Protein AF-A0A9P6K3X7-F1 (afdb_monomer_lite)

Foldseek 3Di:
DDDDDDDDDDDDDDDDDPPPDPPPPPPPPDDPVNDLVSLVVVVVPPDLCCLVPPQCPPDPVSVLSSLLVNLAVDEAEAELPDDVVSLVVSLVSVLSHQEYEYEYADLDPPRVVSLVSVLVSLQVLLVVVVVVVVVVVVVVVVVVVVVVDPDDDDDDDDDDCDPPPVVVVSVVVSSVNSSDHHAYYAYEHADDCVVRVLVSLLSQQNYAYYHYHYADEDEEAVVSNCVSHLNHAEYHYEYPAEYEYEHPPPPPPVPDDPPPAASARHAYDEYARYEYQPVSVLVVVLSDQAHAYDYAHAHEQDDPPPDPDDGRDDDLVVVLVSCVVSLHNYQYDYHDHHPDDDPPVSVVSSCVSHDPQEDEEELVRLDLVVLVVCLVVVLSHQYYAYDDADDDDSQLSVLVSQQRRLNHAAYHDQHDEHELLLLPQPQPDPVSVPPVPDDPPDPCPSRHHHQGNNQNHQYDRDEYEYPDPPDKCLNDLLSLLSVLLRCLLRHLNYAHDHYEIPVQADPDPPQRQLALSSPNLSNLSNQNHAEAEYYDDQHHYPDPPPPDDDDPPDPPPDPPCPPSLLRLCLQDPNCLDVVNLVVVVVVLVVCVVVLVVVVVVVVVVVVVVVVVVVVVVVVVVVDDDPDDDDPDPPPPDDPVVVVSVVSCPQRSHVVSSSVSSCVSNVDDPSDRRPNYQFYHHNDSPPGTDGSVVNSVVVSVVD

Organism: NCBI:txid979708

Structure (mmCIF, N/CA/C/O backbone):
data_AF-A0A9P6K3X7-F1
#
_entry.id   AF-A0A9P6K3X7-F1
#
loop_
_atom_site.group_PDB
_atom_site.id
_atom_site.type_symbol
_atom_site.label_atom_id
_atom_site.label_alt_id
_atom_site.label_comp_id
_atom_site.label_asym_id
_atom_site.label_entity_id
_atom_site.label_seq_id
_atom_site.pdbx_PDB_ins_code
_atom_site.Cartn_x
_atom_site.Cartn_y
_atom_site.Cartn_z
_atom_site.occupancy
_atom_site.B_iso_or_equiv
_atom_site.auth_seq_id
_atom_site.auth_comp_id
_atom_site.auth_asym_id
_atom_site.auth_atom_id
_atom_site.pdbx_PDB_model_num
ATOM 1 N N . MET A 1 1 ? -52.650 -30.133 -62.468 1.00 38.47 1 MET A N 1
ATOM 2 C CA . MET A 1 1 ? -52.456 -31.586 -62.276 1.00 38.47 1 MET A CA 1
ATOM 3 C C . MET A 1 1 ? -52.340 -31.816 -60.776 1.00 38.47 1 MET A C 1
ATOM 5 O O . MET A 1 1 ? -51.359 -31.366 -60.218 1.00 38.47 1 MET A O 1
ATOM 9 N N . SER A 1 2 ? -53.288 -32.345 -60.014 1.00 33.88 2 SER A N 1
ATOM 10 C CA . SER A 1 2 ? -54.608 -32.908 -60.275 1.00 33.88 2 SER A CA 1
ATOM 11 C C . SER A 1 2 ? -55.436 -32.696 -59.002 1.00 33.88 2 SER A C 1
ATOM 13 O O . SER A 1 2 ? -54.917 -32.785 -57.894 1.00 33.88 2 SER A O 1
ATOM 15 N N . SER A 1 3 ? -56.703 -32.366 -59.205 1.00 39.72 3 SER A N 1
ATOM 16 C CA . SER A 1 3 ? -57.793 -32.318 -58.234 1.00 39.72 3 SER A CA 1
ATOM 17 C C . SER A 1 3 ? -58.109 -33.699 -57.656 1.00 39.72 3 SER A C 1
ATOM 19 O O . SER A 1 3 ? -57.893 -34.678 -58.362 1.00 39.72 3 SER A O 1
ATOM 21 N N . ILE A 1 4 ? -58.737 -33.764 -56.475 1.00 45.72 4 ILE A N 1
ATOM 22 C CA . ILE A 1 4 ? -59.955 -34.560 -56.220 1.00 45.72 4 ILE A CA 1
ATOM 23 C C . ILE A 1 4 ? -60.642 -34.026 -54.949 1.00 45.72 4 ILE A C 1
ATOM 25 O O . ILE A 1 4 ? -60.006 -33.778 -53.928 1.00 45.72 4 ILE A O 1
ATOM 29 N N . LEU A 1 5 ? -61.947 -33.809 -55.109 1.00 50.16 5 LEU A N 1
ATOM 30 C CA . LEU A 1 5 ? -62.975 -33.422 -54.143 1.00 50.16 5 LEU A CA 1
ATOM 31 C C . LEU A 1 5 ? -63.379 -34.589 -53.229 1.00 50.16 5 LEU A C 1
ATOM 33 O O . LEU A 1 5 ? -63.227 -35.749 -53.606 1.00 50.16 5 LEU A O 1
ATOM 37 N N . GLY A 1 6 ? -64.034 -34.274 -52.109 1.00 35.03 6 GLY A N 1
ATOM 38 C CA . GLY A 1 6 ? -64.854 -35.239 -51.378 1.00 35.03 6 GLY A CA 1
ATOM 39 C C . GLY A 1 6 ? -65.449 -34.672 -50.093 1.00 35.03 6 GLY A C 1
ATOM 40 O O . GLY A 1 6 ? -64.851 -34.809 -49.033 1.00 35.03 6 GLY A O 1
ATOM 41 N N . ASP A 1 7 ? -66.627 -34.055 -50.207 1.00 48.69 7 ASP A N 1
ATOM 42 C CA . ASP A 1 7 ? -67.532 -33.761 -49.092 1.00 48.69 7 ASP A CA 1
ATOM 43 C C . ASP A 1 7 ? -68.015 -35.046 -48.401 1.00 48.69 7 ASP A C 1
ATOM 45 O O . ASP A 1 7 ? -68.217 -36.074 -49.049 1.00 48.69 7 ASP A O 1
ATOM 49 N N . THR A 1 8 ? -68.320 -34.962 -47.104 1.00 40.38 8 THR A N 1
ATOM 50 C CA . THR A 1 8 ? -69.530 -35.574 -46.522 1.00 40.38 8 THR A CA 1
ATOM 51 C C . THR A 1 8 ? -69.813 -34.996 -45.134 1.00 40.38 8 THR A C 1
ATOM 53 O O . THR A 1 8 ? -68.990 -35.023 -44.223 1.00 40.38 8 THR A O 1
ATOM 56 N N . THR A 1 9 ? -71.021 -34.460 -45.000 1.00 47.53 9 THR A N 1
ATOM 57 C CA . THR A 1 9 ? -71.754 -34.182 -43.761 1.00 47.53 9 THR A CA 1
ATOM 58 C C . THR A 1 9 ? -71.914 -35.451 -42.911 1.00 47.53 9 THR A C 1
ATOM 60 O O . THR A 1 9 ? -71.964 -36.534 -43.484 1.00 47.53 9 THR A O 1
ATOM 63 N N . THR A 1 10 ? -72.056 -35.341 -41.577 1.00 39.19 10 THR A N 1
ATOM 64 C CA . THR A 1 10 ? -73.118 -35.997 -40.764 1.00 39.19 10 THR A CA 1
ATOM 65 C C . THR A 1 10 ? -73.004 -35.633 -39.267 1.00 39.19 10 THR A C 1
ATOM 67 O O . THR A 1 10 ? -71.935 -35.563 -38.673 1.00 39.19 10 THR A O 1
ATOM 70 N N . THR A 1 11 ? -74.188 -35.376 -38.725 1.00 35.56 11 THR A N 1
ATOM 71 C CA . THR A 1 11 ? -74.711 -35.025 -37.397 1.00 35.56 11 THR A CA 1
ATOM 72 C C . THR A 1 11 ? -74.153 -35.665 -36.111 1.00 35.56 11 THR A C 1
ATOM 74 O O . THR A 1 11 ? -73.969 -36.872 -36.037 1.00 35.56 11 THR A O 1
ATOM 77 N N . ALA A 1 12 ? -74.133 -34.813 -35.074 1.00 39.03 12 ALA A N 1
ATOM 78 C CA . ALA A 1 12 ? -74.736 -34.945 -33.733 1.00 39.03 12 ALA A CA 1
ATOM 79 C C . ALA A 1 12 ? -74.269 -36.010 -32.717 1.00 39.03 12 ALA A C 1
ATOM 81 O O . ALA A 1 12 ? -74.323 -37.206 -32.963 1.00 39.03 12 ALA A O 1
ATOM 82 N N . ASN A 1 13 ? -74.014 -35.473 -31.511 1.00 43.06 13 ASN A N 1
ATOM 83 C CA . ASN A 1 13 ? -74.193 -36.015 -30.158 1.00 43.06 13 ASN A CA 1
ATOM 84 C C . ASN A 1 13 ? -73.630 -37.400 -29.830 1.00 43.06 13 ASN A C 1
ATOM 86 O O . ASN A 1 13 ? -74.097 -38.402 -30.346 1.00 43.06 13 ASN A O 1
ATOM 90 N N . ILE A 1 14 ? -72.773 -37.438 -28.804 1.00 42.66 14 ILE A N 1
ATOM 91 C CA . ILE A 1 14 ? -72.970 -38.249 -27.591 1.00 42.66 14 ILE A CA 1
ATOM 92 C C . ILE A 1 14 ? -72.039 -37.703 -26.502 1.00 42.66 14 ILE A C 1
ATOM 94 O O . ILE A 1 14 ? -70.827 -37.579 -26.694 1.00 42.66 14 ILE A O 1
ATOM 98 N N . ASP A 1 15 ? -72.642 -37.374 -25.361 1.00 42.59 15 ASP A N 1
ATOM 99 C CA . ASP A 1 15 ? -71.984 -37.044 -24.104 1.00 42.59 15 ASP A CA 1
ATOM 100 C C . ASP A 1 15 ? -70.898 -38.073 -23.780 1.00 42.59 15 ASP A C 1
ATOM 102 O O . ASP A 1 15 ? -71.174 -39.244 -23.515 1.00 42.59 15 ASP A O 1
ATOM 106 N N . THR A 1 16 ? -69.641 -37.635 -23.787 1.00 40.62 16 THR A N 1
ATOM 107 C CA . THR A 1 16 ? -68.535 -38.412 -23.234 1.00 40.62 16 THR A CA 1
ATOM 108 C C . THR A 1 16 ? -67.997 -37.641 -22.048 1.00 40.62 16 THR A C 1
ATOM 110 O O . THR A 1 16 ? -67.319 -36.628 -22.184 1.00 40.62 16 THR A O 1
ATOM 113 N N . VAL A 1 17 ? -68.364 -38.130 -20.866 1.00 47.16 17 VAL A N 1
ATOM 114 C CA . VAL A 1 17 ? -67.806 -37.744 -19.574 1.00 47.16 17 VAL A CA 1
ATOM 115 C C . VAL A 1 17 ? -66.287 -37.870 -19.663 1.00 47.16 17 VAL A C 1
ATOM 117 O O . VAL A 1 17 ? -65.727 -38.969 -19.596 1.00 47.16 17 VAL A O 1
ATOM 120 N N . THR A 1 18 ? -65.616 -36.733 -19.855 1.00 40.19 18 THR A N 1
ATOM 121 C CA . THR A 1 18 ? -64.161 -36.631 -19.815 1.00 40.19 18 THR A CA 1
ATOM 122 C C . THR A 1 18 ? -63.737 -36.895 -18.383 1.00 40.19 18 THR A C 1
ATOM 124 O O . THR A 1 18 ? -63.712 -36.013 -17.528 1.00 40.19 18 THR A O 1
ATOM 127 N N . THR A 1 19 ? -63.454 -38.164 -18.118 1.00 40.25 19 THR A N 1
ATOM 128 C CA . THR A 1 19 ? -62.789 -38.618 -16.906 1.00 40.25 19 THR A CA 1
ATOM 129 C C . THR A 1 19 ? -61.485 -37.830 -16.831 1.00 40.25 19 THR A C 1
ATOM 131 O O . THR A 1 19 ? -60.603 -38.011 -17.674 1.00 40.25 19 THR A O 1
ATOM 134 N N . ILE A 1 20 ? -61.406 -36.881 -15.894 1.00 46.34 20 ILE A N 1
ATOM 135 C CA . ILE A 1 20 ? -60.222 -36.058 -15.647 1.00 46.34 20 ILE A CA 1
ATOM 136 C C . ILE A 1 20 ? -59.137 -37.024 -15.181 1.00 46.34 20 ILE A C 1
ATOM 138 O O . ILE A 1 20 ? -59.030 -37.347 -14.000 1.00 46.34 20 ILE A O 1
ATOM 142 N N . ASN A 1 21 ? -58.366 -37.545 -16.134 1.00 41.91 21 ASN A N 1
ATOM 143 C CA . ASN A 1 21 ? -57.122 -38.225 -15.840 1.00 41.91 21 ASN A CA 1
ATOM 144 C C . ASN A 1 21 ? -56.287 -37.224 -15.039 1.00 41.91 21 ASN A C 1
ATOM 146 O O . ASN A 1 21 ? -56.021 -36.140 -15.565 1.00 41.91 21 ASN A O 1
ATOM 150 N N . PRO A 1 22 ? -55.880 -37.539 -13.797 1.00 51.84 22 PRO A N 1
ATOM 151 C CA . PRO A 1 22 ? -54.910 -36.730 -13.089 1.00 51.84 22 PRO A CA 1
ATOM 152 C C . PRO A 1 22 ? -53.631 -36.815 -13.912 1.00 51.84 22 PRO A C 1
ATOM 154 O O . PRO A 1 22 ? -52.873 -37.784 -13.827 1.00 51.84 22 PRO A O 1
ATOM 157 N N . THR A 1 23 ? -53.435 -35.834 -14.791 1.00 47.88 23 THR A N 1
ATOM 158 C CA . THR A 1 23 ? -52.199 -35.609 -15.515 1.00 47.88 23 THR A CA 1
ATOM 159 C C . THR A 1 23 ? -51.138 -35.543 -14.441 1.00 47.88 23 THR A C 1
ATOM 161 O O . THR A 1 23 ? -51.046 -34.570 -13.695 1.00 47.88 23 THR A O 1
ATOM 164 N N . ARG A 1 24 ? -50.391 -36.647 -14.303 1.00 50.00 24 ARG A N 1
ATOM 165 C CA . ARG A 1 24 ? -49.185 -36.730 -13.491 1.00 50.00 24 ARG A CA 1
ATOM 166 C C . ARG A 1 24 ? -48.398 -35.472 -13.817 1.00 50.00 24 ARG A C 1
ATOM 168 O O . ARG A 1 24 ? -47.845 -35.376 -14.911 1.00 50.00 24 ARG A O 1
ATOM 175 N N . LEU A 1 25 ? -48.392 -34.517 -12.887 1.00 56.31 25 LEU A N 1
ATOM 176 C CA . LEU A 1 25 ? -47.464 -33.399 -12.866 1.00 56.31 25 LEU A CA 1
ATOM 177 C C . LEU A 1 25 ? -46.085 -34.046 -12.843 1.00 56.31 25 LEU A C 1
ATOM 179 O O . LEU A 1 25 ? -45.567 -34.415 -11.789 1.00 56.31 25 LEU A O 1
ATOM 183 N N . ALA A 1 26 ? -45.544 -34.305 -14.033 1.00 61.19 26 ALA A N 1
ATOM 184 C CA . ALA A 1 26 ? -44.193 -34.776 -14.200 1.00 61.19 26 ALA A CA 1
ATOM 185 C C . ALA A 1 26 ? -43.350 -33.728 -13.491 1.00 61.19 26 ALA A C 1
ATOM 187 O O . ALA A 1 26 ? -43.329 -32.577 -13.925 1.00 61.19 26 ALA A O 1
ATOM 188 N N . LYS A 1 27 ? -42.763 -34.097 -12.342 1.00 69.19 27 LYS A N 1
ATOM 189 C CA . LYS A 1 27 ? -41.879 -33.220 -11.576 1.00 69.19 27 LYS A CA 1
ATOM 190 C C . LYS A 1 27 ? -40.860 -32.686 -12.568 1.00 69.19 27 LYS A C 1
ATOM 192 O O . LYS A 1 27 ? -39.968 -33.427 -12.986 1.00 69.19 27 LYS A O 1
ATOM 197 N N . LYS A 1 28 ? -41.046 -31.434 -12.992 1.00 76.00 28 LYS A N 1
ATOM 198 C CA . LYS A 1 28 ? -40.119 -30.744 -13.874 1.00 76.00 28 LYS A CA 1
ATOM 199 C C . LYS A 1 28 ? -38.797 -30.790 -13.128 1.00 76.00 28 LYS A C 1
ATOM 201 O O . LYS A 1 28 ? -38.693 -30.253 -12.027 1.00 76.00 28 LYS A O 1
ATOM 206 N N . ARG A 1 29 ? -37.843 -31.563 -13.648 1.00 78.56 29 ARG A N 1
ATOM 207 C CA . ARG A 1 29 ? -36.521 -31.661 -13.035 1.00 78.56 29 ARG A CA 1
ATOM 208 C C . ARG A 1 29 ? -35.955 -30.248 -13.054 1.00 78.56 29 ARG A C 1
ATOM 210 O O . ARG A 1 29 ? -35.811 -29.690 -14.140 1.00 78.56 29 ARG A O 1
ATOM 217 N N . MET A 1 30 ? -35.722 -29.677 -11.872 1.00 77.12 30 MET A N 1
ATOM 218 C CA . MET A 1 30 ? -35.070 -28.376 -11.758 1.00 77.12 30 MET A CA 1
ATOM 219 C C . MET A 1 30 ? -33.761 -28.439 -12.530 1.00 77.12 30 MET A C 1
ATOM 221 O O . MET A 1 30 ? -32.971 -29.375 -12.356 1.00 77.12 30 MET A O 1
ATOM 225 N N . SER A 1 31 ? -33.559 -27.469 -13.413 1.00 81.69 31 SER A N 1
ATOM 226 C CA . SER A 1 31 ? -32.285 -27.344 -14.101 1.00 81.69 31 SER A CA 1
ATOM 227 C C . SER A 1 31 ? -31.210 -27.045 -13.054 1.00 81.69 31 SER A C 1
ATOM 229 O O . SER A 1 31 ? -31.449 -26.232 -12.163 1.00 81.69 31 SER A O 1
ATOM 231 N N . PRO A 1 32 ? -30.001 -27.621 -13.145 1.00 77.25 32 PRO A N 1
ATOM 232 C CA . PRO A 1 32 ? -28.884 -27.209 -12.294 1.00 77.25 32 PRO A CA 1
ATOM 233 C C . PRO A 1 32 ? -28.621 -25.692 -12.348 1.00 77.25 32 PRO A C 1
ATOM 235 O O . PRO A 1 32 ? -28.153 -25.110 -11.376 1.00 77.25 32 PRO A O 1
ATOM 238 N N . MET A 1 33 ? -28.989 -25.038 -13.457 1.00 76.06 33 MET A N 1
ATOM 239 C CA . MET A 1 33 ? -28.896 -23.585 -13.648 1.00 76.06 33 MET A CA 1
ATOM 240 C C . MET A 1 33 ? -29.980 -22.788 -12.903 1.00 76.06 33 MET A C 1
ATOM 242 O O . MET A 1 33 ? -29.930 -21.564 -12.904 1.00 76.06 33 MET A O 1
ATOM 246 N N . GLU A 1 34 ? -30.964 -23.451 -12.298 1.00 76.19 34 GLU A N 1
ATOM 247 C CA . GLU A 1 34 ? -31.974 -22.841 -11.420 1.00 76.19 34 GLU A CA 1
ATOM 248 C C . GLU A 1 34 ? -31.548 -22.907 -9.938 1.00 76.19 34 GLU A C 1
ATOM 250 O O . GLU A 1 34 ? -32.202 -22.314 -9.083 1.00 76.19 34 GLU A O 1
ATOM 255 N N . ILE A 1 35 ? -30.439 -23.594 -9.618 1.00 81.00 35 ILE A N 1
ATOM 256 C CA . ILE A 1 35 ? -29.883 -23.682 -8.261 1.00 81.00 35 ILE A CA 1
ATOM 257 C C . ILE A 1 35 ? -28.924 -22.505 -8.037 1.00 81.00 35 ILE A C 1
ATOM 259 O O . ILE A 1 35 ? -27.793 -22.488 -8.535 1.00 81.00 35 ILE A O 1
ATOM 263 N N . LEU A 1 36 ? -29.375 -21.514 -7.266 1.00 72.62 36 LEU A N 1
ATOM 264 C CA . LEU A 1 36 ? -28.645 -20.273 -6.983 1.00 72.62 36 LEU A CA 1
ATOM 265 C C . LEU A 1 36 ? -27.260 -20.520 -6.376 1.00 72.62 36 LEU A C 1
ATOM 267 O O . LEU A 1 36 ? -26.289 -19.865 -6.746 1.00 72.62 36 LEU A O 1
ATOM 271 N N . GLU A 1 37 ? -27.140 -21.476 -5.463 1.00 79.12 37 GLU A N 1
ATOM 272 C CA . GLU A 1 37 ? -25.893 -21.816 -4.782 1.00 79.12 37 GLU A CA 1
ATOM 273 C C . GLU A 1 37 ? -24.849 -22.344 -5.771 1.00 79.12 37 GLU A C 1
ATOM 275 O O . GLU A 1 37 ? -23.667 -21.998 -5.680 1.00 79.12 37 GLU A O 1
ATOM 280 N N . LEU A 1 38 ? -25.289 -23.135 -6.757 1.00 82.75 38 LEU A N 1
ATOM 281 C CA . LEU A 1 38 ? -24.417 -23.668 -7.797 1.00 82.75 38 LEU A CA 1
ATOM 282 C C . LEU A 1 38 ? -23.942 -22.551 -8.729 1.00 82.75 38 LEU A C 1
ATOM 284 O O . LEU A 1 38 ? -22.751 -22.469 -9.019 1.00 82.75 38 LEU A O 1
ATOM 288 N N . LEU A 1 39 ? -24.839 -21.649 -9.134 1.00 82.00 39 LEU A N 1
ATOM 289 C CA . LEU A 1 39 ? -24.480 -20.473 -9.928 1.00 82.00 39 LEU A CA 1
ATOM 290 C C . LEU A 1 39 ? -23.518 -19.540 -9.182 1.00 82.00 39 LEU A C 1
ATOM 292 O O . LEU A 1 39 ? -22.521 -19.119 -9.762 1.00 82.00 39 LEU A O 1
ATOM 296 N N . PHE A 1 40 ? -23.743 -19.271 -7.891 1.00 77.44 40 PHE A N 1
ATOM 297 C CA . PHE A 1 40 ? -22.801 -18.502 -7.069 1.00 77.44 40 PHE A CA 1
ATOM 298 C C . PHE A 1 40 ? -21.429 -19.173 -7.012 1.00 77.44 40 PHE A C 1
ATOM 300 O O . PHE A 1 40 ? -20.405 -18.496 -7.134 1.00 77.44 40 PHE A O 1
ATOM 307 N N . LYS A 1 41 ? -21.392 -20.503 -6.875 1.00 81.19 41 LYS A N 1
ATOM 308 C CA . LYS A 1 41 ? -20.141 -21.260 -6.880 1.00 81.19 41 LYS A CA 1
ATOM 309 C C . LYS A 1 41 ? -19.444 -21.183 -8.241 1.00 81.19 41 LYS A C 1
ATOM 311 O O . LYS A 1 41 ? -18.249 -20.903 -8.269 1.00 81.19 41 LYS A O 1
ATOM 316 N N . ILE A 1 42 ? -20.165 -21.332 -9.353 1.00 85.62 42 ILE A N 1
ATOM 317 C CA . ILE A 1 42 ? -19.624 -21.175 -10.716 1.00 85.62 42 ILE A CA 1
ATOM 318 C C . ILE A 1 42 ? -19.067 -19.759 -10.915 1.00 85.62 42 ILE A C 1
ATOM 320 O O . ILE A 1 42 ? -17.925 -19.592 -11.349 1.00 85.62 42 ILE A O 1
ATOM 324 N N . PHE A 1 43 ? -19.829 -18.732 -10.537 1.00 85.44 43 PHE A N 1
ATOM 325 C CA . PHE A 1 43 ? -19.397 -17.341 -10.662 1.00 85.44 43 PHE A CA 1
ATOM 326 C C . PHE A 1 43 ? -18.180 -17.034 -9.790 1.00 85.44 43 PHE A C 1
ATOM 328 O O . PHE A 1 43 ? -17.335 -16.255 -10.211 1.00 85.44 43 PHE A O 1
ATOM 335 N N . SER A 1 44 ? -18.021 -17.688 -8.633 1.00 76.69 44 SER A N 1
ATOM 336 C CA . SER A 1 44 ? -16.825 -17.531 -7.791 1.00 76.69 44 SER A CA 1
ATOM 337 C C . SER A 1 44 ? -15.527 -18.023 -8.449 1.00 76.69 44 SER A C 1
ATOM 339 O O . SER A 1 44 ? -14.452 -17.548 -8.090 1.00 76.69 44 SER A O 1
ATOM 341 N N . PHE A 1 45 ? -15.621 -18.929 -9.430 1.00 83.56 45 PHE A N 1
ATOM 342 C CA . PHE A 1 45 ? -14.488 -19.386 -10.246 1.00 83.56 45 PHE A CA 1
ATOM 343 C C . PHE A 1 45 ? -14.311 -18.587 -11.540 1.00 83.56 45 PHE A C 1
ATOM 345 O O . PHE A 1 45 ? -13.347 -18.802 -12.270 1.00 83.56 45 PHE A O 1
ATOM 352 N N . THR A 1 46 ? -15.238 -17.680 -11.841 1.00 83.81 46 THR A N 1
ATOM 353 C CA . THR A 1 46 ? -15.209 -16.869 -13.055 1.00 83.81 46 THR A CA 1
ATOM 354 C C . THR A 1 46 ? -14.578 -15.516 -12.740 1.00 83.81 46 THR A C 1
ATOM 356 O O . THR A 1 46 ? -14.918 -14.874 -11.747 1.00 83.81 46 THR A O 1
ATOM 359 N N . ASP A 1 47 ? -13.651 -15.052 -13.575 1.00 78.38 47 ASP A N 1
ATOM 360 C CA . ASP A 1 47 ? -13.002 -13.766 -13.344 1.00 78.38 47 ASP A CA 1
ATOM 361 C C . ASP A 1 47 ? -13.984 -12.589 -13.515 1.00 78.38 47 ASP A C 1
ATOM 363 O O . ASP A 1 47 ? -14.983 -12.659 -14.240 1.00 78.38 47 ASP A O 1
ATOM 367 N N . SER A 1 48 ? -13.689 -11.463 -12.860 1.00 71.00 48 SER A N 1
ATOM 368 C CA . SER A 1 48 ? -14.559 -10.282 -12.872 1.00 71.00 48 SER A CA 1
ATOM 369 C C . SER A 1 48 ? -14.840 -9.743 -14.278 1.00 71.00 48 SER A C 1
ATOM 371 O O . SER A 1 48 ? -15.904 -9.157 -14.495 1.00 71.00 48 SER A O 1
ATOM 373 N N . ARG A 1 49 ? -13.916 -9.903 -15.237 1.00 76.69 49 ARG A N 1
ATOM 374 C CA . ARG A 1 49 ? -14.109 -9.440 -16.617 1.00 76.69 49 ARG A CA 1
ATOM 375 C C . ARG A 1 49 ? -15.120 -10.338 -17.318 1.00 76.69 49 ARG A C 1
ATOM 377 O O . ARG A 1 49 ? -16.096 -9.817 -17.848 1.00 76.69 49 ARG A O 1
ATOM 384 N N . THR A 1 50 ? -14.957 -11.655 -17.247 1.00 83.38 50 THR A N 1
ATOM 385 C CA . THR A 1 50 ? -15.922 -12.608 -17.814 1.00 83.38 50 THR A CA 1
ATOM 386 C C . THR A 1 50 ? -17.301 -12.437 -17.179 1.00 83.38 50 THR A C 1
ATOM 388 O O . THR A 1 50 ? -18.299 -12.342 -17.897 1.00 83.38 50 THR A O 1
ATOM 391 N N . LEU A 1 51 ? -17.369 -12.272 -15.853 1.00 82.50 51 LEU A N 1
ATOM 392 C CA . LEU A 1 51 ? -18.622 -11.978 -15.155 1.00 82.50 51 LEU A CA 1
ATOM 393 C C . LEU A 1 51 ? -19.295 -10.707 -15.684 1.00 82.50 51 LEU A C 1
ATOM 395 O O . LEU A 1 51 ? -20.484 -10.720 -15.990 1.00 82.50 51 LEU A O 1
ATOM 399 N N . SER A 1 52 ? -18.538 -9.616 -15.809 1.00 77.50 52 SER A N 1
ATOM 400 C CA . SER A 1 52 ? -19.079 -8.298 -16.163 1.00 77.50 52 SER A CA 1
ATOM 401 C C . SER A 1 52 ? -19.331 -8.071 -17.652 1.00 77.50 52 SER A C 1
ATOM 403 O O . SER A 1 52 ? -20.055 -7.131 -17.971 1.00 77.50 52 SER A O 1
ATOM 405 N N . HIS A 1 53 ? -18.765 -8.887 -18.545 1.00 79.62 53 HIS A N 1
ATOM 406 C CA . HIS A 1 53 ? -18.912 -8.727 -19.996 1.00 79.62 53 HIS A CA 1
ATOM 407 C C . HIS A 1 53 ? -19.674 -9.865 -20.672 1.00 79.62 53 HIS A C 1
ATOM 409 O O . HIS A 1 53 ? -20.404 -9.608 -21.622 1.00 79.62 53 HIS A O 1
ATOM 415 N N . THR A 1 54 ? -19.530 -11.097 -20.191 1.00 89.88 54 THR A N 1
ATOM 416 C CA . THR A 1 54 ? -20.112 -12.276 -20.845 1.00 89.88 54 THR A CA 1
ATOM 417 C C . THR A 1 54 ? -21.297 -12.790 -20.050 1.00 89.88 54 THR A C 1
ATOM 419 O O . THR A 1 54 ? -22.414 -12.876 -20.551 1.00 89.88 54 THR A O 1
ATOM 422 N N . VAL A 1 55 ? -21.071 -13.093 -18.773 1.00 88.31 55 VAL A N 1
ATOM 423 C CA . VAL A 1 55 ? -22.067 -13.780 -17.945 1.00 88.31 55 VAL A CA 1
ATOM 424 C C . VAL A 1 55 ? -23.251 -12.856 -17.622 1.00 88.31 55 VAL A C 1
ATOM 426 O O . VAL A 1 55 ? -24.399 -13.298 -17.590 1.00 88.31 55 VAL A O 1
ATOM 429 N N . VAL A 1 56 ? -22.988 -11.549 -17.508 1.00 85.19 56 VAL A N 1
ATOM 430 C CA . VAL A 1 56 ? -23.992 -10.479 -17.377 1.00 85.19 56 VAL A CA 1
ATOM 431 C C . VAL A 1 56 ? -25.045 -10.488 -18.500 1.00 85.19 56 VAL A C 1
ATOM 433 O O . VAL A 1 56 ? -26.151 -9.996 -18.292 1.00 85.19 56 VAL A O 1
ATOM 436 N N . LEU A 1 57 ? -24.709 -11.026 -19.682 1.00 86.94 57 LEU A N 1
ATOM 437 C CA . LEU A 1 57 ? -25.554 -11.007 -20.881 1.00 86.94 57 LEU A CA 1
ATOM 438 C C . LEU A 1 57 ? -26.375 -12.292 -21.073 1.00 86.94 57 LEU A C 1
ATOM 440 O O . LEU A 1 57 ? -27.223 -12.326 -21.958 1.00 86.94 57 LEU A O 1
ATOM 444 N N . VAL A 1 58 ? -26.138 -13.345 -20.279 1.00 90.62 58 VAL A N 1
ATOM 445 C CA . VAL A 1 58 ? -26.727 -14.678 -20.515 1.00 90.62 58 VAL A CA 1
ATOM 446 C C . VAL A 1 58 ? -28.241 -14.674 -20.323 1.00 90.62 58 VAL A C 1
ATOM 448 O O . VAL A 1 58 ? -28.991 -15.063 -21.213 1.00 90.62 58 VAL A O 1
ATOM 451 N N . CYS A 1 59 ? -28.710 -14.245 -19.154 1.00 86.94 59 CYS A N 1
ATOM 452 C CA . CYS A 1 59 ? -30.131 -14.076 -18.884 1.00 86.94 59 CYS A CA 1
ATOM 453 C C . CYS A 1 59 ? -30.340 -13.079 -17.744 1.00 86.94 59 CYS A C 1
ATOM 455 O O . CYS A 1 59 ? -29.413 -12.747 -16.999 1.00 86.94 59 CYS A O 1
ATOM 457 N N . ARG A 1 60 ? -31.588 -12.632 -17.567 1.00 78.31 60 ARG A N 1
ATOM 458 C CA . ARG A 1 60 ? -31.949 -11.690 -16.503 1.00 78.31 60 ARG A CA 1
ATOM 459 C C . ARG A 1 60 ? -31.536 -12.203 -15.128 1.00 78.31 60 ARG A C 1
ATOM 461 O O . ARG A 1 60 ? -30.954 -11.442 -14.377 1.00 78.31 60 ARG A O 1
ATOM 468 N N . HIS A 1 61 ? -31.788 -13.471 -14.809 1.00 78.62 61 HIS A N 1
ATOM 469 C CA . HIS A 1 61 ? -31.480 -14.043 -13.496 1.00 78.62 61 HIS A CA 1
ATOM 470 C C . HIS A 1 61 ? -29.978 -13.991 -13.168 1.00 78.62 61 HIS A C 1
ATOM 472 O O . HIS A 1 61 ? -29.587 -13.532 -12.096 1.00 78.62 61 HIS A O 1
ATOM 478 N N . TRP A 1 62 ? -29.136 -14.371 -14.132 1.00 86.69 62 TRP A N 1
ATOM 479 C CA . TRP A 1 62 ? -27.678 -14.315 -14.014 1.00 86.69 62 TRP A CA 1
ATOM 480 C C . TRP A 1 62 ? -27.188 -12.882 -13.884 1.00 86.69 62 TRP A C 1
ATOM 482 O O . TRP A 1 62 ? -26.373 -12.595 -13.007 1.00 86.69 62 TRP A O 1
ATOM 492 N N . PHE A 1 63 ? -27.756 -11.971 -14.683 1.00 82.75 63 PHE A N 1
ATOM 493 C CA . PHE A 1 63 ? -27.530 -10.544 -14.520 1.00 82.75 63 PHE A CA 1
ATOM 494 C C . PHE A 1 63 ? -27.768 -10.124 -13.070 1.00 82.75 63 PHE A C 1
ATOM 496 O O . PHE A 1 63 ? -26.899 -9.477 -12.511 1.00 82.75 63 PHE A O 1
ATOM 503 N N . LEU A 1 64 ? -28.861 -10.541 -12.418 1.00 75.81 64 LEU A N 1
ATOM 504 C CA . LEU A 1 64 ? -29.190 -10.090 -11.055 1.00 75.81 64 LEU A CA 1
ATOM 505 C C . LEU A 1 64 ? -28.179 -10.599 -10.027 1.00 75.81 64 LEU A C 1
ATOM 507 O O . LEU A 1 64 ? -27.710 -9.839 -9.177 1.00 75.81 64 LEU A O 1
ATOM 511 N N . MET A 1 65 ? -27.832 -11.882 -10.123 1.00 76.00 65 MET A N 1
ATOM 512 C CA . MET A 1 65 ? -26.870 -12.514 -9.225 1.00 76.00 65 MET A CA 1
ATOM 513 C C . MET A 1 65 ? -25.502 -11.844 -9.330 1.00 76.00 65 MET A C 1
ATOM 515 O O . MET A 1 65 ? -24.921 -11.422 -8.328 1.00 76.00 65 MET A O 1
ATOM 519 N N . ILE A 1 66 ? -25.025 -11.678 -10.561 1.00 80.12 66 ILE A N 1
ATOM 520 C CA . ILE A 1 66 ? -23.718 -11.095 -10.859 1.00 80.12 66 ILE A CA 1
ATOM 521 C C . ILE A 1 66 ? -23.723 -9.621 -10.554 1.00 80.12 66 ILE A C 1
ATOM 523 O O . ILE A 1 66 ? -22.725 -9.112 -10.066 1.00 80.12 66 ILE A O 1
ATOM 527 N N . TYR A 1 67 ? -24.832 -8.934 -10.813 1.00 74.94 67 TYR A N 1
ATOM 528 C CA . TYR A 1 67 ? -24.971 -7.528 -10.504 1.00 74.94 67 TYR A CA 1
ATOM 529 C C . TYR A 1 67 ? -24.692 -7.312 -9.026 1.00 74.94 67 TYR A C 1
ATOM 531 O O . TYR A 1 67 ? -23.843 -6.488 -8.738 1.00 74.94 67 TYR A O 1
ATOM 539 N N . SER A 1 68 ? -25.255 -8.119 -8.117 1.00 68.50 68 SER A N 1
ATOM 540 C CA . SER A 1 68 ? -24.957 -8.008 -6.682 1.00 68.50 68 SER A CA 1
ATOM 541 C C . SER A 1 68 ? -23.475 -8.252 -6.343 1.00 68.50 68 SER A C 1
ATOM 543 O O . SER A 1 68 ? -22.885 -7.500 -5.570 1.00 68.50 68 SER A O 1
ATOM 545 N N . SER A 1 69 ? -22.824 -9.251 -6.949 1.00 69.38 69 SER A N 1
ATOM 546 C CA . SER A 1 69 ? -21.405 -9.559 -6.703 1.00 69.38 69 SER A CA 1
ATOM 547 C C . SER A 1 69 ? -20.452 -8.524 -7.313 1.00 69.38 69 SER A C 1
ATOM 549 O O . SER A 1 69 ? -19.463 -8.130 -6.696 1.00 69.38 69 SER A O 1
ATOM 551 N N . VAL A 1 70 ? -20.758 -8.047 -8.517 1.00 70.31 70 VAL A N 1
ATOM 552 C CA . VAL A 1 70 ? -19.983 -7.042 -9.248 1.00 70.31 70 VAL A CA 1
ATOM 553 C C . VAL A 1 70 ? -20.194 -5.665 -8.632 1.00 70.31 70 VAL A C 1
ATOM 555 O O . VAL A 1 70 ? -19.222 -4.929 -8.506 1.00 70.31 70 VAL A O 1
ATOM 558 N N . THR A 1 71 ? -21.407 -5.303 -8.205 1.00 66.81 71 THR A N 1
ATOM 559 C CA . THR A 1 71 ? -21.677 -4.010 -7.553 1.00 66.81 71 THR A CA 1
ATOM 560 C C . THR A 1 71 ? -21.119 -3.948 -6.144 1.00 66.81 71 THR A C 1
ATOM 562 O O . THR A 1 71 ? -20.550 -2.922 -5.785 1.00 66.81 71 THR A O 1
ATOM 565 N N . ASN A 1 72 ? -21.144 -5.055 -5.394 1.00 66.12 72 ASN A N 1
ATOM 566 C CA . ASN A 1 72 ? -20.440 -5.145 -4.113 1.00 66.12 72 ASN A CA 1
ATOM 567 C C . ASN A 1 72 ? -18.938 -4.840 -4.257 1.00 66.12 72 ASN A C 1
ATOM 569 O O . ASN A 1 72 ? -18.345 -4.259 -3.350 1.00 66.12 72 ASN A O 1
ATOM 573 N N . ASN A 1 73 ? -18.348 -5.148 -5.418 1.00 66.12 73 ASN A N 1
ATOM 574 C CA . ASN A 1 73 ? -16.958 -4.825 -5.742 1.00 66.12 73 ASN A CA 1
ATOM 575 C C . ASN A 1 73 ? -16.772 -3.493 -6.498 1.00 66.12 73 ASN A C 1
ATOM 577 O O . ASN A 1 73 ? -15.644 -3.001 -6.585 1.00 66.12 73 ASN A O 1
ATOM 581 N N . ARG A 1 74 ? -17.837 -2.878 -7.032 1.00 71.81 74 ARG A N 1
ATOM 582 C CA . ARG A 1 74 ? -17.777 -1.563 -7.690 1.00 71.81 74 ARG A CA 1
ATOM 583 C C . ARG A 1 74 ? -17.821 -0.474 -6.638 1.00 71.81 74 ARG A C 1
ATOM 585 O O . ARG A 1 74 ? -18.869 0.083 -6.330 1.00 71.81 74 ARG A O 1
ATOM 592 N N . GLY A 1 75 ? -16.651 -0.133 -6.136 1.00 77.94 75 GLY A N 1
ATOM 593 C CA . GLY A 1 75 ? -16.521 1.110 -5.412 1.00 77.94 75 GLY A CA 1
ATOM 594 C C . GLY A 1 75 ? -16.675 2.313 -6.286 1.00 77.94 75 GLY A C 1
ATOM 595 O O . GLY A 1 75 ? -16.425 2.287 -7.495 1.00 77.94 75 GLY A O 1
ATOM 596 N N . ILE A 1 76 ? -17.009 3.397 -5.615 1.00 86.81 76 ILE A N 1
ATOM 597 C CA . ILE A 1 76 ? -17.002 4.706 -6.225 1.00 86.81 76 ILE A CA 1
ATOM 598 C C . ILE A 1 76 ? -15.791 5.426 -5.723 1.00 86.81 76 ILE A C 1
ATOM 600 O O . ILE A 1 76 ? -15.559 5.530 -4.518 1.00 86.81 76 ILE A O 1
ATOM 604 N N . TYR A 1 77 ? -15.049 5.932 -6.687 1.00 83.12 77 TYR A N 1
ATOM 605 C CA . TYR A 1 77 ? -14.056 6.929 -6.426 1.00 83.12 77 TYR A CA 1
ATOM 606 C C . TYR A 1 77 ? -14.642 8.293 -6.739 1.00 83.12 77 TYR A C 1
ATOM 608 O O . TYR A 1 77 ? -15.247 8.503 -7.791 1.00 83.12 77 TYR A O 1
ATOM 616 N N . PHE A 1 78 ? -14.476 9.190 -5.786 1.00 84.81 78 PHE A N 1
ATOM 617 C CA . PHE A 1 78 ? -14.826 10.578 -5.900 1.00 84.81 78 PHE A CA 1
ATOM 618 C C . PHE A 1 78 ? -13.578 11.404 -5.598 1.00 84.81 78 PHE A C 1
ATOM 620 O O . PHE A 1 78 ? -13.123 11.459 -4.455 1.00 84.81 78 PHE A O 1
ATOM 627 N N . ASN A 1 79 ? -13.028 12.028 -6.633 1.00 83.81 79 ASN A N 1
ATOM 628 C CA . ASN A 1 79 ? -12.001 13.044 -6.500 1.00 83.81 79 ASN A CA 1
ATOM 629 C C . ASN A 1 79 ? -12.641 14.412 -6.706 1.00 83.81 79 ASN A C 1
ATOM 631 O O . ASN A 1 79 ? -13.184 14.702 -7.769 1.00 83.81 79 ASN A O 1
ATOM 635 N N . GLU A 1 80 ? -12.585 15.246 -5.684 1.00 80.94 80 GLU A N 1
ATOM 636 C CA . GLU A 1 80 ? -13.217 16.560 -5.687 1.00 80.94 80 GLU A CA 1
ATOM 637 C C . GLU A 1 80 ? -12.519 17.552 -6.642 1.00 80.94 80 GLU A C 1
ATOM 639 O O . GLU A 1 80 ? -13.113 18.542 -7.069 1.00 80.94 80 GLU A O 1
ATOM 644 N N . ASP A 1 81 ? -11.273 17.267 -7.032 1.00 79.00 81 ASP A N 1
ATOM 645 C CA . ASP A 1 81 ? -10.529 18.074 -8.006 1.00 79.00 81 ASP A CA 1
ATOM 646 C C . ASP A 1 81 ? -10.775 17.650 -9.467 1.00 79.00 81 ASP A C 1
ATOM 648 O O . ASP A 1 81 ? -10.248 18.270 -10.390 1.00 79.00 81 ASP A O 1
ATOM 652 N N . GLU A 1 82 ? -11.541 16.580 -9.701 1.00 79.31 82 GLU A N 1
ATOM 653 C CA . GLU A 1 82 ? -11.896 16.135 -11.050 1.00 79.31 82 GLU A CA 1
ATOM 654 C C . GLU A 1 82 ? -13.077 16.921 -11.638 1.00 79.31 82 GLU A C 1
ATOM 656 O O . GLU A 1 82 ? -13.818 17.626 -10.953 1.00 79.31 82 GLU A O 1
ATOM 661 N N . THR A 1 83 ? -13.263 16.806 -12.956 1.00 77.56 83 THR A N 1
ATOM 662 C CA . THR A 1 83 ? -14.344 17.503 -13.667 1.00 77.56 83 THR A CA 1
ATOM 663 C C . THR A 1 83 ? -15.729 17.117 -13.130 1.00 77.56 83 THR A C 1
ATOM 665 O O . THR A 1 83 ? -15.979 15.966 -12.760 1.00 77.56 83 THR A O 1
ATOM 668 N N . ASN A 1 84 ? -16.683 18.056 -13.183 1.00 77.00 84 ASN A N 1
ATOM 669 C CA . ASN A 1 84 ? -18.077 17.824 -12.772 1.00 77.00 84 ASN A CA 1
ATOM 670 C C . ASN A 1 84 ? -18.715 16.591 -13.448 1.00 77.00 84 ASN A C 1
ATOM 672 O O . ASN A 1 84 ? -19.615 15.973 -12.884 1.00 77.00 84 ASN A O 1
ATOM 676 N N . LEU A 1 85 ? -18.251 16.208 -14.644 1.00 77.31 85 LEU A N 1
ATOM 677 C CA . LEU A 1 85 ? -18.717 15.014 -15.351 1.00 77.31 85 LEU A CA 1
ATOM 678 C C . LEU A 1 85 ? -18.368 13.718 -14.598 1.00 77.31 85 LEU A C 1
ATOM 680 O O . LEU A 1 85 ? -19.221 12.838 -14.459 1.00 77.31 85 LEU A O 1
ATOM 684 N N . LEU A 1 86 ? -17.134 13.600 -14.098 1.00 76.25 86 LEU A N 1
ATOM 685 C CA . LEU A 1 86 ? -16.686 12.437 -13.324 1.00 76.25 86 LEU A CA 1
ATOM 686 C C . LEU A 1 86 ? -17.379 12.383 -11.963 1.00 76.25 86 LEU A C 1
ATOM 688 O O . LEU A 1 86 ? -17.817 11.308 -11.552 1.00 76.25 86 LEU A O 1
ATOM 692 N N . LEU A 1 87 ? -17.598 13.541 -11.336 1.00 75.94 87 LEU A N 1
ATOM 693 C CA . LEU A 1 87 ? -18.435 13.647 -10.144 1.00 75.94 87 LEU A CA 1
ATOM 694 C C . LEU A 1 87 ? -19.860 13.153 -10.414 1.00 75.94 87 LEU A C 1
ATOM 696 O O . LEU A 1 87 ? -20.346 12.291 -9.692 1.00 75.94 87 LEU A O 1
ATOM 700 N N . ASN A 1 88 ? -20.535 13.648 -11.454 1.00 77.94 88 ASN A N 1
ATOM 701 C CA . ASN A 1 88 ? -21.899 13.217 -11.772 1.00 77.94 88 ASN A CA 1
ATOM 702 C C . ASN A 1 88 ? -21.964 11.704 -11.998 1.00 77.94 88 ASN A C 1
ATOM 704 O O . ASN A 1 88 ? -22.889 11.043 -11.532 1.00 77.94 88 ASN A O 1
ATOM 708 N N . LYS A 1 89 ? -20.947 11.128 -12.642 1.00 81.06 89 LYS A N 1
ATOM 709 C CA . LYS A 1 89 ? -20.827 9.679 -12.816 1.00 81.06 89 LYS A CA 1
ATOM 710 C C . LYS A 1 89 ? -20.636 8.937 -11.488 1.00 81.06 89 LYS A C 1
ATOM 712 O O . LYS A 1 89 ? -21.274 7.906 -11.279 1.00 81.06 89 LYS A O 1
ATOM 717 N N . ALA A 1 90 ? -19.788 9.452 -10.599 1.00 80.62 90 ALA A N 1
ATOM 718 C CA . ALA A 1 90 ? -19.584 8.908 -9.258 1.00 80.62 90 ALA A CA 1
ATOM 719 C C . ALA A 1 90 ? -20.883 8.954 -8.440 1.00 80.62 90 ALA A C 1
ATOM 721 O O . ALA A 1 90 ? -21.286 7.955 -7.847 1.00 80.62 90 ALA A O 1
ATOM 722 N N . LEU A 1 91 ? -21.589 10.083 -8.484 1.00 80.19 91 LEU A N 1
ATOM 723 C CA . LEU A 1 91 ? -22.872 10.279 -7.821 1.00 80.19 91 LEU A CA 1
ATOM 724 C C . LEU A 1 91 ? -23.939 9.324 -8.363 1.00 80.19 91 LEU A C 1
ATOM 726 O O . LEU A 1 91 ? -24.592 8.646 -7.577 1.00 80.19 91 LEU A O 1
ATOM 730 N N . LEU A 1 92 ? -24.067 9.179 -9.685 1.00 79.12 92 LEU A N 1
ATOM 731 C CA . LEU A 1 92 ? -24.997 8.220 -10.294 1.00 79.12 92 LEU A CA 1
ATOM 732 C C . LEU A 1 92 ? -24.717 6.777 -9.861 1.00 79.12 92 LEU A C 1
ATOM 734 O O . LEU A 1 92 ? -25.651 5.993 -9.742 1.00 79.12 92 LEU A O 1
ATOM 738 N N . GLY A 1 93 ? -23.457 6.430 -9.591 1.00 81.12 93 GLY A N 1
ATOM 739 C CA . GLY A 1 93 ? -23.088 5.114 -9.077 1.00 81.12 93 GLY A CA 1
ATOM 740 C C . GLY A 1 93 ? -23.453 4.889 -7.608 1.00 81.12 93 GLY A C 1
ATOM 741 O O . GLY A 1 93 ? -23.620 3.739 -7.199 1.00 81.12 93 GLY A O 1
ATOM 742 N N . LEU A 1 94 ? -23.547 5.956 -6.798 1.00 82.06 94 LEU A N 1
ATOM 743 C CA . LEU A 1 94 ? -23.604 5.870 -5.331 1.00 82.06 94 LEU A CA 1
ATOM 744 C C . LEU A 1 94 ? -24.740 5.017 -4.802 1.00 82.06 94 LEU A C 1
ATOM 746 O O . LEU A 1 94 ? -24.434 4.217 -3.917 1.00 82.06 94 LEU A O 1
ATOM 750 N N . PRO A 1 95 ? -25.982 5.100 -5.325 1.00 78.44 95 PRO A N 1
ATOM 751 C CA . PRO A 1 95 ? -27.073 4.210 -4.936 1.00 78.44 95 PRO A CA 1
ATOM 752 C C . PRO A 1 95 ? -26.645 2.739 -4.877 1.00 78.44 95 PRO A C 1
ATOM 754 O O . PRO A 1 95 ? -26.927 2.062 -3.895 1.00 78.44 95 PRO A O 1
ATOM 757 N N . TRP A 1 96 ? -25.814 2.298 -5.819 1.00 77.31 96 TRP A N 1
ATOM 758 C CA . TRP A 1 96 ? -25.443 0.893 -5.983 1.00 77.31 96 TRP A CA 1
ATOM 759 C C . TRP A 1 96 ? -24.116 0.494 -5.339 1.00 77.31 96 TRP A C 1
ATOM 761 O O . TRP A 1 96 ? -23.766 -0.683 -5.373 1.00 77.31 96 TRP A O 1
ATOM 771 N N . SER A 1 97 ? -23.362 1.439 -4.772 1.00 84.81 97 SER A N 1
ATOM 772 C CA . SER A 1 97 ? -22.061 1.126 -4.178 1.00 84.81 97 SER A CA 1
ATOM 773 C C . SER A 1 97 ? -22.143 0.834 -2.684 1.00 84.81 97 SER A C 1
ATOM 775 O O . SER A 1 97 ? -22.817 1.539 -1.922 1.00 84.81 97 SER A O 1
ATOM 777 N N . ARG A 1 98 ? -21.369 -0.176 -2.276 1.00 87.88 98 ARG A N 1
ATOM 778 C CA . ARG A 1 98 ? -21.103 -0.548 -0.884 1.00 87.88 98 ARG A CA 1
ATOM 779 C C . ARG A 1 98 ? -19.923 0.218 -0.281 1.00 87.88 98 ARG A C 1
ATOM 781 O O . ARG A 1 98 ? -19.863 0.347 0.942 1.00 87.88 98 ARG A O 1
ATOM 788 N N . TRP A 1 99 ? -19.022 0.749 -1.107 1.00 90.25 99 TRP A N 1
ATOM 789 C CA . TRP A 1 99 ? -17.875 1.521 -0.639 1.00 90.25 99 TRP A CA 1
ATOM 790 C C . TRP A 1 99 ? -17.642 2.812 -1.428 1.00 90.25 99 TRP A C 1
ATOM 792 O O . TRP A 1 99 ? -17.744 2.862 -2.657 1.00 90.25 99 TRP A O 1
ATOM 802 N N . LEU A 1 100 ? -17.323 3.881 -0.708 1.00 91.88 100 LEU A N 1
ATOM 803 C CA . LEU A 1 100 ? -17.046 5.201 -1.263 1.00 91.88 100 LEU A CA 1
ATOM 804 C C . LEU A 1 100 ? -15.640 5.607 -0.854 1.00 91.88 100 LEU A C 1
ATOM 806 O O . LEU A 1 100 ? -15.294 5.561 0.324 1.00 91.88 100 LEU A O 1
ATOM 810 N N . LYS A 1 101 ? -14.845 6.040 -1.826 1.00 90.38 101 LYS A N 1
ATOM 811 C CA . LYS A 1 101 ? -13.569 6.691 -1.563 1.00 90.38 101 LYS A CA 1
ATOM 812 C C . LYS A 1 101 ? -13.645 8.124 -2.019 1.00 90.38 101 LYS A C 1
ATOM 814 O O . LYS A 1 101 ? -13.870 8.379 -3.197 1.00 90.38 101 LYS A O 1
ATOM 819 N N . TRP A 1 102 ? -13.468 9.034 -1.083 1.00 90.75 102 TRP A N 1
ATOM 820 C CA . TRP A 1 102 ? -13.515 10.461 -1.300 1.00 90.75 102 TRP A CA 1
ATOM 821 C C . TRP A 1 102 ? -12.131 11.049 -1.070 1.00 90.75 102 TRP A C 1
ATOM 823 O O . TRP A 1 102 ? -11.567 10.956 0.015 1.00 90.75 102 TRP A O 1
ATOM 833 N N . HIS A 1 103 ? -11.589 11.675 -2.102 1.00 87.56 103 HIS A N 1
ATOM 834 C CA . HIS A 1 103 ? -10.355 12.425 -2.031 1.00 87.56 103 HIS A CA 1
ATOM 835 C C . HIS A 1 103 ? -10.571 13.886 -2.425 1.00 87.56 103 HIS A C 1
ATOM 837 O O . HIS A 1 103 ? -11.354 14.176 -3.325 1.00 87.56 103 HIS A O 1
ATOM 843 N N . SER A 1 104 ? -9.850 14.793 -1.770 1.00 87.12 104 SER A N 1
ATOM 844 C CA . SER A 1 104 ? -9.787 16.206 -2.141 1.00 87.12 104 SER A CA 1
ATOM 845 C C . SER A 1 104 ? -8.381 16.756 -1.910 1.00 87.12 104 SER A C 1
ATOM 847 O O . SER A 1 104 ? -7.844 16.635 -0.809 1.00 87.12 104 SER A O 1
ATOM 849 N N . LEU A 1 105 ? -7.747 17.362 -2.911 1.00 81.69 105 LEU A N 1
ATOM 850 C CA . LEU A 1 105 ? -6.462 18.060 -2.774 1.00 81.69 105 LEU A CA 1
ATOM 851 C C . LEU A 1 105 ? -6.647 19.545 -2.475 1.00 81.69 105 LEU A C 1
ATOM 853 O O . LEU A 1 105 ? -5.720 20.160 -1.935 1.00 81.69 105 LEU A O 1
ATOM 857 N N . SER A 1 106 ? -7.800 20.117 -2.823 1.00 80.44 106 SER A N 1
ATOM 858 C CA . SER A 1 106 ? -8.085 21.533 -2.633 1.00 80.44 106 SER A CA 1
ATOM 859 C C . SER A 1 106 ? -8.679 21.823 -1.248 1.00 80.44 106 SER A C 1
ATOM 861 O O . SER A 1 106 ? -9.752 21.323 -0.919 1.00 80.44 106 SER A O 1
ATOM 863 N N . PRO A 1 107 ? -8.038 22.685 -0.437 1.00 70.25 107 PRO A N 1
ATOM 864 C CA . PRO A 1 107 ? -8.616 23.142 0.824 1.00 70.25 107 PRO A CA 1
ATOM 865 C C . PRO A 1 107 ? -9.723 24.198 0.627 1.00 70.25 107 PRO A C 1
ATOM 867 O O . PRO A 1 107 ? -10.327 24.624 1.607 1.00 70.25 107 PRO A O 1
ATOM 870 N N . LEU A 1 108 ? -9.959 24.683 -0.602 1.00 69.94 108 LEU A N 1
ATOM 871 C CA . LEU A 1 108 ? -10.820 25.844 -0.854 1.00 69.94 108 LEU A CA 1
ATOM 872 C C . LEU A 1 108 ? -12.320 25.504 -0.772 1.00 69.94 108 LEU A C 1
ATOM 874 O O . LEU A 1 108 ? -12.787 24.476 -1.265 1.00 69.94 108 LEU A O 1
ATOM 878 N N . ASP A 1 109 ? -13.090 26.435 -0.204 1.00 63.19 109 ASP A N 1
ATOM 879 C CA . ASP A 1 109 ? -14.542 26.348 0.028 1.00 63.19 109 ASP A CA 1
ATOM 880 C C . ASP A 1 109 ? -15.410 26.501 -1.241 1.00 63.19 109 ASP A C 1
ATOM 882 O O . ASP A 1 109 ? -16.637 26.402 -1.166 1.00 63.19 109 ASP A O 1
ATOM 886 N N . ASN A 1 110 ? -14.809 26.655 -2.429 1.00 57.38 110 ASN A N 1
ATOM 887 C CA . ASN A 1 110 ? -15.522 26.873 -3.704 1.00 57.38 110 ASN A CA 1
ATOM 888 C C . ASN A 1 110 ? -16.380 25.674 -4.174 1.00 57.38 110 ASN A C 1
ATOM 890 O O . ASN A 1 110 ? -16.936 25.680 -5.267 1.00 57.38 110 ASN A O 1
ATOM 894 N N . GLN A 1 111 ? -16.519 24.646 -3.341 1.00 65.00 111 GLN A N 1
ATOM 895 C CA . GLN A 1 111 ? -17.091 23.340 -3.655 1.00 65.00 111 GLN A CA 1
ATOM 896 C C . GLN A 1 111 ? -18.422 23.070 -2.922 1.00 65.00 111 GLN A C 1
ATOM 898 O O . GLN A 1 111 ? -18.920 21.942 -2.881 1.00 65.00 111 GLN A O 1
ATOM 903 N N . GLY A 1 112 ? -19.047 24.102 -2.338 1.00 73.88 112 GLY A N 1
ATOM 904 C CA . GLY A 1 112 ? -20.286 23.969 -1.558 1.00 73.88 112 GLY A CA 1
ATOM 905 C C . GLY A 1 112 ? -21.432 23.240 -2.282 1.00 73.88 112 GLY A C 1
ATOM 906 O O . GLY A 1 112 ? -22.240 22.573 -1.632 1.00 73.88 112 GLY A O 1
ATOM 907 N N . ILE A 1 113 ? -21.485 23.307 -3.618 1.00 74.88 113 ILE A N 1
ATOM 908 C CA . ILE A 1 113 ? -22.470 22.583 -4.439 1.00 74.88 113 ILE A CA 1
ATOM 909 C C . ILE A 1 113 ? -22.246 21.070 -4.350 1.00 74.88 113 ILE A C 1
ATOM 911 O O . ILE A 1 113 ? -23.178 20.338 -4.023 1.00 74.88 113 ILE A O 1
ATOM 915 N N . GLN A 1 114 ? -21.016 20.599 -4.566 1.00 73.12 114 GLN A N 1
ATOM 916 C CA . GLN A 1 114 ? -20.702 19.168 -4.554 1.00 73.12 114 GLN A CA 1
ATOM 917 C C . GLN A 1 114 ? -20.988 18.553 -3.180 1.00 73.12 114 GLN A C 1
ATOM 919 O O . GLN A 1 114 ? -21.614 17.497 -3.077 1.00 73.12 114 GLN A O 1
ATOM 924 N N . ARG A 1 115 ? -20.655 19.284 -2.107 1.00 74.31 115 ARG A N 1
ATOM 925 C CA . ARG A 1 115 ? -20.998 18.910 -0.728 1.00 74.31 115 ARG A CA 1
ATOM 926 C C . ARG A 1 115 ? -22.505 18.766 -0.519 1.00 74.31 115 ARG A C 1
ATOM 928 O O . ARG A 1 115 ? -22.947 17.797 0.102 1.00 74.31 115 ARG A O 1
ATOM 935 N N . LYS A 1 116 ? -23.305 19.728 -0.993 1.00 82.31 116 LYS A N 1
ATOM 936 C CA . LYS A 1 116 ? -24.772 19.673 -0.865 1.00 82.31 116 LYS A CA 1
ATOM 937 C C . LYS A 1 116 ? -25.339 18.453 -1.586 1.00 82.31 116 LYS A C 1
ATOM 939 O O . LYS A 1 116 ? -26.211 17.790 -1.024 1.00 82.31 116 LYS A O 1
ATOM 944 N N . VAL A 1 117 ? -24.818 18.138 -2.772 1.00 79.75 117 VAL A N 1
ATOM 945 C CA . VAL A 1 117 ? -25.248 16.977 -3.559 1.00 79.75 117 VAL A CA 1
ATOM 946 C C . VAL A 1 117 ? -24.858 15.670 -2.867 1.00 79.75 117 VAL A C 1
ATOM 948 O O . VAL A 1 117 ? -25.739 14.857 -2.590 1.00 79.75 117 VAL A O 1
ATOM 951 N N . LEU A 1 118 ? -23.588 15.498 -2.481 1.00 82.38 118 LEU A N 1
ATOM 952 C CA . LEU A 1 118 ? -23.126 14.293 -1.783 1.00 82.38 118 LEU A CA 1
ATOM 953 C C . LEU A 1 118 ? -23.886 14.079 -0.467 1.00 82.38 118 LEU A C 1
ATOM 955 O O . LEU A 1 118 ? -24.408 12.993 -0.216 1.00 82.38 118 LEU A O 1
ATOM 959 N N . GLY A 1 119 ? -24.030 15.130 0.345 1.00 84.75 119 GLY A N 1
ATOM 960 C CA . GLY A 1 119 ? -24.805 15.072 1.583 1.00 84.75 119 GLY A CA 1
ATOM 961 C C . GLY A 1 119 ? -26.287 14.766 1.345 1.00 84.75 119 GLY A C 1
ATOM 962 O O . GLY A 1 119 ? -26.891 14.028 2.119 1.00 84.75 119 GLY A O 1
ATOM 963 N N . GLY A 1 120 ? -26.883 15.289 0.269 1.00 84.69 120 GLY A N 1
ATOM 964 C CA . GLY A 1 120 ? -28.252 14.962 -0.138 1.00 84.69 120 GLY A CA 1
ATOM 965 C C . GLY A 1 120 ? -28.426 13.483 -0.484 1.00 84.69 120 GLY A C 1
ATOM 966 O O . GLY A 1 120 ? -29.393 12.859 -0.052 1.00 84.69 120 GLY A O 1
ATOM 967 N N . MET A 1 121 ? -27.459 12.900 -1.189 1.00 81.25 121 MET A N 1
ATOM 968 C CA . MET A 1 121 ? -27.494 11.493 -1.585 1.00 81.25 121 MET A CA 1
ATOM 969 C C . MET A 1 121 ? -27.234 10.540 -0.421 1.00 81.25 121 MET A C 1
ATOM 971 O O . MET A 1 121 ? -27.958 9.558 -0.271 1.00 81.25 121 MET A O 1
ATOM 975 N N . LEU A 1 122 ? -26.264 10.853 0.444 1.00 85.69 122 LEU A N 1
ATOM 976 C CA . LEU A 1 122 ? -26.035 10.095 1.675 1.00 85.69 122 LEU A CA 1
ATOM 977 C C . LEU A 1 122 ? -27.262 10.151 2.594 1.00 85.69 122 LEU A C 1
ATOM 979 O O . LEU A 1 122 ? -27.658 9.123 3.136 1.00 85.69 122 LEU A O 1
ATOM 983 N N . ARG A 1 123 ? -27.941 11.307 2.691 1.00 87.50 123 ARG A N 1
ATOM 984 C CA . ARG A 1 123 ? -29.243 11.413 3.375 1.00 87.50 123 ARG A CA 1
ATOM 985 C C . ARG A 1 123 ? -30.293 10.504 2.747 1.00 87.50 123 ARG A C 1
ATOM 987 O O . ARG A 1 123 ? -30.997 9.816 3.478 1.00 87.50 123 ARG A O 1
ATOM 994 N N . GLY A 1 124 ? -30.404 10.500 1.419 1.00 83.44 124 GLY A N 1
ATOM 995 C CA . GLY A 1 124 ? -31.329 9.627 0.692 1.00 83.44 124 GLY A CA 1
ATOM 996 C C . GLY A 1 124 ? -31.089 8.148 1.000 1.00 83.44 124 GLY A C 1
ATOM 997 O O . GLY A 1 124 ? -32.023 7.449 1.385 1.00 83.44 124 GLY A O 1
ATOM 998 N N . LYS A 1 125 ? -29.828 7.702 0.929 1.00 80.88 125 LYS A N 1
ATOM 999 C CA . LYS A 1 125 ? -29.423 6.334 1.283 1.00 80.88 125 LYS A CA 1
ATOM 1000 C C . LYS A 1 125 ? -29.706 5.985 2.738 1.00 80.88 125 LYS A C 1
ATOM 1002 O O . LYS A 1 125 ? -30.248 4.921 3.015 1.00 80.88 125 LYS A O 1
ATOM 1007 N N . SER A 1 126 ? -29.344 6.873 3.659 1.00 84.31 126 SER A N 1
ATOM 1008 C CA . SER A 1 126 ? -29.559 6.667 5.091 1.00 84.31 126 SER A CA 1
ATOM 1009 C C . SER A 1 126 ? -31.049 6.502 5.404 1.00 84.31 126 SER A C 1
ATOM 1011 O O . SER A 1 126 ? -31.436 5.523 6.037 1.00 84.31 126 SER A O 1
ATOM 1013 N N . LYS A 1 127 ? -31.905 7.378 4.855 1.00 85.12 127 LYS A N 1
ATOM 1014 C CA . LYS A 1 127 ? -33.366 7.265 4.984 1.00 85.12 127 LYS A CA 1
ATOM 1015 C C . LYS A 1 127 ? -33.899 5.955 4.409 1.00 85.12 127 LYS A C 1
ATOM 1017 O O . LYS A 1 127 ? -34.713 5.300 5.045 1.00 85.12 127 LYS A O 1
ATOM 1022 N N . GLN A 1 128 ? -33.433 5.553 3.226 1.00 79.88 128 GLN A N 1
ATOM 1023 C CA . GLN A 1 128 ? -33.841 4.283 2.618 1.00 79.88 128 GLN A CA 1
ATOM 1024 C C . GLN A 1 128 ? -33.456 3.084 3.487 1.00 79.88 128 GLN A C 1
ATOM 1026 O O . GLN A 1 128 ? -34.281 2.200 3.697 1.00 79.88 128 GLN A O 1
ATOM 1031 N N . TYR A 1 129 ? -32.238 3.074 4.027 1.00 79.75 129 TYR A N 1
ATOM 1032 C CA . TYR A 1 129 ? -31.786 2.023 4.933 1.00 79.75 129 TYR A CA 1
ATOM 1033 C C . TYR A 1 129 ? -32.620 1.972 6.218 1.00 79.75 129 TYR A C 1
ATOM 1035 O O . TYR A 1 129 ? -33.037 0.895 6.633 1.00 79.75 129 TYR A O 1
ATOM 1043 N N . GLN A 1 130 ? -32.938 3.127 6.808 1.00 81.38 130 GLN A N 1
ATOM 1044 C CA . GLN A 1 130 ? -33.836 3.199 7.963 1.00 81.38 130 GLN A CA 1
ATOM 1045 C C . GLN A 1 130 ? -35.227 2.629 7.641 1.00 81.38 130 GLN A C 1
ATOM 1047 O O . GLN A 1 130 ? -35.760 1.857 8.430 1.00 81.38 130 GLN A O 1
ATOM 1052 N N . CYS A 1 131 ? -35.792 2.931 6.466 1.00 84.75 131 CYS A N 1
ATOM 1053 C CA . CYS A 1 131 ? -37.067 2.347 6.040 1.00 84.75 131 CYS A CA 1
ATOM 1054 C C . CYS A 1 131 ? -37.001 0.822 5.860 1.00 84.75 131 CYS A C 1
ATOM 1056 O O . CYS A 1 131 ? -37.988 0.145 6.140 1.00 84.75 131 CYS A O 1
ATOM 1058 N N . LEU A 1 132 ? -35.872 0.279 5.390 1.00 78.75 132 LEU A N 1
ATOM 1059 C CA . LEU A 1 132 ? -35.681 -1.171 5.274 1.00 78.75 132 LEU A CA 1
ATOM 1060 C C . LEU A 1 132 ? -35.651 -1.841 6.652 1.00 78.75 132 LEU A C 1
ATOM 1062 O O . LEU A 1 132 ? -36.323 -2.847 6.840 1.00 78.75 132 LEU A O 1
ATOM 1066 N N . LEU A 1 133 ? -34.962 -1.244 7.630 1.00 79.69 133 LEU A N 1
ATOM 1067 C CA . LEU A 1 133 ? -34.917 -1.774 8.998 1.00 79.69 133 LEU A CA 1
ATOM 1068 C C . LEU A 1 133 ? -36.301 -1.830 9.658 1.00 79.69 133 LEU A C 1
ATOM 1070 O O . LEU A 1 133 ? -36.624 -2.828 10.294 1.00 79.69 133 LEU A O 1
ATOM 1074 N N . VAL A 1 134 ? -37.119 -0.787 9.482 1.00 87.06 134 VAL A N 1
ATOM 1075 C CA . VAL A 1 134 ? -38.493 -0.761 10.017 1.00 87.06 134 VAL A CA 1
ATOM 1076 C C . VAL A 1 134 ? -39.347 -1.853 9.368 1.00 87.06 134 VAL A C 1
ATOM 1078 O O . VAL A 1 134 ? -40.049 -2.575 10.063 1.00 87.06 134 VAL A O 1
ATOM 1081 N N . ARG A 1 135 ? -39.232 -2.047 8.047 1.00 83.19 135 ARG A N 1
ATOM 1082 C CA . ARG A 1 135 ? -39.962 -3.114 7.341 1.00 83.19 135 ARG A CA 1
ATOM 1083 C C . ARG A 1 135 ? -39.554 -4.513 7.782 1.00 83.19 135 ARG A C 1
ATOM 1085 O O . ARG A 1 135 ? -40.415 -5.378 7.882 1.00 83.19 135 ARG A O 1
ATOM 1092 N N . ASP A 1 136 ? -38.267 -4.750 8.019 1.00 76.62 136 ASP A N 1
ATOM 1093 C CA . ASP A 1 136 ? -37.794 -6.053 8.493 1.00 76.62 136 ASP A CA 1
ATOM 1094 C C . ASP A 1 136 ? -38.319 -6.356 9.903 1.00 76.62 136 ASP A C 1
ATOM 1096 O O . ASP A 1 136 ? -38.687 -7.497 10.186 1.00 76.62 136 ASP A O 1
ATOM 1100 N N . GLN A 1 137 ? -38.424 -5.339 10.766 1.00 82.81 137 GLN A N 1
ATOM 1101 C CA . GLN A 1 137 ? -39.067 -5.464 12.077 1.00 82.81 137 GLN A CA 1
ATOM 1102 C C . GLN A 1 137 ? -40.565 -5.768 11.940 1.00 82.81 137 GLN A C 1
ATOM 1104 O O . GLN A 1 137 ? -41.019 -6.777 12.474 1.00 82.81 137 GLN A O 1
ATOM 1109 N N . ASP A 1 138 ? -41.299 -4.988 11.141 1.00 87.81 138 ASP A N 1
ATOM 1110 C CA . ASP A 1 138 ? -42.736 -5.193 10.913 1.00 87.81 138 ASP A CA 1
ATOM 1111 C C . ASP A 1 138 ? -43.037 -6.579 10.319 1.00 87.81 138 ASP A C 1
ATOM 1113 O O . ASP A 1 138 ? -43.976 -7.257 10.737 1.00 87.81 138 ASP A O 1
ATOM 1117 N N . ASN A 1 139 ? -42.223 -7.037 9.362 1.00 78.38 139 ASN A N 1
ATOM 1118 C CA . ASN A 1 139 ? -42.357 -8.365 8.766 1.00 78.38 139 ASN A CA 1
ATOM 1119 C C . ASN A 1 139 ? -42.084 -9.475 9.789 1.00 78.38 139 ASN A C 1
ATOM 1121 O O . ASN A 1 139 ? -42.773 -10.496 9.782 1.00 78.38 139 ASN A O 1
ATOM 1125 N N . THR A 1 140 ? -41.098 -9.288 10.671 1.00 79.19 140 THR A N 1
ATOM 1126 C CA . THR A 1 140 ? -40.791 -10.252 11.738 1.00 79.19 140 THR A CA 1
ATOM 1127 C C . THR A 1 140 ? -41.965 -10.362 12.711 1.00 79.19 140 THR A C 1
ATOM 1129 O O . THR A 1 140 ? -42.401 -11.472 13.024 1.00 79.19 140 THR A O 1
ATOM 1132 N N . ASP A 1 141 ? -42.548 -9.229 13.100 1.00 83.19 141 ASP A N 1
ATOM 1133 C CA . ASP A 1 141 ? -43.719 -9.182 13.977 1.00 83.19 141 ASP A CA 1
ATOM 1134 C C . ASP A 1 141 ? -44.966 -9.772 13.299 1.00 83.19 141 ASP A C 1
ATOM 1136 O O . ASP A 1 141 ? -45.765 -10.469 13.930 1.00 83.19 141 ASP A O 1
ATOM 1140 N N . GLN A 1 142 ? -45.139 -9.547 11.993 1.00 80.88 142 GLN A N 1
ATOM 1141 C CA . GLN A 1 142 ? -46.277 -10.074 11.246 1.00 80.88 142 GLN A CA 1
ATOM 1142 C C . GLN A 1 142 ? -46.198 -11.595 11.066 1.00 80.88 142 GLN A C 1
ATOM 1144 O O . GLN A 1 142 ? -47.218 -12.264 11.222 1.00 80.88 142 GLN A O 1
ATOM 1149 N N . VAL A 1 143 ? -45.011 -12.154 10.800 1.00 77.25 143 VAL A N 1
ATOM 1150 C CA . VAL A 1 143 ? -44.791 -13.613 10.729 1.00 77.25 143 VAL A CA 1
ATOM 1151 C C . VAL A 1 143 ? -45.043 -14.279 12.087 1.00 77.25 143 VAL A C 1
ATOM 1153 O O . VAL A 1 143 ? -45.619 -15.369 12.149 1.00 77.25 143 VAL A O 1
ATOM 1156 N N . GLN A 1 144 ? -44.688 -13.615 13.189 1.00 75.12 144 GLN A N 1
ATOM 1157 C CA . GLN A 1 144 ? -45.020 -14.103 14.531 1.00 75.12 144 GLN A CA 1
ATOM 1158 C C . GLN A 1 144 ? -46.531 -14.069 14.818 1.00 75.12 144 GLN A C 1
ATOM 1160 O O . GLN A 1 144 ? -47.030 -14.919 15.549 1.00 75.12 144 GLN A O 1
ATOM 1165 N N . ARG A 1 145 ? -47.291 -13.141 14.218 1.00 77.94 145 ARG A N 1
ATOM 1166 C CA . ARG A 1 145 ? -48.756 -13.071 14.387 1.00 77.94 145 ARG A CA 1
ATOM 1167 C C . ARG A 1 145 ? -49.528 -14.056 13.505 1.00 77.94 145 ARG A C 1
ATOM 1169 O O . ARG A 1 145 ? -50.515 -14.625 13.963 1.00 77.94 145 ARG A O 1
ATOM 1176 N N . THR A 1 146 ? -49.110 -14.288 12.260 1.00 68.25 146 THR A N 1
ATOM 1177 C CA . THR A 1 146 ? -49.812 -15.215 11.346 1.00 68.25 146 THR A CA 1
ATOM 1178 C C . THR A 1 146 ? -49.566 -16.686 11.663 1.00 68.25 146 THR A C 1
ATOM 1180 O O . THR A 1 146 ? -50.419 -17.517 11.372 1.00 68.25 146 THR A O 1
ATOM 1183 N N . THR A 1 147 ? -48.469 -17.027 12.339 1.00 63.97 147 THR A N 1
ATOM 1184 C CA . THR A 1 147 ? -48.251 -18.394 12.848 1.00 63.97 147 THR A CA 1
ATOM 1185 C C . THR A 1 147 ? -49.166 -18.765 14.023 1.00 63.97 147 THR A C 1
ATOM 1187 O O . THR A 1 147 ? -49.250 -19.938 14.373 1.00 63.97 147 THR A O 1
ATOM 1190 N N . ALA A 1 148 ? -49.910 -17.806 14.588 1.00 61.31 148 ALA A N 1
ATOM 1191 C CA . ALA A 1 148 ? -50.855 -18.042 15.681 1.00 61.31 148 ALA A CA 1
ATOM 1192 C C . ALA A 1 148 ? -52.319 -18.237 15.231 1.00 61.31 148 ALA A C 1
ATOM 1194 O O . ALA A 1 148 ? -53.177 -18.509 16.065 1.00 61.31 148 ALA A O 1
ATOM 1195 N N . THR A 1 149 ? -52.634 -18.104 13.938 1.00 59.53 149 THR A N 1
ATOM 1196 C CA . THR A 1 149 ? -54.013 -18.210 13.420 1.00 59.53 149 THR A CA 1
ATOM 1197 C C . THR A 1 149 ? -54.075 -19.203 12.263 1.00 59.53 149 THR A C 1
ATOM 1199 O O . THR A 1 149 ? -54.112 -18.835 11.095 1.00 59.53 149 THR A O 1
ATOM 1202 N N . THR A 1 150 ? -54.048 -20.498 12.593 1.00 50.00 150 THR A N 1
ATOM 1203 C CA . THR A 1 150 ? -54.348 -21.579 11.640 1.00 50.00 150 THR A CA 1
ATOM 1204 C C . THR A 1 150 ? -55.648 -22.256 12.058 1.00 50.00 150 THR A C 1
ATOM 1206 O O . THR A 1 150 ? -55.625 -23.213 12.816 1.00 50.00 150 THR A O 1
ATOM 1209 N N . ASP A 1 151 ? -56.767 -21.691 11.619 1.00 54.34 151 ASP A N 1
ATOM 1210 C CA . ASP A 1 151 ? -58.035 -22.390 11.374 1.00 54.34 151 ASP A CA 1
ATOM 1211 C C . ASP A 1 151 ? -58.982 -21.367 10.735 1.00 54.34 151 ASP A C 1
ATOM 1213 O O . ASP A 1 151 ? -59.535 -20.516 11.421 1.00 54.34 151 ASP A O 1
ATOM 1217 N N . ASP A 1 152 ? -59.030 -21.317 9.402 1.00 51.12 152 ASP A N 1
ATOM 1218 C CA . ASP A 1 152 ? -60.256 -21.663 8.678 1.00 51.12 152 ASP A CA 1
ATOM 1219 C C . ASP A 1 152 ? -60.064 -21.551 7.158 1.00 51.12 152 ASP A C 1
ATOM 1221 O O . ASP A 1 152 ? -59.460 -20.616 6.626 1.00 51.12 152 ASP A O 1
ATOM 1225 N N . SER A 1 153 ? -60.587 -22.550 6.456 1.00 54.22 153 SER A N 1
ATOM 1226 C CA . SER A 1 153 ? -60.577 -22.667 4.999 1.00 54.22 153 SER A CA 1
ATOM 1227 C C . SER A 1 153 ? -61.725 -21.879 4.374 1.00 54.22 153 SER A C 1
ATOM 1229 O O . SER A 1 153 ? -62.867 -22.095 4.755 1.00 54.22 153 SER A O 1
ATOM 1231 N N . ALA A 1 154 ? -61.474 -21.112 3.307 1.00 47.50 154 ALA A N 1
ATOM 1232 C CA . ALA A 1 154 ? -62.470 -20.916 2.245 1.00 47.50 154 ALA A CA 1
ATOM 1233 C C . ALA A 1 154 ? -61.859 -20.353 0.946 1.00 47.50 154 ALA A C 1
ATOM 1235 O O . ALA A 1 154 ? -61.472 -19.191 0.859 1.00 47.50 154 ALA A O 1
ATOM 1236 N N . LEU A 1 155 ? -61.795 -21.233 -0.058 1.00 54.22 155 LEU A N 1
ATOM 1237 C CA . LEU A 1 155 ? -62.145 -21.030 -1.474 1.00 54.22 155 LEU A CA 1
ATOM 1238 C C . LEU A 1 155 ? -62.081 -19.592 -2.034 1.00 54.22 155 LEU A C 1
ATOM 1240 O O . LEU A 1 155 ? -63.040 -18.834 -1.908 1.00 54.22 155 LEU A O 1
ATOM 1244 N N . TYR A 1 156 ? -61.031 -19.286 -2.807 1.00 43.16 156 TYR A N 1
ATOM 1245 C CA . TYR A 1 156 ? -61.084 -18.239 -3.838 1.00 43.16 156 TYR A CA 1
ATOM 1246 C C . TYR A 1 156 ? -60.558 -18.744 -5.192 1.00 43.16 156 TYR A C 1
ATOM 1248 O O . TYR A 1 156 ? -59.648 -19.579 -5.211 1.00 43.16 156 TYR A O 1
ATOM 1256 N N . PRO A 1 157 ? -61.114 -18.261 -6.323 1.00 50.84 157 PRO A N 1
ATOM 1257 C CA . PRO A 1 157 ? -60.874 -18.834 -7.643 1.00 50.84 157 PRO A CA 1
ATOM 1258 C C . PRO A 1 157 ? -59.537 -18.371 -8.229 1.00 50.84 157 PRO A C 1
ATOM 1260 O O . PRO A 1 157 ? -59.247 -17.176 -8.310 1.00 50.84 157 PRO A O 1
ATOM 1263 N N . GLN A 1 158 ? -58.741 -19.345 -8.668 1.00 52.78 158 GLN A N 1
ATOM 1264 C CA . GLN A 1 158 ? -57.621 -19.173 -9.587 1.00 52.78 158 GLN A CA 1
ATOM 1265 C C . GLN A 1 158 ? -58.179 -18.863 -10.971 1.00 52.78 158 GLN A C 1
ATOM 1267 O O . GLN A 1 158 ? -58.822 -19.740 -11.519 1.00 52.78 158 GLN A O 1
ATOM 1272 N N . ASP A 1 159 ? -57.943 -17.668 -11.515 1.00 45.66 159 ASP A N 1
ATOM 1273 C CA . ASP A 1 159 ? -57.781 -17.459 -12.965 1.00 45.66 159 ASP A CA 1
ATOM 1274 C C . ASP A 1 159 ? -57.468 -15.992 -13.268 1.00 45.66 159 ASP A C 1
ATOM 1276 O O . ASP A 1 159 ? -58.324 -15.186 -13.610 1.00 45.66 159 ASP A O 1
ATOM 1280 N N . CYS A 1 160 ? -56.199 -15.642 -13.098 1.00 42.56 160 CYS A N 1
ATOM 1281 C CA . CYS A 1 160 ? -55.501 -14.5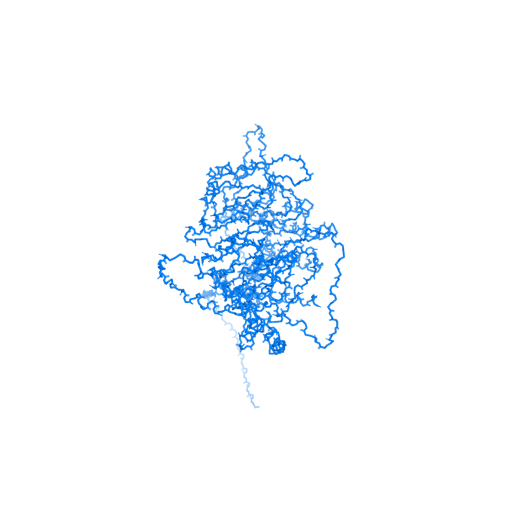47 -13.766 1.00 42.56 160 CYS A CA 1
ATOM 1282 C C . CYS A 1 160 ? -54.039 -14.759 -13.394 1.00 42.56 160 CYS A C 1
ATOM 1284 O O . CYS A 1 160 ? -53.673 -14.486 -12.256 1.00 42.56 160 CYS A O 1
ATOM 1286 N N . GLN A 1 161 ? -53.216 -15.309 -14.292 1.00 51.59 161 GLN A N 1
ATOM 1287 C CA . GLN A 1 161 ? -51.770 -15.344 -14.072 1.00 51.59 161 GLN A CA 1
ATOM 1288 C C . GLN A 1 161 ? -51.219 -13.944 -14.355 1.00 51.59 161 GLN A C 1
ATOM 1290 O O . GLN A 1 161 ? -51.126 -13.560 -15.523 1.00 51.59 161 GLN A O 1
ATOM 1295 N N . PRO A 1 162 ? -50.861 -13.151 -13.327 1.00 43.56 162 PRO A N 1
ATOM 1296 C CA . PRO A 1 162 ? -50.053 -11.966 -13.553 1.00 43.56 162 PRO A CA 1
ATOM 1297 C C . PRO A 1 162 ? -48.659 -12.457 -13.974 1.00 43.56 162 PRO A C 1
ATOM 1299 O O . PRO A 1 162 ? -48.346 -13.643 -13.816 1.00 43.56 162 PRO A O 1
ATOM 1302 N N . ALA A 1 163 ? -47.793 -11.561 -14.460 1.00 49.34 163 ALA A N 1
ATOM 1303 C CA . ALA A 1 163 ? -46.350 -11.828 -14.485 1.00 49.34 163 ALA A CA 1
ATOM 1304 C C . ALA A 1 163 ? -45.974 -12.589 -13.206 1.00 49.34 163 ALA A C 1
ATOM 1306 O O . ALA A 1 163 ? -46.430 -12.181 -12.130 1.00 49.34 163 ALA A O 1
ATOM 1307 N N . SER A 1 164 ? -45.292 -13.735 -13.347 1.00 63.50 164 SER A N 1
ATOM 1308 C CA . SER A 1 164 ? -45.193 -14.725 -12.273 1.00 63.50 164 SER A CA 1
ATOM 1309 C C . SER A 1 164 ? -44.852 -13.997 -10.973 1.00 63.50 164 SER A C 1
ATOM 1311 O O . SER A 1 164 ? -44.029 -13.080 -10.953 1.00 63.50 164 SER A O 1
ATOM 1313 N N . ARG A 1 165 ? -45.529 -14.327 -9.872 1.00 63.41 165 ARG A N 1
ATOM 1314 C CA . ARG A 1 165 ? -45.258 -13.716 -8.559 1.00 63.41 165 ARG A CA 1
ATOM 1315 C C . ARG A 1 165 ? -43.748 -13.689 -8.251 1.00 63.41 165 ARG A C 1
ATOM 1317 O O . ARG A 1 165 ? -43.273 -12.779 -7.577 1.00 63.41 165 ARG A O 1
ATOM 1324 N N . GLU A 1 166 ? -42.999 -14.640 -8.805 1.00 61.91 166 GLU A N 1
ATOM 1325 C CA . GLU A 1 166 ? -41.538 -14.707 -8.795 1.00 61.91 166 GLU A CA 1
ATOM 1326 C C . GLU A 1 166 ? -40.840 -13.550 -9.526 1.00 61.91 166 GLU A C 1
ATOM 1328 O O . GLU A 1 166 ? -39.878 -13.020 -8.982 1.00 61.91 166 GLU A O 1
ATOM 1333 N N . ASP A 1 167 ? -41.314 -13.090 -10.685 1.00 54.34 167 ASP A N 1
ATOM 1334 C CA . ASP A 1 167 ? -40.735 -11.953 -11.417 1.00 54.34 167 ASP A CA 1
ATOM 1335 C C . ASP A 1 167 ? -40.906 -10.625 -10.663 1.00 54.34 167 ASP A C 1
ATOM 1337 O O . ASP A 1 167 ? -39.979 -9.809 -10.598 1.00 54.34 167 ASP A O 1
ATOM 1341 N N . ILE A 1 168 ? -42.071 -10.413 -10.039 1.00 63.25 168 ILE A N 1
ATOM 1342 C CA . ILE A 1 168 ? -42.333 -9.233 -9.196 1.00 63.25 168 ILE A CA 1
ATOM 1343 C C . ILE A 1 168 ? -41.485 -9.287 -7.918 1.00 63.25 168 ILE A C 1
ATOM 1345 O O . ILE A 1 168 ? -40.914 -8.272 -7.503 1.00 63.25 168 ILE A O 1
ATOM 1349 N N . LEU A 1 169 ? -41.341 -10.469 -7.311 1.00 69.81 169 LEU A N 1
ATOM 1350 C CA . LEU A 1 169 ? -40.456 -10.668 -6.163 1.00 69.81 169 LEU A CA 1
ATOM 1351 C C . LEU A 1 169 ? -38.982 -10.491 -6.548 1.00 69.81 169 LEU A C 1
ATOM 1353 O O . LEU A 1 169 ? -38.237 -9.872 -5.796 1.00 69.81 169 LEU A O 1
ATOM 1357 N N . ALA A 1 170 ? -38.556 -10.949 -7.725 1.00 59.75 170 ALA A N 1
ATOM 1358 C CA . ALA A 1 170 ? -37.195 -10.770 -8.225 1.00 59.75 170 ALA A CA 1
ATOM 1359 C C . ALA A 1 170 ? -36.876 -9.292 -8.503 1.00 59.75 170 ALA A C 1
ATOM 1361 O O . ALA A 1 170 ? -35.785 -8.824 -8.180 1.00 59.75 170 ALA A O 1
ATOM 1362 N N . LEU A 1 171 ? -37.833 -8.531 -9.044 1.00 56.25 171 LEU A N 1
ATOM 1363 C CA . LEU A 1 171 ? -37.733 -7.078 -9.222 1.00 56.25 171 LEU A CA 1
ATOM 1364 C C . LEU A 1 171 ? -37.706 -6.305 -7.904 1.00 56.25 171 LEU A C 1
ATOM 1366 O O . LEU A 1 171 ? -36.937 -5.353 -7.761 1.00 56.25 171 LEU A O 1
ATOM 1370 N N . THR A 1 172 ? -38.519 -6.719 -6.937 1.00 68.62 172 THR A N 1
ATOM 1371 C CA . THR A 1 172 ? -38.515 -6.131 -5.594 1.00 68.62 172 THR A CA 1
ATOM 1372 C C . THR A 1 172 ? -37.180 -6.405 -4.902 1.00 68.62 172 THR A C 1
ATOM 1374 O O . THR A 1 172 ? -36.523 -5.459 -4.467 1.00 68.62 172 THR A O 1
ATOM 1377 N N . ARG A 1 173 ? -36.690 -7.651 -4.960 1.00 66.44 173 ARG A N 1
ATOM 1378 C CA . ARG A 1 173 ? -35.354 -8.029 -4.478 1.00 66.44 173 ARG A CA 1
ATOM 1379 C C . ARG A 1 173 ? -34.265 -7.217 -5.169 1.00 66.44 173 ARG A C 1
ATOM 1381 O O . ARG A 1 173 ? -33.382 -6.704 -4.498 1.00 66.44 173 ARG A O 1
ATOM 1388 N N . LEU A 1 174 ? -34.332 -7.010 -6.483 1.00 60.84 174 LEU A N 1
ATOM 1389 C CA . LEU A 1 174 ? -33.377 -6.149 -7.192 1.00 60.84 174 LEU A CA 1
ATOM 1390 C C . LEU A 1 174 ? -33.348 -4.726 -6.667 1.00 60.84 174 LEU A C 1
ATOM 1392 O O . LEU A 1 174 ? -32.276 -4.143 -6.534 1.00 60.84 174 LEU A O 1
ATOM 1396 N N . ARG A 1 175 ? -34.520 -4.156 -6.397 1.00 64.62 175 ARG A N 1
ATOM 1397 C CA . ARG A 1 175 ? -34.634 -2.794 -5.883 1.00 64.62 175 ARG A CA 1
ATOM 1398 C C . ARG A 1 175 ? -34.109 -2.695 -4.453 1.00 64.62 175 ARG A C 1
ATOM 1400 O O . ARG A 1 175 ? -33.510 -1.684 -4.104 1.00 64.62 175 ARG A O 1
ATOM 1407 N N . GLU A 1 176 ? -34.272 -3.744 -3.657 1.00 68.25 176 GLU A N 1
ATOM 1408 C CA . GLU A 1 176 ? -33.667 -3.867 -2.327 1.00 68.25 176 GLU A CA 1
ATOM 1409 C C . GLU A 1 176 ? -32.137 -3.992 -2.420 1.00 68.25 176 GLU A C 1
ATOM 1411 O O . GLU A 1 176 ? -31.416 -3.278 -1.726 1.00 68.25 176 GLU A O 1
ATOM 1416 N N . HIS A 1 177 ? -31.621 -4.795 -3.356 1.00 64.31 177 HIS A N 1
ATOM 1417 C CA . HIS A 1 177 ? -30.179 -4.966 -3.589 1.00 64.31 177 HIS A CA 1
ATOM 1418 C C . HIS A 1 177 ? -29.528 -3.728 -4.229 1.00 64.31 177 HIS A C 1
ATOM 1420 O O . HIS A 1 177 ? -28.346 -3.462 -4.028 1.00 64.31 177 HIS A O 1
ATOM 1426 N N . ALA A 1 178 ? -30.286 -2.936 -4.987 1.00 63.53 178 ALA A N 1
ATOM 1427 C CA . ALA A 1 178 ? -29.827 -1.670 -5.547 1.00 63.53 178 ALA A CA 1
ATOM 1428 C C . ALA A 1 178 ? -29.675 -0.569 -4.486 1.00 63.53 178 ALA A C 1
ATOM 1430 O O . ALA A 1 178 ? -29.047 0.443 -4.773 1.00 63.53 178 ALA A O 1
ATOM 1431 N N . ASN A 1 179 ? -30.218 -0.762 -3.281 1.00 69.19 179 ASN A N 1
ATOM 1432 C CA . ASN A 1 179 ? -30.169 0.203 -2.184 1.00 69.19 179 ASN A CA 1
ATOM 1433 C C . ASN A 1 179 ? -29.338 -0.317 -1.010 1.00 69.19 179 ASN A C 1
ATOM 1435 O O . ASN A 1 179 ? -29.614 0.004 0.148 1.00 69.19 179 ASN A O 1
ATOM 1439 N N . LEU A 1 180 ? -28.309 -1.121 -1.296 1.00 75.81 180 LEU A N 1
ATOM 1440 C CA . LEU A 1 180 ? -27.403 -1.561 -0.249 1.00 75.81 180 LEU A CA 1
ATOM 1441 C C . LEU A 1 180 ? -26.791 -0.337 0.448 1.00 75.81 180 LEU A C 1
ATOM 1443 O O . LEU A 1 180 ? -26.330 0.613 -0.209 1.00 75.81 180 LEU A O 1
ATOM 1447 N N . PRO A 1 181 ? -26.797 -0.331 1.787 1.00 86.75 181 PRO A N 1
ATOM 1448 C CA . PRO A 1 181 ? -26.263 0.784 2.531 1.00 86.75 181 PRO A CA 1
ATOM 1449 C C . PRO A 1 181 ? -24.750 0.880 2.328 1.00 86.75 181 PRO A C 1
ATOM 1451 O O . PRO A 1 181 ? -24.067 -0.116 2.073 1.00 86.75 181 PRO A O 1
ATOM 1454 N N . LEU A 1 182 ? -24.215 2.091 2.468 1.00 90.81 182 LEU A N 1
ATOM 1455 C CA . LEU A 1 182 ? -22.774 2.294 2.431 1.00 90.81 182 LEU A CA 1
ATOM 1456 C C . LEU A 1 182 ? -22.141 1.584 3.639 1.00 90.81 182 LEU A C 1
ATOM 1458 O O . LEU A 1 182 ? -22.524 1.839 4.782 1.00 90.81 182 LEU A O 1
ATOM 1462 N N . ARG A 1 183 ? -21.202 0.670 3.388 1.00 92.69 183 ARG A N 1
ATOM 1463 C CA . ARG A 1 183 ? -20.499 -0.105 4.422 1.00 92.69 183 ARG A CA 1
ATOM 1464 C C . ARG A 1 183 ? -19.065 0.351 4.620 1.00 92.69 183 ARG A C 1
ATOM 1466 O O . ARG A 1 183 ? -18.565 0.212 5.729 1.00 92.69 183 ARG A O 1
ATOM 1473 N N . GLU A 1 184 ? -18.419 0.896 3.595 1.00 94.81 184 GLU A N 1
ATOM 1474 C CA . GLU A 1 184 ? -17.043 1.377 3.718 1.00 94.81 184 GLU A CA 1
ATOM 1475 C C . GLU A 1 184 ? -16.898 2.797 3.179 1.00 94.81 184 GLU A C 1
ATOM 1477 O O . GLU A 1 184 ? -17.433 3.143 2.123 1.00 94.81 184 GLU A O 1
ATOM 1482 N N . LEU A 1 185 ? -16.170 3.623 3.918 1.00 94.62 185 LEU A N 1
ATOM 1483 C CA . LEU A 1 185 ? -15.906 5.004 3.563 1.00 94.62 185 LEU A CA 1
ATOM 1484 C C . LEU A 1 185 ? -14.431 5.287 3.813 1.00 94.62 185 LEU A C 1
ATOM 1486 O O . LEU A 1 185 ? -13.955 5.189 4.941 1.00 94.62 185 LEU A O 1
ATOM 1490 N N . GLU A 1 186 ? -13.712 5.627 2.752 1.00 94.19 186 GLU A N 1
ATOM 1491 C CA . GLU A 1 186 ? -12.327 6.082 2.820 1.00 94.19 186 GLU A CA 1
ATOM 1492 C C . GLU A 1 186 ? -12.292 7.547 2.412 1.00 94.19 186 GLU A C 1
ATOM 1494 O O . GLU A 1 186 ? -12.678 7.896 1.302 1.00 94.19 186 GLU A O 1
ATOM 1499 N N . ILE A 1 187 ? -11.861 8.412 3.312 1.00 93.00 187 ILE A N 1
ATOM 1500 C CA . ILE A 1 187 ? -11.766 9.846 3.087 1.00 93.00 187 ILE A CA 1
ATOM 1501 C C . ILE A 1 187 ? -10.299 10.219 3.169 1.00 93.00 187 ILE A C 1
ATOM 1503 O O . ILE A 1 187 ? -9.626 9.829 4.117 1.00 93.00 187 ILE A O 1
ATOM 1507 N N . GLY A 1 188 ? -9.792 10.993 2.219 1.00 91.12 188 GLY A N 1
ATOM 1508 C CA . GLY A 1 188 ? -8.422 11.467 2.296 1.00 91.12 188 GLY A CA 1
ATOM 1509 C C . GLY A 1 188 ? -8.197 12.842 1.692 1.00 91.12 188 GLY A C 1
ATOM 1510 O O . GLY A 1 188 ? -9.021 13.368 0.945 1.00 91.12 188 GLY A O 1
ATOM 1511 N N . GLY A 1 189 ? -7.036 13.413 2.001 1.00 87.94 189 GLY A N 1
ATOM 1512 C CA . GLY A 1 189 ? -6.561 14.669 1.424 1.00 87.94 189 GLY A CA 1
ATOM 1513 C C . GLY A 1 189 ? -6.767 15.886 2.332 1.00 87.94 189 GLY A C 1
ATOM 1514 O O . GLY A 1 189 ? -6.683 15.789 3.555 1.00 87.94 189 GLY A O 1
ATOM 1515 N N . LYS A 1 190 ? -6.958 17.070 1.746 1.00 88.31 190 LYS A N 1
ATOM 1516 C CA . LYS A 1 190 ? -7.096 18.362 2.441 1.00 88.31 190 LYS A CA 1
ATOM 1517 C C . LYS A 1 190 ? -8.560 18.703 2.738 1.00 88.31 190 LYS A C 1
ATOM 1519 O O . LYS A 1 190 ? -9.033 19.784 2.404 1.00 88.31 190 LYS A O 1
ATOM 1524 N N . ILE A 1 191 ? -9.279 17.776 3.365 1.00 88.19 191 ILE A N 1
ATOM 1525 C CA . ILE A 1 191 ? -10.694 17.953 3.715 1.00 88.19 191 ILE A CA 1
ATOM 1526 C C . ILE A 1 191 ? -10.792 18.541 5.126 1.00 88.19 191 ILE A C 1
ATOM 1528 O O . ILE A 1 191 ? -10.182 18.028 6.061 1.00 88.19 191 ILE A O 1
ATOM 1532 N N . ASP A 1 192 ? -11.569 19.614 5.289 1.00 89.44 192 ASP A N 1
ATOM 1533 C CA . ASP A 1 192 ? -11.951 20.123 6.611 1.00 89.44 192 ASP A CA 1
ATOM 1534 C C . ASP A 1 192 ? -12.951 19.156 7.255 1.00 89.44 192 ASP A C 1
ATOM 1536 O O . ASP A 1 192 ? -14.118 19.083 6.859 1.00 89.44 192 ASP A O 1
ATOM 1540 N N . TYR A 1 193 ? -12.477 18.394 8.238 1.00 91.06 193 TYR A N 1
ATOM 1541 C CA . TYR A 1 193 ? -13.266 17.393 8.942 1.00 91.06 193 TYR A CA 1
ATOM 1542 C C . TYR A 1 193 ? -14.527 17.986 9.590 1.00 91.06 193 TYR A C 1
ATOM 1544 O O . TYR A 1 193 ? -15.633 17.508 9.329 1.00 91.06 193 TYR A O 1
ATOM 1552 N N . ASN A 1 194 ? -14.379 19.056 10.374 1.00 89.19 194 ASN A N 1
ATOM 1553 C CA . ASN A 1 194 ? -15.468 19.648 11.152 1.00 89.19 194 ASN A CA 1
ATOM 1554 C C . ASN A 1 194 ? -16.551 20.215 10.241 1.00 89.19 194 ASN A C 1
ATOM 1556 O O . ASN A 1 194 ? -17.745 20.028 10.476 1.00 89.19 194 ASN A O 1
ATOM 1560 N N . ARG A 1 195 ? -16.144 20.885 9.160 1.00 88.31 195 ARG A N 1
ATOM 1561 C CA . ARG A 1 195 ? -17.103 21.455 8.217 1.00 88.31 195 ARG A CA 1
ATOM 1562 C C . ARG A 1 195 ? -17.712 20.400 7.313 1.00 88.31 195 ARG A C 1
ATOM 1564 O O . ARG A 1 195 ? -18.876 20.548 6.960 1.00 88.31 195 ARG A O 1
ATOM 1571 N N . ARG A 1 196 ? -16.969 19.378 6.879 1.00 86.12 196 ARG A N 1
ATOM 1572 C CA . ARG A 1 196 ? -17.406 18.504 5.775 1.00 86.12 196 ARG A CA 1
ATOM 1573 C C . ARG A 1 196 ? -17.828 17.112 6.216 1.00 86.12 196 ARG A C 1
ATOM 1575 O O . ARG A 1 196 ? -18.847 16.638 5.727 1.00 86.12 196 ARG A O 1
ATOM 1582 N N . ILE A 1 197 ? -17.084 16.482 7.117 1.00 89.75 197 ILE A N 1
ATOM 1583 C CA . ILE A 1 197 ? -17.281 15.081 7.509 1.00 89.75 197 ILE A CA 1
ATOM 1584 C C . ILE A 1 197 ? -18.186 14.986 8.736 1.00 89.75 197 ILE A C 1
ATOM 1586 O O . ILE A 1 197 ? -19.137 14.210 8.714 1.00 89.75 197 ILE A O 1
ATOM 1590 N N . GLY A 1 198 ? -17.966 15.826 9.752 1.00 90.88 198 GLY A N 1
ATOM 1591 C CA . GLY A 1 198 ? -18.770 15.851 10.981 1.00 90.88 198 GLY A CA 1
ATOM 1592 C C . GLY A 1 198 ? -20.288 15.860 10.723 1.00 90.88 198 GLY A C 1
ATOM 1593 O O . GLY A 1 198 ? -20.988 14.973 11.209 1.00 90.88 198 GLY A O 1
ATOM 1594 N N . PRO A 1 199 ? -20.817 16.758 9.866 1.00 90.94 199 PRO A N 1
ATOM 1595 C CA . PRO A 1 199 ? -22.248 16.805 9.550 1.00 90.94 199 PRO A CA 1
ATOM 1596 C C . PRO A 1 199 ? -22.791 15.581 8.797 1.00 90.94 199 PRO A C 1
ATOM 1598 O O . PRO A 1 199 ? -24.006 15.448 8.649 1.00 90.94 199 PRO A O 1
ATOM 1601 N N . LEU A 1 200 ? -21.918 14.726 8.255 1.00 90.81 200 LEU A N 1
ATOM 1602 C CA . LEU A 1 200 ? -22.307 13.503 7.558 1.00 90.81 200 LEU A CA 1
ATOM 1603 C C . LEU A 1 200 ? -22.376 12.298 8.495 1.00 90.81 200 LEU A C 1
ATOM 1605 O O . LEU A 1 200 ? -23.063 11.346 8.138 1.00 90.81 200 LEU A O 1
ATOM 1609 N N . LEU A 1 201 ? -21.733 12.332 9.671 1.00 91.69 201 LEU A N 1
ATOM 1610 C CA . LEU A 1 201 ? -21.673 11.185 10.586 1.00 91.69 201 LEU A CA 1
ATOM 1611 C C . LEU A 1 201 ? -23.044 10.558 10.884 1.00 91.69 201 LEU A C 1
ATOM 1613 O O . LEU A 1 201 ? -23.156 9.343 10.727 1.00 91.69 201 LEU A O 1
ATOM 1617 N N . PRO A 1 202 ? -24.117 11.321 11.194 1.00 92.44 202 PRO A N 1
ATOM 1618 C CA . PRO A 1 202 ? -25.424 10.723 11.494 1.00 92.44 202 PRO A CA 1
ATOM 1619 C C . PRO A 1 202 ? -26.037 9.938 10.322 1.00 92.44 202 PRO A C 1
ATOM 1621 O O . PRO A 1 202 ? -26.977 9.169 10.497 1.00 92.44 202 PRO A O 1
ATOM 1624 N N . LEU A 1 203 ? -25.527 10.142 9.104 1.00 90.75 203 LEU A N 1
ATOM 1625 C CA . LEU A 1 203 ? -25.990 9.479 7.885 1.00 90.75 203 LEU A CA 1
ATOM 1626 C C . LEU A 1 203 ? -25.254 8.161 7.620 1.00 90.75 203 LEU A C 1
ATOM 1628 O O . LEU A 1 203 ? -25.620 7.440 6.692 1.00 90.75 203 LEU A O 1
ATOM 1632 N N . LEU A 1 204 ? -24.218 7.855 8.405 1.00 92.81 204 LEU A N 1
ATOM 1633 C CA . LEU A 1 204 ? -23.302 6.734 8.204 1.00 92.81 204 LEU A CA 1
ATOM 1634 C C . LEU A 1 204 ? -23.582 5.562 9.157 1.00 92.81 204 LEU A C 1
ATOM 1636 O O . LEU A 1 204 ? -22.722 4.713 9.354 1.00 92.81 204 LEU A O 1
ATOM 1640 N N . SER A 1 205 ? -24.791 5.451 9.709 1.00 92.56 205 SER A N 1
ATOM 1641 C CA . SER A 1 205 ? -25.149 4.418 10.699 1.00 92.56 205 SER A CA 1
ATOM 1642 C C . SER A 1 205 ? -24.953 2.969 10.243 1.00 92.56 205 SER A C 1
ATOM 1644 O O . SER A 1 205 ? -24.827 2.061 11.063 1.00 92.56 205 SER A O 1
ATOM 1646 N N . SER A 1 206 ? -24.900 2.734 8.934 1.00 92.62 206 SER A N 1
ATOM 1647 C CA . SER A 1 206 ? -24.649 1.423 8.344 1.00 92.62 206 SER A CA 1
ATOM 1648 C C . SER A 1 206 ? -23.172 1.061 8.177 1.00 92.62 206 SER A C 1
ATOM 1650 O O . SER A 1 206 ? -22.866 -0.074 7.788 1.00 92.62 206 SER A O 1
ATOM 1652 N N . LEU A 1 207 ? -22.275 2.024 8.389 1.00 95.25 207 LEU A N 1
ATOM 1653 C CA . LEU A 1 207 ? -20.864 1.915 8.065 1.00 95.25 207 LEU A CA 1
ATOM 1654 C C . LEU A 1 207 ? -20.169 0.895 8.975 1.00 95.25 207 LEU A C 1
ATOM 1656 O O . LEU A 1 207 ? -20.334 0.917 10.189 1.00 95.25 207 LEU A O 1
ATOM 1660 N N . ALA A 1 208 ? -19.395 0.004 8.361 1.00 95.94 208 ALA A N 1
ATOM 1661 C CA . ALA A 1 208 ? -18.589 -1.018 9.020 1.00 95.94 208 ALA A CA 1
ATOM 1662 C C . ALA A 1 208 ? -17.089 -0.688 8.973 1.00 95.94 208 ALA A C 1
ATOM 1664 O O . ALA A 1 208 ? -16.349 -1.066 9.876 1.00 95.94 208 ALA A O 1
ATOM 1665 N N . VAL A 1 209 ? -16.631 0.040 7.951 1.00 96.62 209 VAL A N 1
ATOM 1666 C CA . VAL A 1 209 ? -15.227 0.441 7.802 1.00 96.62 209 VAL A CA 1
ATOM 1667 C C . VAL A 1 209 ? -15.145 1.936 7.542 1.00 96.62 209 VAL A C 1
ATOM 1669 O O . VAL A 1 209 ? -15.668 2.427 6.540 1.00 96.62 209 VAL A O 1
ATOM 1672 N N . LEU A 1 210 ? -14.436 2.649 8.409 1.00 96.12 210 LEU A N 1
ATOM 1673 C CA . LEU A 1 210 ? -14.122 4.058 8.234 1.00 96.12 210 LEU A CA 1
ATOM 1674 C C . LEU A 1 210 ? -12.611 4.247 8.177 1.00 96.12 210 LEU A C 1
ATOM 1676 O O . LEU A 1 210 ? -11.895 3.850 9.095 1.00 96.12 210 LEU A O 1
ATOM 1680 N N . LYS A 1 211 ? -12.137 4.879 7.107 1.00 95.94 211 LYS A N 1
ATOM 1681 C CA . LYS A 1 211 ? -10.743 5.291 6.955 1.00 95.94 211 LYS A CA 1
ATOM 1682 C C . LYS A 1 211 ? -10.696 6.788 6.694 1.00 95.94 211 LYS A C 1
ATOM 1684 O O . LYS A 1 211 ? -11.356 7.260 5.775 1.00 95.94 211 LYS A O 1
ATOM 1689 N N . ILE A 1 212 ? -9.949 7.537 7.490 1.00 94.75 212 ILE A N 1
ATOM 1690 C CA . ILE A 1 212 ? -9.827 8.993 7.380 1.00 94.75 212 ILE A CA 1
ATOM 1691 C C . ILE A 1 212 ? -8.341 9.335 7.360 1.00 94.75 212 ILE A C 1
ATOM 1693 O O . ILE A 1 212 ? -7.671 9.233 8.378 1.00 94.75 212 ILE A O 1
ATOM 1697 N N . HIS A 1 213 ? -7.825 9.728 6.199 1.00 93.06 213 HIS A N 1
ATOM 1698 C CA . HIS A 1 213 ? -6.421 10.053 5.950 1.00 93.06 213 HIS A CA 1
ATOM 1699 C C . HIS A 1 213 ? -6.292 11.537 5.579 1.00 93.06 213 HIS A C 1
ATOM 1701 O O . HIS A 1 213 ? -6.144 11.903 4.405 1.00 93.06 213 HIS A O 1
ATOM 1707 N N . LEU A 1 214 ? -6.420 12.414 6.572 1.00 91.19 214 LEU A N 1
ATOM 1708 C CA . LEU A 1 214 ? -6.449 13.858 6.343 1.00 91.19 214 LEU A CA 1
ATOM 1709 C C . LEU A 1 214 ? -5.071 14.487 6.490 1.00 91.19 214 LEU A C 1
ATOM 1711 O O . LEU A 1 214 ? -4.142 13.918 7.053 1.00 91.19 214 LEU A O 1
ATOM 1715 N N . ARG A 1 215 ? -4.941 15.685 5.928 1.00 85.50 215 ARG A N 1
ATOM 1716 C CA . ARG A 1 215 ? -3.718 16.486 6.028 1.00 85.50 215 ARG A CA 1
ATOM 1717 C C . ARG A 1 215 ? -3.848 17.644 6.992 1.00 85.50 215 ARG A C 1
ATOM 1719 O O . ARG A 1 215 ? -2.848 18.058 7.546 1.00 85.50 215 ARG A O 1
ATOM 1726 N N . ASN A 1 216 ? -5.055 18.169 7.145 1.00 87.44 216 ASN A N 1
ATOM 1727 C CA . ASN A 1 216 ? -5.306 19.294 8.028 1.00 87.44 216 ASN A CA 1
ATOM 1728 C C . ASN A 1 216 ? -5.452 18.779 9.458 1.00 87.44 216 ASN A C 1
ATOM 1730 O O . ASN A 1 216 ? -5.889 17.645 9.676 1.00 87.44 216 ASN A O 1
ATOM 1734 N N . ARG A 1 217 ? -5.161 19.629 10.438 1.00 89.69 217 ARG A N 1
ATOM 1735 C CA . ARG A 1 217 ? -5.523 19.350 11.831 1.00 89.69 217 ARG A CA 1
ATOM 1736 C C . ARG A 1 217 ? -7.026 19.125 11.968 1.00 89.69 217 ARG A C 1
ATOM 1738 O O . ARG A 1 217 ? -7.821 19.892 11.424 1.00 89.69 217 ARG A O 1
ATOM 1745 N N . PHE A 1 218 ? -7.407 18.091 12.707 1.00 91.69 218 PHE A N 1
ATOM 1746 C CA . PHE A 1 218 ? -8.800 17.862 13.067 1.00 91.69 218 PHE A CA 1
ATOM 1747 C C . PHE A 1 218 ? -8.923 17.168 14.415 1.00 91.69 218 PHE A C 1
ATOM 1749 O O . PHE A 1 218 ? -7.980 16.531 14.888 1.00 91.69 218 PHE A O 1
ATOM 1756 N N . GLU A 1 219 ? -10.097 17.329 15.016 1.00 93.31 219 GLU A N 1
ATOM 1757 C CA . GLU A 1 219 ? -10.457 16.719 16.285 1.00 93.31 219 GLU A CA 1
ATOM 1758 C C . GLU A 1 219 ? -11.593 15.720 16.077 1.00 93.31 219 GLU A C 1
ATOM 1760 O O . GLU A 1 219 ? -12.536 15.979 15.325 1.00 93.31 219 GLU A O 1
ATOM 1765 N N . VAL A 1 220 ? -11.484 14.569 16.733 1.00 94.12 220 VAL A N 1
ATOM 1766 C CA . VAL A 1 220 ? -12.472 13.496 16.699 1.00 94.12 220 VAL A CA 1
ATOM 1767 C C . VAL A 1 220 ? -12.880 13.142 18.117 1.00 94.12 220 VAL A C 1
ATOM 1769 O O . VAL A 1 220 ? -12.046 12.710 18.903 1.00 94.12 220 VAL A O 1
ATOM 1772 N N . GLN A 1 221 ? -14.177 13.255 18.396 1.00 93.50 221 GLN A N 1
ATOM 1773 C CA . GLN A 1 221 ? -14.798 12.683 19.587 1.00 93.50 221 GLN A CA 1
ATOM 1774 C C . GLN A 1 221 ? -15.237 11.249 19.281 1.00 93.50 221 GLN A C 1
ATOM 1776 O O . GLN A 1 221 ? -16.165 11.043 18.493 1.00 93.50 221 GLN A O 1
ATOM 1781 N N . LEU A 1 222 ? -14.571 10.253 19.866 1.00 91.94 222 LEU A N 1
ATOM 1782 C CA . LEU A 1 222 ? -14.817 8.844 19.545 1.00 91.94 222 LEU A CA 1
ATOM 1783 C C . LEU A 1 222 ? -16.222 8.376 19.908 1.00 91.94 222 LEU A C 1
ATOM 1785 O O . LEU A 1 222 ? -16.812 7.608 19.149 1.00 91.94 222 LEU A O 1
ATOM 1789 N N . ASP A 1 223 ? -16.780 8.856 21.016 1.00 89.81 223 ASP A N 1
ATOM 1790 C CA . ASP A 1 223 ? -18.129 8.463 21.431 1.00 89.81 223 ASP A CA 1
ATOM 1791 C C . ASP A 1 223 ? -19.168 8.929 20.412 1.00 89.81 223 ASP A C 1
ATOM 1793 O O . ASP A 1 223 ? -19.936 8.117 19.902 1.00 89.81 223 ASP A O 1
ATOM 1797 N N . SER A 1 224 ? -19.082 10.191 19.983 1.00 89.94 224 SER A N 1
ATOM 1798 C CA . SER A 1 224 ? -19.927 10.753 18.924 1.00 89.94 224 SER A CA 1
ATOM 1799 C C . SER A 1 224 ? -19.817 9.967 17.606 1.00 89.94 224 SER A C 1
ATOM 1801 O O . SER A 1 224 ? -20.804 9.809 16.885 1.00 89.94 224 SER A O 1
ATOM 1803 N N . PHE A 1 225 ? -18.630 9.443 17.272 1.00 89.62 225 PHE A N 1
ATOM 1804 C CA . PHE A 1 225 ? -18.437 8.595 16.088 1.00 89.62 225 PHE A CA 1
ATOM 1805 C C . PHE A 1 225 ? -19.162 7.263 16.212 1.00 89.62 225 PHE A C 1
ATOM 1807 O O . PHE A 1 225 ? -19.833 6.829 15.275 1.00 89.62 225 PHE A O 1
ATOM 1814 N N . LEU A 1 226 ? -18.992 6.598 17.346 1.00 91.62 226 LEU A N 1
ATOM 1815 C CA . LEU A 1 226 ? -19.512 5.257 17.569 1.00 91.62 226 LEU A CA 1
ATOM 1816 C C . LEU A 1 226 ? -21.023 5.256 17.778 1.00 91.62 226 LEU A C 1
ATOM 1818 O O . LEU A 1 226 ? -21.701 4.346 17.305 1.00 91.62 226 LEU A O 1
ATOM 1822 N N . GLU A 1 227 ? -21.562 6.303 18.400 1.00 91.44 227 GLU A N 1
ATOM 1823 C CA . GLU A 1 227 ? -23.003 6.536 18.474 1.00 91.44 227 GLU A CA 1
ATOM 1824 C C . GLU A 1 227 ? -23.611 6.729 17.083 1.00 91.44 227 GLU A C 1
ATOM 1826 O O . GLU A 1 227 ? -24.655 6.153 16.770 1.00 91.44 227 GLU A O 1
ATOM 1831 N N . ALA A 1 228 ? -22.938 7.493 16.217 1.00 92.50 228 ALA A N 1
ATOM 1832 C CA . ALA A 1 228 ? -23.390 7.708 14.849 1.00 92.50 228 ALA A CA 1
ATOM 1833 C C . ALA A 1 228 ? -23.247 6.456 13.964 1.00 92.50 228 ALA A C 1
ATOM 1835 O O . ALA A 1 228 ? -23.994 6.308 12.996 1.00 92.50 228 ALA A O 1
ATOM 1836 N N . MET A 1 229 ? -22.304 5.561 14.280 1.00 94.94 229 MET A N 1
ATOM 1837 C CA . MET A 1 229 ? -21.935 4.390 13.476 1.00 94.94 229 MET A CA 1
ATOM 1838 C C . MET A 1 229 ? -21.899 3.109 14.333 1.00 94.94 229 MET A C 1
ATOM 1840 O O . MET A 1 229 ? -20.835 2.528 14.551 1.00 94.94 229 MET A O 1
ATOM 1844 N N . PRO A 1 230 ? -23.057 2.597 14.784 1.00 93.94 230 PRO A N 1
ATOM 1845 C CA . PRO A 1 230 ? -23.118 1.455 15.702 1.00 93.94 230 PRO A CA 1
ATOM 1846 C C . PRO A 1 230 ? -22.656 0.123 15.084 1.00 93.94 230 PRO A C 1
ATOM 1848 O O . PRO A 1 230 ? -22.443 -0.859 15.796 1.00 93.94 230 PRO A O 1
ATOM 1851 N N . LEU A 1 231 ? -22.534 0.050 13.753 1.00 94.69 231 LEU A N 1
ATOM 1852 C CA . LEU A 1 231 ? -22.085 -1.148 13.034 1.00 94.69 231 LEU A CA 1
ATOM 1853 C C . LEU A 1 231 ? -20.586 -1.138 12.714 1.00 94.69 231 LEU A C 1
ATOM 1855 O O . LEU A 1 231 ? -20.133 -2.009 11.974 1.00 94.69 231 LEU A O 1
ATOM 1859 N N . LEU A 1 232 ? -19.839 -0.170 13.244 1.00 96.25 232 LEU A N 1
ATOM 1860 C CA . LEU A 1 232 ? -18.443 0.050 12.903 1.00 96.25 232 LEU A CA 1
ATOM 1861 C C . LEU A 1 232 ? -17.555 -1.079 13.443 1.00 96.25 232 LEU A C 1
ATOM 1863 O O . LEU A 1 232 ? -17.517 -1.360 14.640 1.00 96.25 232 LEU A O 1
ATOM 1867 N N . GLU A 1 233 ? -16.840 -1.734 12.533 1.00 97.25 233 GLU A N 1
ATOM 1868 C CA . GLU A 1 233 ? -15.923 -2.841 12.813 1.00 97.25 233 GLU A CA 1
ATOM 1869 C C . GLU A 1 233 ? -14.460 -2.409 12.701 1.00 97.25 233 GLU A C 1
ATOM 1871 O O . GLU A 1 233 ? -13.596 -2.958 13.385 1.00 97.25 233 GLU A O 1
ATOM 1876 N N . ARG A 1 234 ? -14.166 -1.415 11.856 1.00 97.44 234 ARG A N 1
ATOM 1877 C CA . ARG A 1 234 ? -12.812 -0.910 11.632 1.00 97.44 234 ARG A CA 1
ATOM 1878 C C . ARG A 1 234 ? -12.772 0.609 11.569 1.00 97.44 234 ARG A C 1
ATOM 1880 O O . ARG A 1 234 ? -13.488 1.217 10.772 1.00 97.44 234 ARG A O 1
ATOM 1887 N N . ILE A 1 235 ? -11.853 1.181 12.336 1.00 96.81 235 ILE A N 1
ATOM 1888 C CA . ILE A 1 235 ? -11.510 2.600 12.337 1.00 96.81 235 ILE A CA 1
ATOM 1889 C C . ILE A 1 235 ? -10.025 2.737 12.001 1.00 96.81 235 ILE A C 1
ATOM 1891 O O . ILE A 1 235 ? -9.180 2.134 12.657 1.00 96.81 235 ILE A O 1
ATOM 1895 N N . ASP A 1 236 ? -9.717 3.526 10.977 1.00 96.88 236 ASP A N 1
ATOM 1896 C CA . ASP A 1 236 ? -8.353 3.862 10.566 1.00 96.88 236 ASP A CA 1
ATOM 1897 C C . ASP A 1 236 ? -8.247 5.387 10.426 1.00 96.88 236 ASP A C 1
ATOM 1899 O O . ASP A 1 236 ? -8.718 5.957 9.440 1.00 96.88 236 ASP A O 1
ATOM 1903 N N . LEU A 1 237 ? -7.720 6.068 11.446 1.00 95.81 237 LEU A N 1
ATOM 1904 C CA . LEU A 1 237 ? -7.541 7.520 11.437 1.00 95.81 237 LEU A CA 1
ATOM 1905 C C . LEU A 1 237 ? -6.056 7.850 11.313 1.00 95.81 237 LEU A C 1
ATOM 1907 O O . LEU A 1 237 ? -5.257 7.557 12.197 1.00 95.81 237 LEU A O 1
ATOM 1911 N N . ARG A 1 238 ? -5.692 8.509 10.219 1.00 93.19 238 ARG A N 1
ATOM 1912 C CA . ARG A 1 238 ? -4.320 8.913 9.922 1.00 93.19 238 ARG A CA 1
ATOM 1913 C C . ARG A 1 238 ? -4.284 10.399 9.653 1.00 93.19 238 ARG A C 1
ATOM 1915 O O . ARG A 1 238 ? -5.139 10.930 8.935 1.00 93.19 238 ARG A O 1
ATOM 1922 N N . ASN A 1 239 ? -3.272 11.067 10.185 1.00 89.81 239 ASN A N 1
ATOM 1923 C CA . ASN A 1 239 ? -3.014 12.458 9.859 1.00 89.81 239 ASN A CA 1
ATOM 1924 C C . ASN A 1 239 ? -1.550 12.662 9.477 1.00 89.81 239 ASN A C 1
ATOM 1926 O O . ASN A 1 239 ? -0.675 11.942 9.926 1.00 89.81 239 ASN A O 1
ATOM 1930 N N . ILE A 1 240 ? -1.282 13.635 8.612 1.00 84.62 240 ILE A N 1
ATOM 1931 C CA . ILE A 1 240 ? 0.089 14.083 8.343 1.00 84.62 240 ILE A CA 1
ATOM 1932 C C . ILE A 1 240 ? 0.502 15.176 9.338 1.00 84.62 240 ILE A C 1
ATOM 1934 O O . ILE A 1 240 ? 1.678 15.284 9.671 1.00 84.62 240 ILE A O 1
ATOM 1938 N N . GLU A 1 241 ? -0.446 16.004 9.783 1.00 85.62 241 GLU A N 1
ATOM 1939 C CA . GLU A 1 241 ? -0.196 17.091 10.728 1.00 85.62 241 GLU A CA 1
ATOM 1940 C C . GLU A 1 241 ? -0.476 16.651 12.167 1.00 85.62 241 GLU A C 1
ATOM 1942 O O . GLU A 1 241 ? 0.428 16.254 12.894 1.00 85.62 241 GLU A O 1
ATOM 1947 N N . THR A 1 242 ? -1.719 16.779 12.630 1.00 86.56 242 THR A N 1
ATOM 1948 C CA . THR A 1 242 ? -2.084 16.482 14.021 1.00 86.56 242 THR A CA 1
ATOM 1949 C C . THR A 1 242 ? -3.551 16.095 14.084 1.00 86.56 242 THR A C 1
ATOM 1951 O O . THR A 1 242 ? -4.427 16.906 13.781 1.00 86.56 242 THR A O 1
ATOM 1954 N N . LEU A 1 243 ? -3.825 14.854 14.473 1.00 91.69 243 LEU A N 1
ATOM 1955 C CA . LEU A 1 243 ? -5.165 14.389 14.817 1.00 91.69 243 LEU A CA 1
ATOM 1956 C C . LEU A 1 243 ? -5.314 14.413 16.336 1.00 91.69 243 LEU A C 1
ATOM 1958 O O . LEU A 1 243 ? -4.588 13.697 17.011 1.00 91.69 243 LEU A O 1
ATOM 1962 N N . THR A 1 244 ? -6.243 15.200 16.869 1.00 93.44 244 THR A N 1
ATOM 1963 C CA . THR A 1 244 ? -6.616 15.112 18.287 1.00 93.44 244 THR A CA 1
ATOM 1964 C C . THR A 1 244 ? -7.798 14.167 18.415 1.00 93.44 244 THR A C 1
ATOM 1966 O O . THR A 1 244 ? -8.817 14.350 17.754 1.00 93.44 244 THR A O 1
ATOM 1969 N N . VAL A 1 245 ? -7.670 13.151 19.250 1.00 93.62 245 VAL A N 1
ATOM 1970 C CA . VAL A 1 245 ? -8.744 12.217 19.549 1.00 93.62 245 VAL A CA 1
ATOM 1971 C C . VAL A 1 245 ? -9.116 12.397 21.006 1.00 93.62 245 VAL A C 1
ATOM 1973 O O . VAL A 1 245 ? -8.256 12.262 21.872 1.00 93.62 245 VAL A O 1
ATOM 1976 N N . SER A 1 246 ? -10.383 12.703 21.249 1.00 93.44 246 SER A N 1
ATOM 1977 C CA . SER A 1 246 ? -10.975 12.701 22.577 1.00 93.44 246 SER A CA 1
ATOM 1978 C C . SER A 1 246 ? -11.944 11.528 22.693 1.00 93.44 246 SER A C 1
ATOM 1980 O O . SER A 1 246 ? -12.774 11.284 21.813 1.00 93.44 246 SER A O 1
ATOM 1982 N N . ALA A 1 247 ? -11.825 10.762 23.766 1.00 87.44 247 ALA A N 1
ATOM 1983 C CA . ALA A 1 247 ? -12.875 9.859 24.214 1.00 87.44 247 ALA A CA 1
ATOM 1984 C C . ALA A 1 247 ? -13.430 10.491 25.481 1.00 87.44 247 ALA A C 1
ATOM 1986 O O . ALA A 1 247 ? -12.685 10.705 26.431 1.00 87.44 247 ALA A O 1
ATOM 1987 N N . ALA A 1 248 ? -14.719 10.826 25.496 1.00 79.62 248 ALA A N 1
ATOM 1988 C CA . ALA A 1 248 ? -15.349 11.291 26.712 1.00 79.62 248 ALA A CA 1
ATOM 1989 C C . ALA A 1 248 ? -15.126 10.203 27.762 1.00 79.62 248 ALA A C 1
ATOM 1991 O O . ALA A 1 248 ? -15.686 9.105 27.686 1.00 79.62 248 ALA A O 1
ATOM 1992 N N . THR A 1 249 ? -14.276 10.501 28.747 1.00 66.25 249 THR A N 1
ATOM 1993 C CA . THR A 1 249 ? -14.356 9.797 30.017 1.00 66.25 249 THR A CA 1
ATOM 1994 C C . THR A 1 249 ? -15.806 9.960 30.418 1.00 66.25 249 THR A C 1
ATOM 1996 O O . THR A 1 249 ? -16.298 11.087 30.473 1.00 66.25 249 THR A O 1
ATOM 1999 N N . THR A 1 250 ? -16.543 8.853 30.526 1.00 61.28 250 THR A N 1
ATOM 2000 C CA . THR A 1 250 ? -17.913 8.877 31.032 1.00 61.28 250 THR A CA 1
ATOM 2001 C C . THR A 1 250 ? -17.829 9.641 32.332 1.00 61.28 250 THR A C 1
ATOM 2003 O O . THR A 1 250 ? -17.311 9.104 33.311 1.00 61.28 250 THR A O 1
ATOM 2006 N N . THR A 1 251 ? -18.202 10.921 32.304 1.00 56.88 251 THR A N 1
ATOM 2007 C CA . THR A 1 251 ? -18.153 11.763 33.478 1.00 56.88 251 THR A CA 1
ATOM 2008 C C . THR A 1 251 ? -19.071 11.046 34.425 1.00 56.88 251 THR A C 1
ATOM 2010 O O . THR A 1 251 ? -20.249 10.837 34.119 1.00 56.88 251 THR A O 1
ATOM 2013 N N . THR A 1 252 ? -18.468 10.526 35.489 1.00 55.12 252 THR A N 1
ATOM 2014 C CA . THR A 1 252 ? -19.114 9.806 36.569 1.00 55.12 252 THR A CA 1
ATOM 2015 C C . THR A 1 252 ? -20.100 10.793 37.160 1.00 55.12 252 THR A C 1
ATOM 2017 O O . THR A 1 252 ? -19.809 11.534 38.090 1.00 55.12 252 THR A O 1
ATOM 2020 N N . THR A 1 253 ? -21.257 10.906 36.523 1.00 60.44 253 THR A N 1
ATOM 2021 C CA . THR A 1 253 ? -22.384 11.630 37.056 1.00 60.44 253 THR A CA 1
ATOM 2022 C C . THR A 1 253 ? -22.723 10.823 38.288 1.00 60.44 253 THR A C 1
ATOM 2024 O O . THR A 1 253 ? -23.010 9.630 38.198 1.00 60.44 253 THR A O 1
ATOM 2027 N N . GLU A 1 254 ? -22.586 11.457 39.451 1.00 67.81 254 GLU A N 1
ATOM 2028 C CA . GLU A 1 254 ? -22.676 10.845 40.785 1.00 67.81 254 GLU A CA 1
ATOM 2029 C C . GLU A 1 254 ? -23.994 10.072 41.013 1.00 67.81 254 GLU A C 1
ATOM 2031 O O . GLU A 1 254 ? -24.143 9.335 41.981 1.00 67.81 254 GLU A O 1
ATOM 2036 N N . GLN A 1 255 ? -24.933 10.152 40.070 1.00 61.75 255 GLN A N 1
ATOM 2037 C CA . GLN A 1 255 ? -26.137 9.337 39.955 1.00 61.75 255 GLN A CA 1
ATOM 2038 C C . GLN A 1 255 ? -25.881 7.963 39.286 1.00 61.75 255 GLN A C 1
ATOM 2040 O O . GLN A 1 255 ? -26.562 7.550 38.352 1.00 61.75 255 GLN A O 1
ATOM 2045 N N . GLY A 1 256 ? -24.906 7.224 39.815 1.00 57.78 256 GLY A N 1
ATOM 2046 C CA . GLY A 1 256 ? -25.006 5.790 40.124 1.00 57.78 256 GLY A CA 1
ATOM 2047 C C . GLY A 1 256 ? -25.096 4.704 39.039 1.00 57.78 256 GLY A C 1
ATOM 2048 O O . GLY A 1 256 ? -24.709 3.586 39.360 1.00 57.78 256 GLY A O 1
ATOM 2049 N N . GLN A 1 257 ? -25.580 4.919 37.808 1.00 58.97 257 GLN A N 1
ATOM 2050 C CA . GLN A 1 257 ? -25.775 3.803 36.848 1.00 58.97 257 GLN A CA 1
ATOM 2051 C C . GLN A 1 257 ? -25.673 4.201 35.363 1.00 58.97 257 GLN A C 1
ATOM 2053 O O . GLN A 1 257 ? -26.557 3.903 34.557 1.00 58.97 257 GLN A O 1
ATOM 2058 N N . ALA A 1 258 ? -24.568 4.819 34.945 1.00 55.78 258 ALA A N 1
ATOM 2059 C CA . ALA A 1 258 ? -24.232 4.832 33.522 1.00 55.78 258 ALA A CA 1
ATOM 2060 C C . ALA A 1 258 ? -23.714 3.437 33.128 1.00 55.78 258 ALA A C 1
ATOM 2062 O O . ALA A 1 258 ? -22.541 3.119 33.316 1.00 55.78 258 ALA A O 1
ATOM 2063 N N . SER A 1 259 ? -24.597 2.575 32.614 1.00 65.69 259 SER A N 1
ATOM 2064 C CA . SER A 1 259 ? -24.180 1.333 31.958 1.00 65.69 259 SER A CA 1
ATOM 2065 C C . SER A 1 259 ? -23.369 1.709 30.721 1.00 65.69 259 SER A C 1
ATOM 2067 O O . SER A 1 259 ? -23.919 2.122 29.699 1.00 65.69 259 SER A O 1
ATOM 2069 N N . ALA A 1 260 ? -22.042 1.632 30.836 1.00 71.19 260 ALA A N 1
ATOM 2070 C CA . ALA A 1 260 ? -21.149 1.812 29.705 1.00 71.19 260 ALA A CA 1
ATOM 2071 C C . ALA A 1 260 ? -21.577 0.820 28.620 1.00 71.19 260 ALA A C 1
ATOM 2073 O O . ALA A 1 260 ? -21.448 -0.393 28.785 1.00 71.19 260 ALA A O 1
ATOM 2074 N N . ARG A 1 261 ? -22.164 1.333 27.533 1.00 79.19 261 ARG A N 1
ATOM 2075 C CA . ARG A 1 261 ? -22.553 0.498 26.400 1.00 79.19 261 ARG A CA 1
ATOM 2076 C C . ARG A 1 261 ? -21.282 -0.124 25.844 1.00 79.19 261 ARG A C 1
ATOM 2078 O O . ARG A 1 261 ? -20.385 0.593 25.401 1.00 79.19 261 ARG A O 1
ATOM 2085 N N . GLU A 1 262 ? -21.211 -1.448 25.885 1.00 83.31 262 GLU A N 1
ATOM 2086 C CA . GLU A 1 262 ? -20.170 -2.184 25.181 1.00 83.31 262 GLU A CA 1
ATOM 2087 C C . GLU A 1 262 ? -20.179 -1.786 23.699 1.00 83.31 262 GLU A C 1
ATOM 2089 O O . GLU A 1 262 ? -21.229 -1.467 23.129 1.00 83.31 262 GLU A O 1
ATOM 2094 N N . LEU A 1 263 ? -19.010 -1.828 23.061 1.00 86.06 263 LEU A N 1
ATOM 2095 C CA . LEU A 1 263 ? -18.844 -1.580 21.630 1.00 86.06 263 LEU A CA 1
ATOM 2096 C C . LEU A 1 263 ? -18.597 -2.920 20.918 1.00 86.06 263 LEU A C 1
ATOM 2098 O O . LEU A 1 263 ? -17.483 -3.197 20.467 1.00 86.06 263 LEU A O 1
ATOM 2102 N N . PRO A 1 264 ? -19.615 -3.796 20.790 1.00 75.94 264 PRO A N 1
ATOM 2103 C CA . PRO A 1 264 ? -19.425 -5.221 20.517 1.00 75.94 264 PRO A CA 1
ATOM 2104 C C . PRO A 1 264 ? -18.983 -5.542 19.083 1.00 75.94 264 PRO A C 1
ATOM 2106 O O . PRO A 1 264 ? -18.947 -6.714 18.701 1.00 75.94 264 PRO A O 1
ATOM 2109 N N . ARG A 1 265 ? -18.720 -4.552 18.230 1.00 94.75 265 ARG A N 1
ATOM 2110 C CA . ARG A 1 265 ? -18.379 -4.794 16.821 1.00 94.75 265 ARG A CA 1
ATOM 2111 C C . ARG A 1 265 ? -16.996 -4.322 16.429 1.00 94.75 265 ARG A C 1
ATOM 2113 O O . ARG A 1 265 ? -16.480 -4.853 15.451 1.00 94.75 265 ARG A O 1
ATOM 2120 N N . LEU A 1 266 ? -16.387 -3.409 17.182 1.00 96.75 266 LEU A N 1
ATOM 2121 C CA . LEU A 1 266 ? -15.087 -2.873 16.811 1.00 96.75 266 LEU A CA 1
ATOM 2122 C C . LEU A 1 266 ? -14.011 -3.960 16.944 1.00 96.75 266 LEU A C 1
ATOM 2124 O O . LEU A 1 266 ? -13.802 -4.522 18.016 1.00 96.75 266 LEU A O 1
ATOM 2128 N N . ARG A 1 267 ? -13.349 -4.260 15.825 1.00 97.44 267 ARG A N 1
ATOM 2129 C CA . ARG A 1 267 ? -12.296 -5.276 15.690 1.00 97.44 267 ARG A CA 1
ATOM 2130 C C . ARG A 1 267 ? -10.951 -4.677 15.317 1.00 97.44 267 ARG A C 1
ATOM 2132 O O . ARG A 1 267 ? -9.933 -5.280 15.620 1.00 97.44 267 ARG A O 1
ATOM 2139 N N . SER A 1 268 ? -10.926 -3.527 14.652 1.00 97.56 268 SER A N 1
ATOM 2140 C CA . SER A 1 268 ? -9.689 -2.896 14.192 1.00 97.56 268 SER A CA 1
ATOM 2141 C C . SER A 1 268 ? -9.690 -1.412 14.523 1.00 97.56 268 SER A C 1
ATOM 2143 O O . SER A 1 268 ? -10.634 -0.691 14.190 1.00 97.56 268 SER A O 1
ATOM 2145 N N . PHE A 1 269 ? -8.630 -0.976 15.192 1.00 96.81 269 PHE A N 1
ATOM 2146 C CA . PHE A 1 269 ? -8.445 0.381 15.670 1.00 96.81 269 PHE A CA 1
ATOM 2147 C C . PHE A 1 269 ? -7.016 0.830 15.377 1.00 96.81 269 PHE A C 1
ATOM 2149 O O . PHE A 1 269 ? -6.055 0.335 15.967 1.00 96.81 269 PHE A O 1
ATOM 2156 N N . ILE A 1 270 ? -6.880 1.729 14.406 1.00 96.75 270 ILE A N 1
ATOM 2157 C CA . ILE A 1 270 ? -5.596 2.190 13.884 1.00 96.75 270 ILE A CA 1
ATOM 2158 C C . ILE A 1 270 ? -5.571 3.706 13.957 1.00 96.75 270 ILE A C 1
ATOM 2160 O O . ILE A 1 270 ? -6.368 4.360 13.285 1.00 96.75 270 ILE A O 1
ATOM 2164 N N . PHE A 1 271 ? -4.627 4.246 14.717 1.00 95.88 271 PHE A N 1
ATOM 2165 C CA . PHE A 1 271 ? -4.287 5.656 14.722 1.00 95.88 271 PHE A CA 1
ATOM 2166 C C . PHE A 1 271 ? -2.855 5.875 14.267 1.00 95.88 271 PHE A C 1
ATOM 2168 O O . PHE A 1 271 ? -1.946 5.167 14.691 1.00 95.88 271 PHE A O 1
ATOM 2175 N N . GLU A 1 272 ? -2.658 6.877 13.420 1.00 93.81 272 GLU A N 1
ATOM 2176 C CA . GLU A 1 272 ? -1.346 7.278 12.927 1.00 93.81 272 GLU A CA 1
ATOM 2177 C C . GLU A 1 272 ? -1.174 8.794 13.060 1.00 93.81 272 GLU A C 1
ATOM 2179 O O . GLU A 1 272 ? -2.017 9.560 12.578 1.00 93.81 272 GLU A O 1
ATOM 2184 N N . HIS A 1 273 ? -0.085 9.212 13.717 1.00 92.38 273 HIS A N 1
ATOM 2185 C CA . HIS A 1 273 ? 0.204 10.610 14.069 1.00 92.38 273 HIS A CA 1
ATOM 2186 C C . HIS A 1 273 ? -0.965 11.286 14.812 1.00 92.38 273 HIS A C 1
ATOM 2188 O O . HIS A 1 273 ? -1.376 12.419 14.521 1.00 92.38 273 HIS A O 1
ATOM 2194 N N . SER A 1 274 ? -1.542 10.562 15.771 1.00 93.94 274 SER A N 1
ATOM 2195 C CA . SER A 1 274 ? -2.622 11.057 16.619 1.00 93.94 274 SER A CA 1
ATOM 2196 C C . SER A 1 274 ? -2.122 11.461 17.997 1.00 93.94 274 SER A C 1
ATOM 2198 O O . SER A 1 274 ? -1.164 10.897 18.521 1.00 93.94 274 SER A O 1
ATOM 2200 N N . ARG A 1 275 ? -2.860 12.359 18.630 1.00 93.25 275 ARG A N 1
ATOM 2201 C CA . ARG A 1 275 ? -2.787 12.670 20.046 1.00 93.25 275 ARG A CA 1
ATOM 2202 C C . ARG A 1 275 ? -4.080 12.219 20.708 1.00 93.25 275 ARG A C 1
ATOM 2204 O O . ARG A 1 275 ? -5.146 12.700 20.340 1.00 93.25 275 ARG A O 1
ATOM 2211 N N . VAL A 1 276 ? -3.966 11.320 21.672 1.00 94.00 276 VAL A N 1
ATOM 2212 C CA . VAL A 1 276 ? -5.081 10.784 22.461 1.00 94.00 276 VAL A CA 1
ATOM 2213 C C . VAL A 1 276 ? -4.666 10.742 23.924 1.00 94.00 276 VAL A C 1
ATOM 2215 O O . VAL A 1 276 ? -3.585 10.247 24.223 1.00 94.00 276 VAL A O 1
ATOM 2218 N N . ASP A 1 277 ? -5.454 11.268 24.854 1.00 93.06 277 ASP A N 1
ATOM 2219 C CA . ASP A 1 277 ? -5.078 11.129 26.263 1.00 93.06 277 ASP A CA 1
ATOM 2220 C C . ASP A 1 277 ? -4.964 9.637 26.640 1.00 93.06 277 ASP A C 1
ATOM 2222 O O . ASP A 1 277 ? -5.784 8.818 26.220 1.00 93.06 277 ASP A O 1
ATOM 2226 N N . GLN A 1 278 ? -3.912 9.252 27.371 1.00 94.81 278 GLN A N 1
ATOM 2227 C CA . GLN A 1 278 ? -3.679 7.838 27.678 1.00 94.81 278 GLN A CA 1
ATOM 2228 C C . GLN A 1 278 ? -4.804 7.259 28.544 1.00 94.81 278 GLN A C 1
ATOM 2230 O O . GLN A 1 278 ? -5.201 6.119 28.321 1.00 94.81 278 GLN A O 1
ATOM 2235 N N . VAL A 1 279 ? -5.346 8.035 29.488 1.00 94.62 279 VAL A N 1
ATOM 2236 C CA . VAL A 1 279 ? -6.451 7.594 30.350 1.00 94.62 279 VAL A CA 1
ATOM 2237 C C . VAL A 1 279 ? -7.718 7.409 29.520 1.00 94.62 279 VAL A C 1
ATOM 2239 O O . VAL A 1 279 ? -8.421 6.411 29.676 1.00 94.62 279 VAL A O 1
ATOM 2242 N N . GLU A 1 280 ? -7.986 8.327 28.591 1.00 93.75 280 GLU A N 1
ATOM 2243 C CA . GLU A 1 280 ? -9.107 8.209 27.655 1.00 93.75 280 GLU A CA 1
ATOM 2244 C C . GLU A 1 280 ? -8.971 6.991 26.730 1.00 93.75 280 GLU A C 1
ATOM 2246 O O . GLU A 1 280 ? -9.943 6.263 26.519 1.00 93.75 280 GLU A O 1
ATOM 2251 N N . LEU A 1 281 ? -7.767 6.726 26.210 1.00 95.25 281 LEU A N 1
ATOM 2252 C CA . LEU A 1 281 ? -7.481 5.544 25.396 1.00 95.25 281 LEU A CA 1
ATOM 2253 C C . LEU A 1 281 ? -7.670 4.250 26.197 1.00 95.25 281 LEU A C 1
ATOM 2255 O O . LEU A 1 281 ? -8.327 3.325 25.725 1.00 95.25 281 LEU A O 1
ATOM 2259 N N . GLU A 1 282 ? -7.117 4.174 27.406 1.00 95.81 282 GLU A N 1
ATOM 2260 C CA . GLU A 1 282 ? -7.260 3.015 28.292 1.00 95.81 282 GLU A CA 1
ATOM 2261 C C . GLU A 1 282 ? -8.739 2.756 28.621 1.00 95.81 282 GLU A C 1
ATOM 2263 O O . GLU A 1 282 ? -9.209 1.622 28.487 1.00 95.81 282 GLU A O 1
ATOM 2268 N N . GLY A 1 283 ? -9.502 3.804 28.953 1.00 93.94 283 GLY A N 1
ATOM 2269 C CA . GLY A 1 283 ? -10.946 3.719 29.193 1.00 93.94 283 GLY A CA 1
ATOM 2270 C C . GLY A 1 283 ? -11.751 3.338 27.945 1.00 93.94 283 GLY A C 1
ATOM 2271 O O . GLY A 1 283 ? -12.741 2.609 28.028 1.00 93.94 283 GLY A O 1
ATOM 2272 N N . PHE A 1 284 ? -11.314 3.771 26.763 1.00 93.50 284 PHE A N 1
ATOM 2273 C CA . PHE A 1 284 ? -11.885 3.332 25.494 1.00 93.50 284 PHE A CA 1
ATOM 2274 C C . PHE A 1 284 ? -11.667 1.832 25.258 1.00 93.50 284 PHE A C 1
ATOM 2276 O O . PHE A 1 284 ? -12.619 1.127 24.918 1.00 93.50 284 PHE A O 1
ATOM 2283 N N . LEU A 1 285 ? -10.451 1.331 25.497 1.00 95.38 285 LEU A N 1
ATOM 2284 C CA . LEU A 1 285 ? -10.087 -0.070 25.261 1.00 95.38 285 LEU A CA 1
ATOM 2285 C C . LEU A 1 285 ? -10.886 -1.053 26.130 1.00 95.38 285 LEU A C 1
ATOM 2287 O O . LEU A 1 285 ? -11.239 -2.134 25.652 1.00 95.38 285 LEU A O 1
ATOM 2291 N N . VAL A 1 286 ? -11.258 -0.653 27.353 1.00 94.75 286 VAL A N 1
ATOM 2292 C CA . VAL A 1 286 ? -12.152 -1.425 28.243 1.00 94.75 286 VAL A CA 1
ATOM 2293 C C . VAL A 1 286 ? -13.494 -1.737 27.564 1.00 94.75 286 VAL A C 1
ATOM 2295 O O . VAL A 1 286 ? -14.063 -2.807 27.766 1.00 94.75 286 VAL A O 1
ATOM 2298 N N . ARG A 1 287 ? -13.998 -0.836 26.710 1.00 93.31 287 ARG A N 1
ATOM 2299 C CA . ARG A 1 287 ? -15.292 -0.990 26.018 1.00 93.31 287 ARG A CA 1
ATOM 2300 C C . ARG A 1 287 ? -15.205 -1.827 24.737 1.00 93.31 287 ARG A C 1
ATOM 2302 O O . ARG A 1 287 ? -16.241 -2.145 24.151 1.00 93.31 287 ARG A O 1
ATOM 2309 N N . THR A 1 288 ? -13.999 -2.191 24.292 1.00 94.75 288 THR A N 1
ATOM 2310 C CA . THR A 1 288 ? -13.735 -2.851 23.000 1.00 94.75 288 THR A CA 1
ATOM 2311 C C . THR A 1 288 ? -13.216 -4.278 23.171 1.00 94.75 288 THR A C 1
ATOM 2313 O O . THR A 1 288 ? -12.167 -4.650 22.656 1.00 94.75 288 THR A O 1
ATOM 2316 N N . THR A 1 289 ? -13.973 -5.121 23.868 1.00 95.31 289 THR A N 1
ATOM 2317 C CA . THR A 1 289 ? -13.584 -6.504 24.224 1.00 95.31 289 THR A CA 1
ATOM 2318 C C . THR A 1 289 ? -13.333 -7.439 23.032 1.00 95.31 289 THR A C 1
ATOM 2320 O O . THR A 1 289 ? -12.749 -8.508 23.183 1.00 95.31 289 THR A O 1
ATOM 2323 N N . ARG A 1 290 ? -13.759 -7.056 21.822 1.00 96.50 290 ARG A N 1
ATOM 2324 C CA . ARG A 1 290 ? -13.591 -7.828 20.575 1.00 96.50 290 ARG A CA 1
ATOM 2325 C C . ARG A 1 290 ? -12.490 -7.287 19.665 1.00 96.50 290 ARG A C 1
ATOM 2327 O O . ARG A 1 290 ? -12.422 -7.681 18.498 1.00 96.50 290 ARG A O 1
ATOM 2334 N N . LEU A 1 291 ? -11.651 -6.390 20.175 1.00 97.25 291 LEU A N 1
ATOM 2335 C CA . LEU A 1 291 ? -10.576 -5.789 19.402 1.00 97.25 291 LEU A CA 1
ATOM 2336 C C . LEU A 1 291 ? -9.527 -6.843 19.018 1.00 97.25 291 LEU A C 1
ATOM 2338 O O . LEU A 1 291 ? -8.997 -7.555 19.864 1.00 97.25 291 LEU A O 1
ATOM 2342 N N . GLN A 1 292 ? -9.243 -6.934 17.721 1.00 97.12 292 GLN A N 1
ATOM 2343 C CA . GLN A 1 292 ? -8.299 -7.874 17.111 1.00 97.12 292 GLN A CA 1
ATOM 2344 C C . GLN A 1 292 ? -7.057 -7.171 16.551 1.00 97.12 292 GLN A C 1
ATOM 2346 O O . GLN A 1 292 ? -5.995 -7.778 16.459 1.00 97.12 292 GLN A O 1
ATOM 2351 N N . GLU A 1 293 ? -7.169 -5.906 16.158 1.00 97.00 293 GLU A N 1
ATOM 2352 C CA . GLU A 1 293 ? -6.073 -5.105 15.615 1.00 97.00 293 GLU A CA 1
ATOM 2353 C C . GLU A 1 293 ? -6.026 -3.769 16.356 1.00 97.00 293 GLU A C 1
ATOM 2355 O O . GLU A 1 293 ? -6.979 -2.993 16.291 1.00 97.00 293 GLU A O 1
ATOM 2360 N N . LEU A 1 294 ? -4.916 -3.506 17.045 1.00 97.31 294 LEU A N 1
ATOM 2361 C CA . LEU A 1 294 ? -4.632 -2.236 17.708 1.00 97.31 294 LEU A CA 1
ATOM 2362 C C . LEU A 1 294 ? -3.318 -1.676 17.166 1.00 97.31 294 LEU A C 1
ATOM 2364 O O . LEU A 1 294 ? -2.263 -2.281 17.342 1.00 97.31 294 LEU A O 1
ATOM 2368 N N . LYS A 1 295 ? -3.364 -0.519 16.509 1.00 97.12 295 LYS A N 1
ATOM 2369 C CA . LYS A 1 295 ? -2.161 0.162 16.023 1.00 97.12 295 LYS A CA 1
ATOM 2370 C C . LYS A 1 295 ? -2.167 1.607 16.464 1.00 97.12 295 LYS A C 1
ATOM 2372 O O . LYS A 1 295 ? -3.042 2.374 16.081 1.00 97.12 295 LYS A O 1
ATOM 2377 N N . LEU A 1 296 ? -1.164 1.962 17.242 1.00 96.38 296 LEU A N 1
ATOM 2378 C CA . LEU A 1 296 ? -0.898 3.301 17.726 1.00 96.38 296 LEU A CA 1
ATOM 2379 C C . LEU A 1 296 ? 0.446 3.708 17.124 1.00 96.38 296 LEU A C 1
ATOM 2381 O O . LEU A 1 296 ? 1.493 3.341 17.644 1.00 96.38 296 LEU A O 1
ATOM 2385 N N . ILE A 1 297 ? 0.408 4.348 15.960 1.00 94.88 297 ILE A N 1
ATOM 2386 C CA . ILE A 1 297 ? 1.581 4.635 15.134 1.00 94.88 297 ILE A CA 1
ATOM 2387 C C . ILE A 1 297 ? 1.988 6.094 15.342 1.00 94.88 297 ILE A C 1
ATOM 2389 O O . ILE A 1 297 ? 1.221 7.005 15.025 1.00 94.88 297 ILE A O 1
ATOM 2393 N N . GLU A 1 298 ? 3.205 6.317 15.831 1.00 92.88 298 GLU A N 1
ATOM 2394 C CA . GLU A 1 298 ? 3.793 7.640 16.058 1.00 92.88 298 GLU A CA 1
ATOM 2395 C C . GLU A 1 298 ? 2.870 8.564 16.881 1.00 92.88 298 GLU A C 1
ATOM 2397 O O . GLU A 1 298 ? 2.555 9.685 16.476 1.00 92.88 298 GLU A O 1
ATOM 2402 N N . LEU A 1 299 ? 2.417 8.093 18.051 1.00 94.00 299 LEU A N 1
ATOM 2403 C CA . LEU A 1 299 ? 1.594 8.890 18.969 1.00 94.00 299 LEU A CA 1
ATOM 2404 C C . LEU A 1 299 ? 2.305 10.188 19.373 1.00 94.00 299 LEU A C 1
ATOM 2406 O O . LEU A 1 299 ? 3.456 10.174 19.811 1.00 94.00 299 LEU A O 1
ATOM 2410 N N . LEU A 1 300 ? 1.615 11.319 19.253 1.00 91.50 300 LEU A N 1
ATOM 2411 C CA . LEU A 1 300 ? 2.197 12.640 19.480 1.00 91.50 300 LEU A CA 1
ATOM 2412 C C . LEU A 1 300 ? 2.158 13.013 20.970 1.00 91.50 300 LEU A C 1
ATOM 2414 O O . LEU A 1 300 ? 1.087 13.220 21.539 1.00 91.50 300 LEU A O 1
ATOM 2418 N N . SER A 1 301 ? 3.334 13.168 21.586 1.00 85.50 301 SER A N 1
ATOM 2419 C CA . SER A 1 301 ? 3.503 13.563 22.997 1.00 85.50 301 SER A CA 1
ATOM 2420 C C . SER A 1 301 ? 3.472 15.083 23.229 1.00 85.50 301 SER A C 1
ATOM 2422 O O . SER A 1 301 ? 3.186 15.555 24.328 1.00 85.50 301 SER A O 1
ATOM 2424 N N . LYS A 1 302 ? 3.755 15.898 22.207 1.00 79.75 302 LYS A N 1
ATOM 2425 C CA . LYS A 1 302 ? 3.848 17.364 22.324 1.00 79.75 302 LYS A CA 1
ATOM 2426 C C . LYS A 1 302 ? 3.046 18.056 21.231 1.00 79.75 302 LYS A C 1
ATOM 2428 O O . LYS A 1 302 ? 2.924 17.549 20.117 1.00 79.75 302 LYS A O 1
ATOM 2433 N N . TRP A 1 303 ? 2.536 19.249 21.532 1.00 68.12 303 TRP A N 1
ATOM 2434 C CA . TRP A 1 303 ? 2.061 20.149 20.484 1.00 68.12 303 TRP A CA 1
ATOM 2435 C C . TRP A 1 303 ? 3.257 20.597 19.645 1.00 68.12 303 TRP A C 1
ATOM 2437 O O . TRP A 1 303 ? 4.325 20.884 20.189 1.00 68.12 303 TRP A O 1
ATOM 2447 N N . GLY A 1 304 ? 3.081 20.665 18.322 1.00 65.88 304 GLY A N 1
ATOM 2448 C CA . GLY A 1 304 ? 4.090 21.243 17.435 1.00 65.88 304 GLY A CA 1
ATOM 2449 C C . GLY A 1 304 ? 4.554 22.605 17.962 1.00 65.88 304 GLY A C 1
ATOM 2450 O O . GLY A 1 304 ? 3.761 23.337 18.554 1.00 65.88 304 GLY A O 1
ATOM 2451 N N . THR A 1 305 ? 5.831 22.914 17.732 1.00 54.88 305 THR A N 1
ATOM 2452 C CA . THR A 1 305 ? 6.685 23.984 18.304 1.00 54.88 305 THR A CA 1
ATOM 2453 C C . THR A 1 305 ? 6.100 25.398 18.463 1.00 54.88 305 THR A C 1
ATOM 2455 O O . THR A 1 305 ? 6.755 26.267 19.030 1.00 54.88 305 THR A O 1
ATOM 2458 N N . VAL A 1 306 ? 4.888 25.657 17.981 1.00 59.75 306 VAL A N 1
ATOM 2459 C CA . VAL A 1 306 ? 4.246 26.971 17.955 1.00 59.75 306 VAL A CA 1
ATOM 2460 C C . VAL A 1 306 ? 3.464 27.285 19.239 1.00 59.75 306 VAL A C 1
ATOM 2462 O O . VAL A 1 306 ? 3.271 28.459 19.537 1.00 59.75 306 VAL A O 1
ATOM 2465 N N . TYR A 1 307 ? 3.057 26.295 20.046 1.00 57.03 307 TYR A N 1
ATOM 2466 C CA . TYR A 1 307 ? 2.255 26.561 21.250 1.00 57.03 307 TYR A CA 1
ATOM 2467 C C . TYR A 1 307 ? 2.794 25.856 22.504 1.00 57.03 307 TYR A C 1
ATOM 2469 O O . TYR A 1 307 ? 2.968 24.640 22.518 1.00 57.03 307 TYR A O 1
ATOM 2477 N N . ARG A 1 308 ? 3.043 26.638 23.568 1.00 53.78 308 ARG A N 1
ATOM 2478 C CA . ARG A 1 308 ? 3.515 26.203 24.900 1.00 53.78 308 ARG A CA 1
ATOM 2479 C C . ARG A 1 308 ? 2.416 25.479 25.699 1.00 53.78 308 ARG A C 1
ATOM 2481 O O . ARG A 1 308 ? 2.036 25.938 26.771 1.00 53.78 308 ARG A O 1
ATOM 2488 N N . TYR A 1 309 ? 1.871 24.393 25.170 1.00 61.94 309 TYR A N 1
ATOM 2489 C CA . TYR A 1 309 ? 0.950 23.543 25.926 1.00 61.94 309 TYR A CA 1
ATOM 2490 C C . TYR A 1 309 ? 1.698 22.419 26.644 1.00 61.94 309 TYR A C 1
ATOM 2492 O O . TYR A 1 309 ? 2.792 22.024 26.234 1.00 61.94 309 TYR A O 1
ATOM 2500 N N . GLU A 1 310 ? 1.084 21.929 27.720 1.00 72.00 310 GLU A N 1
ATOM 2501 C CA . GLU A 1 310 ? 1.561 20.820 28.544 1.00 72.00 310 GLU A CA 1
ATOM 2502 C C . GLU A 1 310 ? 1.908 19.601 27.675 1.00 72.00 310 GLU A C 1
ATOM 2504 O O . GLU A 1 310 ? 1.167 19.214 26.765 1.00 72.00 310 GLU A O 1
ATOM 2509 N N . SER A 1 311 ? 3.085 19.028 27.919 1.00 74.44 311 SER A N 1
ATOM 2510 C CA . SER A 1 311 ? 3.528 17.797 27.274 1.00 74.44 311 SER A CA 1
ATOM 2511 C C . SER A 1 311 ? 2.738 16.610 27.817 1.00 74.44 311 SER A C 1
ATOM 2513 O O . SER A 1 311 ? 2.694 16.409 29.028 1.00 74.44 311 SER A O 1
ATOM 2515 N N . PHE A 1 312 ? 2.186 15.794 26.923 1.00 79.25 312 PHE A N 1
ATOM 2516 C CA . PHE A 1 312 ? 1.590 14.504 27.250 1.00 79.25 312 PHE A CA 1
ATOM 2517 C C . PHE A 1 312 ? 2.723 13.497 27.377 1.00 79.25 312 PHE A C 1
ATOM 2519 O O . PHE A 1 312 ? 3.476 13.276 26.428 1.00 79.25 312 PHE A O 1
ATOM 2526 N N . HIS A 1 313 ? 2.865 12.898 28.552 1.00 86.56 313 HIS A N 1
ATOM 2527 C CA . HIS A 1 313 ? 3.777 11.782 28.731 1.00 86.56 313 HIS A CA 1
ATOM 2528 C C . HIS A 1 313 ? 2.995 10.485 28.532 1.00 86.56 313 HIS A C 1
ATOM 2530 O O . HIS A 1 313 ? 2.107 10.182 29.322 1.00 86.56 313 HIS A O 1
ATOM 2536 N N . TYR A 1 314 ? 3.335 9.715 27.498 1.00 92.88 314 TYR A N 1
ATOM 2537 C CA . TYR A 1 314 ? 2.819 8.356 27.344 1.00 92.88 314 TYR A CA 1
ATOM 2538 C C . TYR A 1 314 ? 3.684 7.384 28.140 1.00 92.88 314 TYR A C 1
ATOM 2540 O O . TYR A 1 314 ? 4.888 7.271 27.915 1.00 92.88 314 TYR A O 1
ATOM 2548 N N . ASP A 1 315 ? 3.066 6.684 29.079 1.00 95.56 315 ASP A N 1
ATOM 2549 C CA . ASP A 1 315 ? 3.671 5.618 29.866 1.00 95.56 315 ASP A CA 1
ATOM 2550 C C . ASP A 1 315 ? 3.387 4.268 29.187 1.00 95.56 315 ASP A C 1
ATOM 2552 O O . ASP A 1 315 ? 2.345 3.638 29.393 1.00 95.56 315 ASP A O 1
ATOM 2556 N N . ALA A 1 316 ? 4.308 3.844 28.315 1.00 96.12 316 ALA A N 1
ATOM 2557 C CA . ALA A 1 316 ? 4.217 2.568 27.606 1.00 96.12 316 ALA A CA 1
ATOM 2558 C C . ALA A 1 316 ? 4.151 1.341 28.548 1.00 96.12 316 ALA A C 1
ATOM 2560 O O . ALA A 1 316 ? 3.320 0.469 28.287 1.00 96.12 316 ALA A O 1
ATOM 2561 N N . PRO A 1 317 ? 4.947 1.247 29.639 1.00 97.50 317 PRO A N 1
ATOM 2562 C CA . PRO A 1 317 ? 4.763 0.217 30.665 1.00 97.50 317 PRO A CA 1
ATOM 2563 C C . PRO A 1 317 ? 3.339 0.141 31.223 1.00 97.50 317 PRO A C 1
ATOM 2565 O O . PRO A 1 317 ? 2.779 -0.950 31.304 1.00 97.50 317 PRO A O 1
ATOM 2568 N N . ARG A 1 318 ? 2.731 1.282 31.570 1.00 97.19 318 ARG A N 1
ATOM 2569 C CA . ARG A 1 318 ? 1.348 1.319 32.068 1.00 97.19 318 ARG A CA 1
ATOM 2570 C C . ARG A 1 318 ? 0.357 0.788 31.032 1.00 97.19 318 ARG A C 1
ATOM 2572 O O . ARG A 1 318 ? -0.480 -0.047 31.369 1.00 97.19 318 ARG A O 1
ATOM 2579 N N . LEU A 1 319 ? 0.483 1.219 29.774 1.00 97.19 319 LEU A N 1
ATOM 2580 C CA . LEU A 1 319 ? -0.381 0.744 28.691 1.00 97.19 319 LEU A CA 1
ATOM 2581 C C . LEU A 1 319 ? -0.234 -0.770 28.472 1.00 97.19 319 LEU A C 1
ATOM 2583 O O . LEU A 1 319 ? -1.226 -1.456 28.239 1.00 97.19 319 LEU A O 1
ATOM 2587 N N . LEU A 1 320 ? 0.989 -1.301 28.557 1.00 97.31 320 LEU A N 1
ATOM 2588 C CA . LEU A 1 320 ? 1.250 -2.736 28.462 1.00 97.31 320 LEU A CA 1
ATOM 2589 C C . LEU A 1 320 ? 0.522 -3.520 29.563 1.00 97.31 320 LEU A C 1
ATOM 2591 O O . LEU A 1 320 ? -0.159 -4.492 29.239 1.00 97.31 320 LEU A O 1
ATOM 2595 N N . CYS A 1 321 ? 0.640 -3.093 30.826 1.00 97.62 321 CYS A N 1
ATOM 2596 C CA . CYS A 1 321 ? -0.076 -3.721 31.941 1.00 97.62 321 CYS A CA 1
ATOM 2597 C C . CYS A 1 321 ? -1.591 -3.695 31.700 1.00 97.62 321 CYS A C 1
ATOM 2599 O O . CYS A 1 321 ? -2.252 -4.724 31.798 1.00 97.62 321 CYS A O 1
ATOM 2601 N N . HIS A 1 322 ? -2.125 -2.547 31.271 1.00 97.50 322 HIS A N 1
ATOM 2602 C CA . HIS A 1 322 ? -3.551 -2.404 30.971 1.00 97.50 322 HIS A CA 1
ATOM 2603 C C . HIS A 1 322 ? -4.024 -3.358 29.863 1.00 97.50 322 HIS A C 1
ATOM 2605 O O . HIS A 1 322 ? -5.070 -3.992 29.981 1.00 97.50 322 HIS A O 1
ATOM 2611 N N . LEU A 1 323 ? -3.250 -3.512 28.783 1.00 97.00 323 LEU A N 1
ATOM 2612 C CA . LEU A 1 323 ? -3.582 -4.454 27.707 1.00 97.00 323 LEU A CA 1
ATOM 2613 C C . LEU A 1 323 ? -3.532 -5.919 28.163 1.00 97.00 323 LEU A C 1
ATOM 2615 O O . LEU A 1 323 ? -4.336 -6.724 27.688 1.00 97.00 323 LEU A O 1
ATOM 2619 N N . GLN A 1 324 ? -2.610 -6.265 29.065 1.00 96.56 324 GLN A N 1
ATOM 2620 C CA . GLN A 1 324 ? -2.523 -7.601 29.662 1.00 96.56 324 GLN A CA 1
ATOM 2621 C C . GLN A 1 324 ? -3.753 -7.908 30.523 1.00 96.56 324 GLN A C 1
ATOM 2623 O O . GLN A 1 324 ? -4.318 -8.996 30.397 1.00 96.56 324 GLN A O 1
ATOM 2628 N N . ASP A 1 325 ? -4.212 -6.936 31.312 1.00 97.44 325 ASP A N 1
ATOM 2629 C CA . ASP A 1 325 ? -5.381 -7.078 32.185 1.00 97.44 325 ASP A CA 1
ATOM 2630 C C . ASP A 1 325 ? -6.690 -7.250 31.396 1.00 97.44 325 ASP A C 1
ATOM 2632 O O . ASP A 1 325 ? -7.577 -7.997 31.807 1.00 97.44 325 ASP A O 1
ATOM 2636 N N . LEU A 1 326 ? -6.815 -6.602 30.231 1.00 96.12 326 LEU A N 1
ATOM 2637 C CA . LEU A 1 326 ? -8.018 -6.690 29.395 1.00 96.12 326 LEU A CA 1
ATOM 2638 C C . LEU A 1 326 ? -8.178 -8.025 28.654 1.00 96.12 326 LEU A C 1
ATOM 2640 O O . LEU A 1 326 ? -9.284 -8.344 28.217 1.00 96.12 326 LEU A O 1
ATOM 2644 N N . THR A 1 327 ? -7.112 -8.813 28.481 1.00 93.50 327 THR A N 1
ATOM 2645 C CA . THR A 1 327 ? -7.135 -10.100 27.748 1.00 93.50 327 THR A CA 1
ATOM 2646 C C . THR A 1 327 ? -7.762 -10.019 26.342 1.00 93.50 327 THR A C 1
ATOM 2648 O O . THR A 1 327 ? -8.498 -10.906 25.906 1.00 93.50 327 THR A O 1
ATOM 2651 N N . LEU A 1 328 ? -7.487 -8.935 25.609 1.00 95.44 328 LEU A N 1
ATOM 2652 C CA . LEU A 1 328 ? -8.045 -8.714 24.269 1.00 95.44 328 LEU A CA 1
ATOM 2653 C C . LEU A 1 328 ? -7.554 -9.778 23.260 1.00 95.44 328 LEU A C 1
ATOM 2655 O O . LEU A 1 328 ? -6.378 -10.148 23.292 1.00 95.44 328 LEU A O 1
ATOM 2659 N N . PRO A 1 329 ? -8.393 -10.228 22.302 1.00 96.00 329 PRO A N 1
ATOM 2660 C CA . PRO A 1 329 ? -8.021 -11.216 21.283 1.00 96.00 329 PRO A CA 1
ATOM 2661 C C . PRO A 1 329 ? -7.190 -10.594 20.140 1.00 96.00 329 PRO A C 1
ATOM 2663 O O . PRO A 1 329 ? -7.534 -10.703 18.955 1.00 96.00 329 PRO A O 1
ATOM 2666 N N . LEU A 1 330 ? -6.099 -9.910 20.491 1.00 95.62 330 LEU A N 1
ATOM 2667 C CA . LEU A 1 330 ? -5.248 -9.183 19.555 1.00 95.62 330 LEU A CA 1
ATOM 2668 C C . LEU A 1 330 ? -4.459 -10.146 18.660 1.00 95.62 330 LEU A C 1
ATOM 2670 O O . LEU A 1 330 ? -3.673 -10.973 19.106 1.00 95.62 330 LEU A O 1
ATOM 2674 N N . HIS A 1 331 ? -4.648 -9.989 17.356 1.00 94.19 331 HIS A N 1
ATOM 2675 C CA . HIS A 1 331 ? -3.862 -10.629 16.304 1.00 94.19 331 HIS A CA 1
ATOM 2676 C C . HIS A 1 331 ? -2.760 -9.699 15.794 1.00 94.19 331 HIS A C 1
ATOM 2678 O O . HIS A 1 331 ? -1.784 -10.145 15.194 1.00 94.19 331 HIS A O 1
ATOM 2684 N N . THR A 1 332 ? -2.933 -8.390 15.969 1.00 93.94 332 THR A N 1
ATOM 2685 C CA . THR A 1 332 ? -1.964 -7.381 15.550 1.00 93.94 332 THR A CA 1
ATOM 2686 C C . THR A 1 332 ? -1.936 -6.255 16.568 1.00 93.94 332 THR A C 1
ATOM 2688 O O . THR A 1 332 ? -2.977 -5.702 16.919 1.00 93.94 332 THR A O 1
ATOM 2691 N N . LEU A 1 333 ? -0.731 -5.929 17.025 1.00 95.69 333 LEU A N 1
ATOM 2692 C CA . LEU A 1 333 ? -0.463 -4.895 18.007 1.00 95.69 333 LEU A CA 1
ATOM 2693 C C . LEU A 1 333 ? 0.763 -4.123 17.542 1.00 95.69 333 LEU A C 1
ATOM 2695 O O . LEU A 1 333 ? 1.806 -4.715 17.273 1.00 95.69 333 LEU A O 1
ATOM 2699 N N . HIS A 1 334 ? 0.626 -2.811 17.446 1.00 95.50 334 HIS A N 1
ATOM 2700 C CA . HIS A 1 334 ? 1.744 -1.908 17.231 1.00 95.50 334 HIS A CA 1
ATOM 2701 C C . HIS A 1 334 ? 1.567 -0.695 18.129 1.00 95.50 334 HIS A C 1
ATOM 2703 O O . HIS A 1 334 ? 0.486 -0.106 18.164 1.00 95.50 334 HIS A O 1
ATOM 2709 N N . VAL A 1 335 ? 2.627 -0.321 18.835 1.00 95.69 335 VAL A N 1
ATOM 2710 C CA . VAL A 1 335 ? 2.665 0.874 19.670 1.00 95.69 335 VAL A CA 1
ATOM 2711 C C . VAL A 1 335 ? 3.987 1.565 19.406 1.00 95.69 335 VAL A C 1
ATOM 2713 O O . VAL A 1 335 ? 5.039 0.972 19.612 1.00 95.69 335 VAL A O 1
ATOM 2716 N N . SER A 1 336 ? 3.919 2.812 18.965 1.00 94.62 336 SER A N 1
ATOM 2717 C CA . SER A 1 336 ? 5.070 3.683 18.794 1.00 94.62 336 SER A CA 1
ATOM 2718 C C . SER A 1 336 ? 4.698 5.109 19.179 1.00 94.62 336 SER A C 1
ATOM 2720 O O . SER A 1 336 ? 3.584 5.582 18.937 1.00 94.62 336 SER A O 1
ATOM 2722 N N . ILE A 1 337 ? 5.634 5.799 19.824 1.00 94.19 337 ILE A N 1
ATOM 2723 C CA . ILE A 1 337 ? 5.452 7.160 20.327 1.00 94.19 337 ILE A CA 1
ATOM 2724 C C . ILE A 1 337 ? 6.437 8.053 19.581 1.00 94.19 337 ILE A C 1
ATOM 2726 O O . ILE A 1 337 ? 7.630 7.761 19.490 1.00 94.19 337 ILE A O 1
ATOM 2730 N N . PHE A 1 338 ? 5.943 9.148 19.016 1.00 90.44 338 PHE A N 1
ATOM 2731 C CA . PHE A 1 338 ? 6.773 10.079 18.269 1.00 90.44 338 PHE A CA 1
ATOM 2732 C C . PHE A 1 338 ? 7.840 10.703 19.182 1.00 90.44 338 PHE A C 1
ATOM 2734 O O . PHE A 1 338 ? 7.548 11.153 20.293 1.00 90.44 338 PHE A O 1
ATOM 2741 N N . ASP A 1 339 ? 9.085 10.722 18.700 1.00 87.38 339 ASP A N 1
ATOM 2742 C CA . ASP A 1 339 ? 10.273 11.225 19.412 1.00 87.38 339 ASP A CA 1
ATOM 2743 C C . ASP A 1 339 ? 10.534 10.588 20.796 1.00 87.38 339 ASP A C 1
ATOM 2745 O O . ASP A 1 339 ? 11.247 11.167 21.613 1.00 87.38 339 ASP A O 1
ATOM 2749 N N . THR A 1 340 ? 9.975 9.409 21.088 1.00 90.81 340 THR A N 1
ATOM 2750 C CA . THR A 1 340 ? 10.210 8.697 22.356 1.00 90.81 340 THR A CA 1
ATOM 2751 C C . THR A 1 340 ? 10.535 7.235 22.084 1.00 90.81 340 THR A C 1
ATOM 2753 O O . THR A 1 340 ? 9.735 6.514 21.494 1.00 90.81 340 THR A O 1
ATOM 2756 N N . GLU A 1 341 ? 11.706 6.785 22.526 1.00 91.00 341 GLU A N 1
ATOM 2757 C CA . GLU A 1 341 ? 12.082 5.375 22.441 1.00 91.00 341 GLU A CA 1
ATOM 2758 C C . GLU A 1 341 ? 11.364 4.575 23.533 1.00 91.00 341 GLU A C 1
ATOM 2760 O O . GLU A 1 341 ? 11.476 4.873 24.724 1.00 91.00 341 GLU A O 1
ATOM 2765 N N . ILE A 1 342 ? 10.622 3.542 23.130 1.00 93.00 342 ILE A N 1
ATOM 2766 C CA . ILE A 1 342 ? 10.038 2.581 24.068 1.00 93.00 342 ILE A CA 1
ATOM 2767 C C . ILE A 1 342 ? 11.171 1.671 24.565 1.00 93.00 342 ILE A C 1
ATOM 2769 O O . ILE A 1 342 ? 11.892 1.107 23.737 1.00 93.00 342 ILE A O 1
ATOM 2773 N N . PRO A 1 343 ? 11.338 1.476 25.889 1.00 94.25 343 PRO A N 1
ATOM 2774 C CA . PRO A 1 343 ? 12.367 0.583 26.409 1.00 94.25 343 PRO A CA 1
ATOM 2775 C C . PRO A 1 343 ? 12.266 -0.815 25.787 1.00 94.25 343 PRO A C 1
ATOM 2777 O O . PRO A 1 343 ? 11.187 -1.408 25.767 1.00 94.25 343 PRO A O 1
ATOM 2780 N N . GLU A 1 344 ? 13.391 -1.377 25.335 1.00 90.56 344 GLU A N 1
ATOM 2781 C CA . GLU A 1 344 ? 13.427 -2.652 24.593 1.00 90.56 344 GLU A CA 1
ATOM 2782 C C . GLU A 1 344 ? 12.705 -3.789 25.332 1.00 90.56 344 GLU A C 1
ATOM 2784 O O . GLU A 1 344 ? 11.967 -4.558 24.721 1.00 90.56 344 GLU A O 1
ATOM 2789 N N . LYS A 1 345 ? 12.833 -3.840 26.666 1.00 93.44 345 LYS A N 1
ATOM 2790 C CA . LYS A 1 345 ? 12.119 -4.809 27.509 1.00 93.44 345 LYS A CA 1
ATOM 2791 C C . LYS A 1 345 ? 10.598 -4.698 27.361 1.00 93.44 345 LYS A C 1
ATOM 2793 O O . LYS A 1 345 ? 9.932 -5.714 27.230 1.00 93.44 345 LYS A O 1
ATOM 2798 N N . VAL A 1 346 ? 10.053 -3.482 27.364 1.00 94.88 346 VAL A N 1
ATOM 2799 C CA . VAL A 1 346 ? 8.608 -3.232 27.212 1.00 94.88 346 VAL A CA 1
ATOM 2800 C C . VAL A 1 346 ? 8.163 -3.603 25.798 1.00 94.88 346 VAL A C 1
ATOM 2802 O O . VAL A 1 346 ? 7.148 -4.274 25.630 1.00 94.88 346 VAL A O 1
ATOM 2805 N N . GLN A 1 347 ? 8.961 -3.253 24.785 1.00 92.25 347 GLN A N 1
ATOM 2806 C CA . GLN A 1 347 ? 8.684 -3.626 23.398 1.00 92.25 347 GLN A CA 1
ATOM 2807 C C . GLN A 1 347 ? 8.647 -5.147 23.204 1.00 92.25 347 GLN A C 1
ATOM 2809 O O . GLN A 1 347 ? 7.767 -5.660 22.516 1.00 92.25 347 GLN A O 1
ATOM 2814 N N . MET A 1 348 ? 9.574 -5.880 23.827 1.00 89.94 348 MET A N 1
ATOM 2815 C CA . MET A 1 348 ? 9.580 -7.343 23.801 1.00 89.94 348 MET A CA 1
ATOM 2816 C C . MET A 1 348 ? 8.329 -7.947 24.445 1.00 89.94 348 MET A C 1
ATOM 2818 O O . MET A 1 348 ? 7.863 -8.984 23.984 1.00 89.94 348 MET A O 1
ATOM 2822 N N . GLU A 1 349 ? 7.780 -7.332 25.494 1.00 94.56 349 GLU A N 1
ATOM 2823 C CA . GLU A 1 349 ? 6.526 -7.796 26.096 1.00 94.56 349 GLU A CA 1
ATOM 2824 C C . GLU A 1 349 ? 5.313 -7.491 25.204 1.00 94.56 349 GLU A C 1
ATOM 2826 O O . GLU A 1 349 ? 4.473 -8.372 25.029 1.00 94.56 349 GLU A O 1
ATOM 2831 N N . PHE A 1 350 ? 5.244 -6.320 24.552 1.00 94.06 350 PHE A N 1
ATOM 2832 C CA . PHE A 1 350 ? 4.227 -6.071 23.515 1.00 94.06 350 PHE A CA 1
ATOM 2833 C C . PHE A 1 350 ? 4.307 -7.116 22.395 1.00 94.06 350 PHE A C 1
ATOM 2835 O O . PHE A 1 350 ? 3.289 -7.660 21.968 1.00 94.06 350 PHE A O 1
ATOM 2842 N N . ASP A 1 351 ? 5.525 -7.449 21.965 1.00 89.56 351 ASP A N 1
ATOM 2843 C CA . ASP A 1 351 ? 5.792 -8.431 20.916 1.00 89.56 351 ASP A CA 1
ATOM 2844 C C . ASP A 1 351 ? 5.343 -9.860 21.280 1.00 89.56 351 ASP A C 1
ATOM 2846 O O . ASP A 1 351 ? 5.190 -10.671 20.364 1.00 89.56 351 ASP A O 1
ATOM 2850 N N . LYS A 1 352 ? 5.150 -10.172 22.572 1.00 91.62 352 LYS A N 1
ATOM 2851 C CA . LYS A 1 352 ? 4.630 -11.463 23.064 1.00 91.62 352 LYS A CA 1
ATOM 2852 C C . LYS A 1 352 ? 3.103 -11.527 23.100 1.00 91.62 352 LYS A C 1
ATOM 2854 O O . LYS A 1 352 ? 2.562 -12.628 23.133 1.00 91.62 352 LYS A O 1
ATOM 2859 N N . LEU A 1 353 ? 2.413 -10.383 23.099 1.00 92.44 353 LEU A N 1
ATOM 2860 C CA . LEU A 1 353 ? 0.945 -10.335 23.118 1.00 92.44 353 LEU A CA 1
ATOM 2861 C C . LEU A 1 353 ? 0.313 -10.726 21.777 1.00 92.44 353 LEU A C 1
ATOM 2863 O O . LEU A 1 353 ? -0.888 -10.971 21.719 1.00 92.44 353 LEU A O 1
ATOM 2867 N N . VAL A 1 354 ? 1.099 -10.774 20.699 1.00 89.81 354 VAL A N 1
ATOM 2868 C CA . VAL A 1 354 ? 0.618 -11.041 19.340 1.00 89.81 354 VAL A CA 1
ATOM 2869 C C . VAL A 1 354 ? 1.431 -12.115 18.635 1.00 89.81 354 VAL A C 1
ATOM 2871 O O . VAL A 1 354 ? 2.557 -12.442 19.010 1.00 89.81 354 VAL A O 1
ATOM 2874 N N . ALA A 1 355 ? 0.842 -12.682 17.585 1.00 79.50 355 ALA A N 1
ATOM 2875 C CA . ALA A 1 355 ? 1.470 -13.729 16.798 1.00 79.50 355 ALA A CA 1
ATOM 2876 C C . ALA A 1 355 ? 2.770 -13.250 16.106 1.00 79.50 355 ALA A C 1
ATOM 2878 O O . ALA A 1 355 ? 2.822 -12.134 15.587 1.00 79.50 355 ALA A O 1
ATOM 2879 N N . PRO A 1 356 ? 3.814 -14.096 16.009 1.00 78.50 356 PRO A N 1
ATOM 2880 C CA . PRO A 1 356 ? 5.154 -13.665 15.597 1.00 78.50 356 PRO A CA 1
ATOM 2881 C C . PRO A 1 356 ? 5.347 -13.444 14.084 1.00 78.50 356 PRO A C 1
ATOM 2883 O O . PRO A 1 356 ? 6.411 -12.970 13.682 1.00 78.50 356 PRO A O 1
ATOM 2886 N N . TRP A 1 357 ? 4.383 -13.810 13.228 1.00 80.56 357 TRP A N 1
ATOM 2887 C CA . TRP A 1 357 ? 4.568 -13.839 11.764 1.00 80.56 357 TRP A CA 1
ATOM 2888 C C . TRP A 1 357 ? 4.337 -12.496 11.053 1.00 80.56 357 TRP A C 1
ATOM 2890 O O . TRP A 1 357 ? 4.852 -12.305 9.946 1.00 80.56 357 TRP A O 1
ATOM 2900 N N . THR A 1 358 ? 3.594 -11.576 11.672 1.00 82.81 358 THR A N 1
ATOM 2901 C CA . THR A 1 358 ? 3.379 -10.210 11.173 1.00 82.81 358 THR A CA 1
ATOM 2902 C C . THR A 1 358 ? 4.067 -9.240 12.112 1.00 82.81 358 THR A C 1
ATOM 2904 O O . THR A 1 358 ? 3.791 -9.234 13.310 1.00 82.81 358 THR A O 1
ATOM 2907 N N . ARG A 1 359 ? 4.953 -8.407 11.567 1.00 86.25 359 ARG A N 1
ATOM 2908 C CA . ARG A 1 359 ? 5.623 -7.355 12.325 1.00 86.25 359 ARG A CA 1
ATOM 2909 C C . ARG A 1 359 ? 5.327 -6.000 11.712 1.00 86.25 359 ARG A C 1
ATOM 2911 O O . ARG A 1 359 ? 5.542 -5.770 10.524 1.00 86.25 359 ARG A O 1
ATOM 2918 N N . ASP A 1 360 ? 4.862 -5.118 12.574 1.00 88.81 360 ASP A N 1
ATOM 2919 C CA . ASP A 1 360 ? 4.613 -3.719 12.293 1.00 88.81 360 ASP A CA 1
ATOM 2920 C C . ASP A 1 360 ? 5.672 -2.933 13.056 1.00 88.81 360 ASP A C 1
ATOM 2922 O O . ASP A 1 360 ? 5.731 -3.025 14.282 1.00 88.81 360 ASP A O 1
ATOM 2926 N N . LEU A 1 361 ? 6.524 -2.208 12.340 1.00 89.69 361 LEU A N 1
ATOM 2927 C CA . LEU A 1 361 ? 7.586 -1.387 12.914 1.00 89.69 361 LEU A CA 1
ATOM 2928 C C . LEU A 1 361 ? 7.478 0.028 12.365 1.00 89.69 361 LEU A C 1
ATOM 2930 O O . LEU A 1 361 ? 7.032 0.235 11.237 1.00 89.69 361 LEU A O 1
ATOM 2934 N N . THR A 1 362 ? 7.939 1.011 13.120 1.00 88.44 362 THR A N 1
ATOM 2935 C CA . THR A 1 362 ? 8.275 2.304 12.525 1.00 88.44 362 THR A CA 1
ATOM 2936 C C . THR A 1 362 ? 9.654 2.240 11.873 1.00 88.44 362 THR A C 1
ATOM 2938 O O . THR A 1 362 ? 10.502 1.421 12.226 1.00 88.44 362 THR A O 1
ATOM 2941 N N . ALA A 1 363 ? 9.915 3.127 10.916 1.00 86.56 363 ALA A N 1
ATOM 2942 C CA . ALA A 1 363 ? 11.225 3.265 10.296 1.00 86.56 363 ALA A CA 1
ATOM 2943 C C . ALA A 1 363 ? 12.312 3.519 11.365 1.00 86.56 363 ALA A C 1
ATOM 2945 O O . ALA A 1 363 ? 13.400 2.959 11.285 1.00 86.56 363 ALA A O 1
ATOM 2946 N N . ARG A 1 364 ? 11.986 4.288 12.412 1.00 85.88 364 ARG A N 1
ATOM 2947 C CA . ARG A 1 364 ? 12.886 4.598 13.536 1.00 85.88 364 ARG A CA 1
ATOM 2948 C C . ARG A 1 364 ? 13.206 3.388 14.418 1.00 85.88 364 ARG A C 1
ATOM 2950 O O . ARG A 1 364 ? 14.305 3.300 14.949 1.00 85.88 364 ARG A O 1
ATOM 2957 N N . GLU A 1 365 ? 12.271 2.452 14.552 1.00 88.69 365 GLU A N 1
ATOM 2958 C CA . GLU A 1 365 ? 12.464 1.209 15.314 1.00 88.69 365 GLU A CA 1
ATOM 2959 C C . GLU A 1 365 ? 13.326 0.178 14.586 1.00 88.69 365 GLU A C 1
ATOM 2961 O O . GLU A 1 365 ? 13.788 -0.789 15.203 1.00 88.69 365 GLU A O 1
ATOM 2966 N N . LEU A 1 366 ? 13.549 0.352 13.280 1.00 88.62 366 LEU A N 1
ATOM 2967 C CA . LEU A 1 366 ? 14.365 -0.562 12.495 1.00 88.62 366 LEU A CA 1
ATOM 2968 C C . LEU A 1 366 ? 15.857 -0.308 12.759 1.00 88.62 366 LEU A C 1
ATOM 2970 O O . LEU A 1 366 ? 16.582 0.241 11.933 1.00 88.62 366 LEU A O 1
ATOM 2974 N N . LEU A 1 367 ? 16.303 -0.731 13.942 1.00 89.25 367 LEU A N 1
ATOM 2975 C CA . LEU A 1 367 ? 17.688 -0.688 14.399 1.00 89.25 367 LEU A CA 1
ATOM 2976 C C . LEU A 1 367 ? 18.415 -2.015 14.103 1.00 89.25 367 LEU A C 1
ATOM 2978 O O . LEU A 1 367 ? 17.784 -3.078 14.078 1.00 89.25 367 LEU A O 1
ATOM 2982 N N . PRO A 1 368 ? 19.757 -2.018 13.973 1.00 88.81 368 PRO A N 1
ATOM 2983 C CA . PRO A 1 368 ? 20.526 -3.252 13.775 1.00 88.81 368 PRO A CA 1
ATOM 2984 C C . PRO A 1 368 ? 20.338 -4.299 14.886 1.00 88.81 368 PRO A C 1
ATOM 2986 O O . PRO A 1 368 ? 20.425 -5.500 14.635 1.00 88.81 368 PRO A O 1
ATOM 2989 N N . SER A 1 369 ? 20.087 -3.882 16.133 1.00 86.69 369 SER A N 1
ATOM 2990 C CA . SER A 1 369 ? 19.720 -4.791 17.232 1.00 86.69 369 SER A CA 1
ATOM 2991 C C . SER A 1 369 ? 18.381 -5.483 16.973 1.00 86.69 369 SER A C 1
ATOM 2993 O O . SER A 1 369 ? 18.297 -6.703 17.11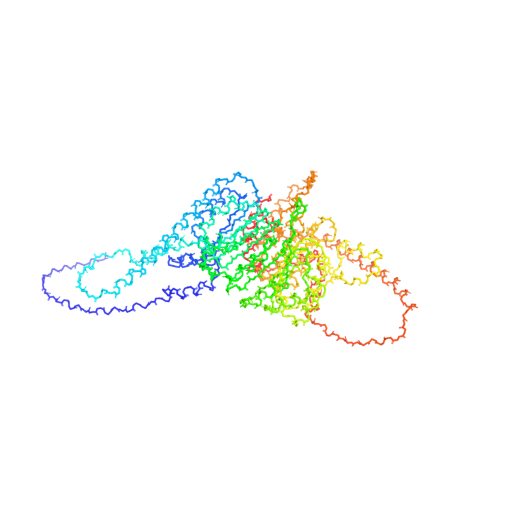0 1.00 86.69 369 SER A O 1
ATOM 2995 N N . LYS A 1 370 ? 17.370 -4.732 16.517 1.00 87.56 370 LYS A N 1
ATOM 2996 C CA . LYS A 1 370 ? 16.040 -5.257 16.190 1.00 87.56 370 LYS A CA 1
ATOM 2997 C C . LYS A 1 370 ? 16.080 -6.218 15.001 1.00 87.56 370 LYS A C 1
ATOM 2999 O O . LYS A 1 370 ? 15.442 -7.261 15.041 1.00 87.56 370 LYS A O 1
ATOM 3004 N N . ILE A 1 371 ? 16.892 -5.941 13.981 1.00 87.19 371 ILE A N 1
ATOM 3005 C CA . ILE A 1 371 ? 17.115 -6.905 12.891 1.00 87.19 371 ILE A CA 1
ATOM 3006 C C . ILE A 1 371 ? 17.771 -8.178 13.399 1.00 87.19 371 ILE A C 1
ATOM 3008 O O . ILE A 1 371 ? 17.357 -9.268 13.018 1.00 87.19 371 ILE A O 1
ATOM 3012 N N . ARG A 1 372 ? 18.797 -8.066 14.250 1.00 88.44 372 ARG A N 1
ATOM 3013 C CA . ARG A 1 372 ? 19.453 -9.254 14.807 1.00 88.44 372 ARG A CA 1
ATOM 3014 C C . ARG A 1 372 ? 18.459 -10.117 15.576 1.00 88.44 372 ARG A C 1
ATOM 3016 O O . ARG A 1 372 ? 18.469 -11.327 15.374 1.00 88.44 372 ARG A O 1
ATOM 3023 N N . SER A 1 373 ? 17.581 -9.521 16.384 1.00 86.44 373 SER A N 1
ATOM 3024 C CA . SER A 1 373 ? 16.541 -10.282 17.082 1.00 86.44 373 SER A CA 1
ATOM 3025 C C . SER A 1 373 ? 15.510 -10.872 16.115 1.00 86.44 373 SER A C 1
ATOM 3027 O O . SER A 1 373 ? 15.157 -12.039 16.249 1.00 86.44 373 SER A O 1
ATOM 3029 N N . MET A 1 374 ? 15.102 -10.142 15.075 1.00 87.31 374 MET A N 1
ATOM 3030 C CA . MET A 1 374 ? 14.219 -10.663 14.023 1.00 87.31 374 MET A CA 1
ATOM 3031 C C . MET A 1 374 ? 14.827 -11.854 13.267 1.00 87.31 374 MET A C 1
ATOM 3033 O O . MET A 1 374 ? 14.149 -12.859 13.064 1.00 87.31 374 MET A O 1
ATOM 3037 N N . ASN A 1 375 ? 16.111 -11.784 12.916 1.00 85.38 375 ASN A N 1
ATOM 3038 C CA . ASN A 1 375 ? 16.834 -12.863 12.240 1.00 85.38 375 ASN A CA 1
ATOM 3039 C C . ASN A 1 375 ? 17.068 -14.075 13.162 1.00 85.38 375 ASN A C 1
ATOM 3041 O O . ASN A 1 375 ? 17.198 -15.200 12.685 1.00 85.38 375 ASN A O 1
ATOM 3045 N N . GLN A 1 376 ? 17.103 -13.872 14.484 1.00 84.56 376 GLN A N 1
ATOM 3046 C CA . GLN A 1 376 ? 17.184 -14.960 15.466 1.00 84.56 376 GLN A CA 1
ATOM 3047 C C . GLN A 1 376 ? 15.862 -15.728 15.618 1.00 84.56 376 GLN A C 1
ATOM 3049 O O . GLN A 1 376 ? 15.891 -16.902 15.983 1.00 84.56 376 GLN A O 1
ATOM 3054 N N . LEU A 1 377 ? 14.712 -15.118 15.302 1.00 76.94 377 LEU A N 1
ATOM 3055 C CA . LEU A 1 377 ? 13.377 -15.727 15.429 1.00 76.94 377 LEU A CA 1
ATOM 3056 C C . LEU A 1 377 ? 13.065 -16.786 14.342 1.00 76.94 377 LEU A C 1
ATOM 3058 O O . LEU A 1 377 ? 11.937 -16.893 13.878 1.00 76.94 377 LEU A O 1
ATOM 3062 N N . GLN A 1 378 ? 14.050 -17.588 13.921 1.00 69.94 378 GLN A N 1
ATOM 3063 C CA . GLN A 1 378 ? 13.925 -18.638 12.891 1.00 69.94 378 GLN A CA 1
ATOM 3064 C C . GLN A 1 378 ? 13.276 -18.174 11.570 1.00 69.94 378 GLN A C 1
ATOM 3066 O O . GLN A 1 378 ? 12.643 -18.965 10.873 1.00 69.94 378 GLN A O 1
ATOM 3071 N N . ASN A 1 379 ? 13.441 -16.899 11.198 1.00 65.00 379 ASN A N 1
ATOM 3072 C CA . ASN A 1 379 ? 12.896 -16.324 9.965 1.00 65.00 379 ASN A CA 1
ATOM 3073 C C . ASN A 1 379 ? 11.388 -16.584 9.754 1.00 65.00 379 ASN A C 1
ATOM 3075 O O . ASN A 1 379 ? 10.940 -16.837 8.636 1.00 65.00 379 ASN A O 1
ATOM 3079 N N . THR A 1 380 ? 10.573 -16.514 10.807 1.00 81.62 380 THR A N 1
ATOM 3080 C CA . THR A 1 380 ? 9.115 -16.713 10.696 1.00 81.62 380 THR A CA 1
ATOM 3081 C C . THR A 1 380 ? 8.362 -15.493 10.162 1.00 81.62 380 THR A C 1
ATOM 3083 O O . THR A 1 380 ? 7.158 -15.574 9.912 1.00 81.62 380 THR A O 1
ATOM 3086 N N . ILE A 1 381 ? 9.029 -14.343 10.025 1.00 90.38 381 ILE A N 1
ATOM 3087 C CA . ILE A 1 381 ? 8.385 -13.093 9.611 1.00 90.38 381 ILE A CA 1
ATOM 3088 C C . ILE A 1 381 ? 8.079 -13.165 8.116 1.00 90.38 381 ILE A C 1
ATOM 3090 O O . ILE A 1 381 ? 8.965 -13.070 7.267 1.00 90.38 381 ILE A O 1
ATOM 3094 N N . THR A 1 382 ? 6.796 -13.305 7.800 1.00 94.44 382 THR A N 1
ATOM 3095 C CA . THR A 1 382 ? 6.299 -13.315 6.419 1.00 94.44 382 THR A CA 1
ATOM 3096 C C . THR A 1 382 ? 5.819 -11.937 5.991 1.00 94.44 382 THR A C 1
ATOM 3098 O O . THR A 1 382 ? 5.871 -11.625 4.805 1.00 94.44 382 THR A O 1
ATOM 3101 N N . THR A 1 383 ? 5.398 -11.094 6.939 1.00 94.50 383 THR A N 1
ATOM 3102 C CA . THR A 1 383 ? 4.904 -9.741 6.669 1.00 94.50 383 THR A CA 1
ATOM 3103 C C . THR A 1 383 ? 5.637 -8.717 7.523 1.00 94.50 383 THR A C 1
ATOM 3105 O O . THR A 1 383 ? 5.606 -8.804 8.750 1.00 94.50 383 THR A O 1
ATOM 3108 N N . LEU A 1 384 ? 6.249 -7.730 6.868 1.00 95.00 384 LEU A N 1
ATOM 3109 C CA . LEU A 1 384 ? 6.856 -6.562 7.496 1.00 95.00 384 LEU A CA 1
ATOM 3110 C C . LEU A 1 384 ? 6.167 -5.289 6.989 1.00 95.00 384 LEU A C 1
ATOM 3112 O O . LEU A 1 384 ? 6.252 -4.964 5.802 1.00 95.00 384 LEU A O 1
ATOM 3116 N N . ASN A 1 385 ? 5.505 -4.560 7.885 1.00 94.38 385 ASN A N 1
ATOM 3117 C CA . ASN A 1 385 ? 4.977 -3.228 7.604 1.00 94.38 385 ASN A CA 1
ATOM 3118 C C . ASN A 1 385 ? 5.864 -2.187 8.297 1.00 94.38 385 ASN A C 1
ATOM 3120 O O . ASN A 1 385 ? 6.050 -2.252 9.509 1.00 94.38 385 ASN A O 1
ATOM 3124 N N . LEU A 1 386 ? 6.409 -1.248 7.526 1.00 92.81 386 LEU A N 1
ATOM 3125 C CA . LEU A 1 386 ? 7.197 -0.124 8.017 1.00 92.81 386 LEU A CA 1
ATOM 3126 C C . LEU A 1 386 ? 6.383 1.164 7.898 1.00 92.81 386 LEU A C 1
ATOM 3128 O O . LEU A 1 386 ? 6.000 1.568 6.797 1.00 92.81 386 LEU A O 1
ATOM 3132 N N . PHE A 1 387 ? 6.138 1.801 9.037 1.00 89.19 387 PHE A N 1
ATOM 3133 C CA . PHE A 1 387 ? 5.429 3.073 9.151 1.00 89.19 387 PHE A CA 1
ATOM 3134 C C . PHE A 1 387 ? 6.398 4.225 9.436 1.00 89.19 387 PHE A C 1
ATOM 3136 O O . PHE A 1 387 ? 7.536 4.004 9.845 1.00 89.19 387 PHE A O 1
ATOM 3143 N N . GLY A 1 388 ? 5.941 5.464 9.277 1.00 76.38 388 GLY A N 1
ATOM 3144 C CA . GLY A 1 388 ? 6.645 6.620 9.832 1.00 76.38 388 GLY A CA 1
ATOM 3145 C C . GLY A 1 388 ? 7.498 7.454 8.872 1.00 76.38 388 GLY A C 1
ATOM 3146 O O . GLY A 1 388 ? 7.701 7.134 7.700 1.00 76.38 388 GLY A O 1
ATOM 3147 N N . SER A 1 389 ? 7.926 8.610 9.387 1.00 63.91 389 SER A N 1
ATOM 3148 C CA . SER A 1 389 ? 8.332 9.797 8.616 1.00 63.91 389 SER A CA 1
ATOM 3149 C C . SER A 1 389 ? 9.766 9.783 8.048 1.00 63.91 389 SER A C 1
ATOM 3151 O O . SER A 1 389 ? 10.730 9.732 8.804 1.00 63.91 389 SER A O 1
ATOM 3153 N N . LYS A 1 390 ? 9.862 9.935 6.712 1.00 64.50 390 LYS A N 1
ATOM 3154 C CA . LYS A 1 390 ? 10.789 10.680 5.803 1.00 64.50 390 LYS A CA 1
ATOM 3155 C C . LYS A 1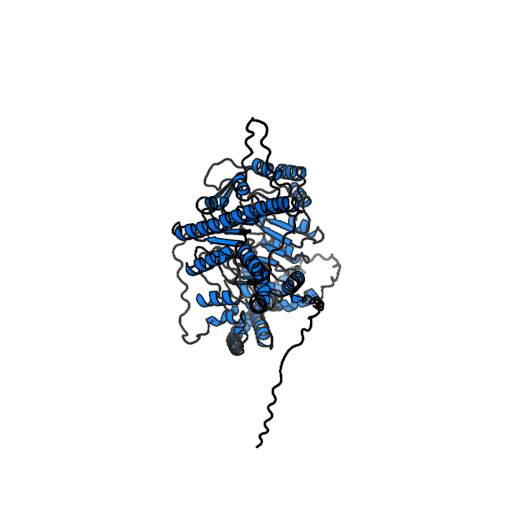 390 ? 12.289 10.878 6.098 1.00 64.50 390 LYS A C 1
ATOM 3157 O O . LYS A 1 390 ? 13.003 11.279 5.180 1.00 64.50 390 LYS A O 1
ATOM 3162 N N . MET A 1 391 ? 12.786 10.681 7.309 1.00 59.38 391 MET A N 1
ATOM 3163 C CA . MET A 1 391 ? 14.126 11.106 7.712 1.00 59.38 391 MET A CA 1
ATOM 3164 C C . MET A 1 391 ? 15.051 9.896 7.888 1.00 59.38 391 MET A C 1
ATOM 3166 O O . MET A 1 391 ? 14.969 9.186 8.879 1.00 59.38 391 MET A O 1
ATOM 3170 N N . CYS A 1 392 ? 15.886 9.713 6.858 1.00 55.47 392 CYS A N 1
ATOM 3171 C CA . CYS A 1 392 ? 17.254 9.178 6.791 1.00 55.47 392 CYS A CA 1
ATOM 3172 C C . CYS A 1 392 ? 17.656 7.933 7.613 1.00 55.47 392 CYS A C 1
ATOM 3174 O O . CYS A 1 392 ? 17.506 7.873 8.824 1.00 55.47 392 CYS A O 1
ATOM 3176 N N . GLY A 1 393 ? 18.352 7.001 6.946 1.00 67.00 393 GLY A N 1
ATOM 3177 C CA . GLY A 1 393 ? 19.286 6.060 7.592 1.00 67.00 393 GLY A CA 1
ATOM 3178 C C . GLY A 1 393 ? 18.806 4.619 7.756 1.00 67.00 393 GLY A C 1
ATOM 3179 O O . GLY A 1 393 ? 19.597 3.742 8.079 1.00 67.00 393 GLY A O 1
ATOM 3180 N N . VAL A 1 394 ? 17.536 4.337 7.473 1.00 80.75 394 VAL A N 1
ATOM 3181 C CA . VAL A 1 394 ? 16.992 2.972 7.590 1.00 80.75 394 VAL A CA 1
ATOM 3182 C C . VAL A 1 394 ? 17.361 2.100 6.386 1.00 80.75 394 VAL A C 1
ATOM 3184 O O . VAL A 1 394 ? 17.257 0.879 6.449 1.00 80.75 394 VAL A O 1
ATOM 3187 N N . GLY A 1 395 ? 17.811 2.715 5.287 1.00 82.00 395 GLY A N 1
ATOM 3188 C CA . GLY A 1 395 ? 18.128 2.028 4.036 1.00 82.00 395 GLY A CA 1
ATOM 3189 C C . GLY A 1 395 ? 19.101 0.864 4.215 1.00 82.00 395 GLY A C 1
ATOM 3190 O O . GLY A 1 395 ? 18.850 -0.205 3.663 1.00 82.00 395 GLY A O 1
ATOM 3191 N N . ASP A 1 396 ? 20.166 1.047 4.997 1.00 88.94 396 ASP A N 1
ATOM 3192 C CA . ASP A 1 396 ? 21.228 0.045 5.187 1.00 88.94 396 ASP A CA 1
ATOM 3193 C C . ASP A 1 396 ? 20.715 -1.126 6.023 1.00 88.94 396 ASP A C 1
ATOM 3195 O O . ASP A 1 396 ? 20.903 -2.297 5.696 1.00 88.94 396 ASP A O 1
ATOM 3199 N N . VAL A 1 397 ? 19.987 -0.786 7.085 1.00 91.62 397 VAL A N 1
ATOM 3200 C CA . VAL A 1 397 ? 19.413 -1.722 8.047 1.00 91.62 397 VAL A CA 1
ATOM 3201 C C . VAL A 1 397 ? 18.353 -2.563 7.320 1.00 91.62 397 VAL A C 1
ATOM 3203 O O . VAL A 1 397 ? 18.460 -3.787 7.249 1.00 91.62 397 VAL A O 1
ATOM 3206 N N . LEU A 1 398 ? 17.410 -1.925 6.623 1.00 93.62 398 LEU A N 1
ATOM 3207 C CA . LEU A 1 398 ? 16.428 -2.611 5.781 1.00 93.62 398 LEU A CA 1
ATOM 3208 C C . LEU A 1 398 ? 17.089 -3.441 4.673 1.00 93.62 398 LEU A C 1
ATOM 3210 O O . LEU A 1 398 ? 16.665 -4.568 4.431 1.00 93.62 398 LEU A O 1
ATOM 3214 N N . HIS A 1 399 ? 18.136 -2.938 4.015 1.00 94.62 399 HIS A N 1
ATOM 3215 C CA . HIS A 1 399 ? 18.874 -3.711 3.016 1.00 94.62 399 HIS A CA 1
ATOM 3216 C C . HIS A 1 399 ? 19.458 -4.995 3.608 1.00 94.62 399 HIS A C 1
ATOM 3218 O O . HIS A 1 399 ? 19.224 -6.075 3.064 1.00 94.62 399 HIS A O 1
ATOM 3224 N N . GLN A 1 400 ? 20.136 -4.899 4.753 1.00 93.12 400 GLN A N 1
ATOM 3225 C CA . GLN A 1 400 ? 20.686 -6.053 5.455 1.00 93.12 400 GLN A CA 1
ATOM 3226 C C . GLN A 1 400 ? 19.596 -7.073 5.811 1.00 93.12 400 GLN A C 1
ATOM 3228 O O . GLN A 1 400 ? 19.800 -8.278 5.634 1.00 93.12 400 GLN A O 1
ATOM 3233 N N . TYR A 1 401 ? 18.425 -6.608 6.262 1.00 94.06 401 TYR A N 1
ATOM 3234 C CA . TYR A 1 401 ? 17.283 -7.484 6.524 1.00 94.06 401 TYR A CA 1
ATOM 3235 C C . TYR A 1 401 ? 16.835 -8.226 5.261 1.00 94.06 401 TYR A C 1
ATOM 3237 O O . TYR A 1 401 ? 16.748 -9.452 5.265 1.00 94.06 401 TYR A O 1
ATOM 3245 N N . LEU A 1 402 ? 16.601 -7.517 4.153 1.00 95.56 402 LEU A N 1
ATOM 3246 C CA . LEU A 1 402 ? 16.125 -8.126 2.902 1.00 95.56 402 LEU A CA 1
ATOM 3247 C C . LEU A 1 402 ? 17.136 -9.119 2.315 1.00 95.56 402 LEU A C 1
ATOM 3249 O O . LEU A 1 402 ? 16.748 -10.167 1.798 1.00 95.56 402 LEU A O 1
ATOM 3253 N N . CYS A 1 403 ? 18.431 -8.843 2.465 1.00 94.88 403 CYS A N 1
ATOM 3254 C CA . CYS A 1 403 ? 19.524 -9.748 2.106 1.00 94.88 403 CYS A CA 1
ATOM 3255 C C . CYS A 1 403 ? 19.659 -10.970 3.029 1.00 94.88 403 CYS A C 1
ATOM 3257 O O . CYS A 1 403 ? 20.419 -11.874 2.702 1.00 94.88 403 CYS A O 1
ATOM 3259 N N . SER A 1 404 ? 18.943 -11.027 4.156 1.00 93.06 404 SER A N 1
ATOM 3260 C CA . SER A 1 404 ? 18.988 -12.146 5.114 1.00 93.06 404 SER A CA 1
ATOM 3261 C C . SER A 1 404 ? 17.629 -12.801 5.394 1.00 93.06 404 SER A C 1
ATOM 3263 O O . SER A 1 404 ? 17.560 -13.726 6.199 1.00 93.06 404 SER A O 1
ATOM 3265 N N . SER A 1 405 ? 16.559 -12.371 4.710 1.00 94.69 405 SER A N 1
ATOM 3266 C CA . SER A 1 405 ? 15.174 -12.778 5.007 1.00 94.69 405 SER A CA 1
ATOM 3267 C C . SER A 1 405 ? 14.508 -13.575 3.877 1.00 94.69 405 SER A C 1
ATOM 3269 O O . SER A 1 405 ? 13.641 -13.045 3.176 1.00 94.69 405 SER A O 1
ATOM 3271 N N . PRO A 1 406 ? 14.835 -14.868 3.686 1.00 94.38 406 PRO A N 1
ATOM 3272 C CA . PRO A 1 406 ? 14.292 -15.662 2.580 1.00 94.38 406 PRO A CA 1
ATOM 3273 C C . PRO A 1 406 ? 12.789 -15.974 2.680 1.00 94.38 406 PRO A C 1
ATOM 3275 O O . PRO A 1 406 ? 12.166 -16.357 1.688 1.00 94.38 406 PRO A O 1
ATOM 3278 N N . HIS A 1 407 ? 12.192 -15.804 3.860 1.00 94.00 407 HIS A N 1
ATOM 3279 C CA . HIS A 1 407 ? 10.789 -16.136 4.132 1.00 94.00 407 HIS A CA 1
ATOM 3280 C C . HIS A 1 407 ? 9.835 -14.944 4.014 1.00 94.00 407 HIS A C 1
ATOM 3282 O O . HIS A 1 407 ? 8.621 -15.133 4.105 1.00 94.00 407 HIS A O 1
ATOM 3288 N N . LEU A 1 408 ? 10.361 -13.735 3.800 1.00 95.88 408 LEU A N 1
ATOM 3289 C CA . LEU A 1 408 ? 9.540 -12.538 3.680 1.00 95.88 408 LEU A CA 1
ATOM 3290 C C . LEU A 1 408 ? 8.677 -12.615 2.411 1.00 95.88 408 LEU A C 1
ATOM 3292 O O . LEU A 1 408 ? 9.193 -12.760 1.302 1.00 95.88 408 LEU A O 1
ATOM 3296 N N . GLN A 1 409 ? 7.361 -12.508 2.590 1.00 97.25 409 GLN A N 1
ATOM 3297 C CA . GLN A 1 409 ? 6.347 -12.570 1.532 1.00 97.25 409 GLN A CA 1
ATOM 3298 C C . GLN A 1 409 ? 5.699 -11.209 1.271 1.00 97.25 409 GLN A C 1
ATOM 3300 O O . GLN A 1 409 ? 5.323 -10.904 0.141 1.00 97.25 409 GLN A O 1
ATOM 3305 N N . HIS A 1 410 ? 5.609 -10.354 2.286 1.00 97.38 410 HIS A N 1
ATOM 3306 C CA . HIS A 1 410 ? 4.993 -9.043 2.169 1.00 97.38 410 HIS A CA 1
ATOM 3307 C C . HIS A 1 410 ? 5.863 -7.988 2.842 1.00 97.38 410 HIS A C 1
ATOM 3309 O O . HIS A 1 410 ? 6.137 -8.061 4.037 1.00 97.38 410 HIS A O 1
ATOM 3315 N N . LEU A 1 411 ? 6.262 -6.982 2.073 1.00 97.00 411 LEU A N 1
ATOM 3316 C CA . LEU A 1 411 ? 6.937 -5.795 2.565 1.00 97.00 411 LEU A CA 1
ATOM 3317 C C . LEU A 1 411 ? 6.110 -4.571 2.196 1.00 97.00 411 LEU A C 1
ATOM 3319 O O . LEU A 1 411 ? 5.924 -4.281 1.012 1.00 97.00 411 LEU A O 1
ATOM 3323 N N . ARG A 1 412 ? 5.620 -3.847 3.203 1.00 95.56 412 ARG A N 1
ATOM 3324 C CA . ARG A 1 412 ? 4.913 -2.580 3.002 1.00 95.56 412 ARG A CA 1
ATOM 3325 C C . ARG A 1 412 ? 5.634 -1.461 3.724 1.00 95.56 412 ARG A C 1
ATOM 3327 O O . ARG A 1 412 ? 5.457 -1.272 4.916 1.00 95.56 412 ARG A O 1
ATOM 3334 N N . ALA A 1 413 ? 6.425 -0.720 2.974 1.00 93.31 413 ALA A N 1
ATOM 3335 C CA . ALA A 1 413 ? 7.234 0.398 3.424 1.00 93.31 413 ALA A CA 1
ATOM 3336 C C . ALA A 1 413 ? 7.032 1.633 2.511 1.00 93.31 413 ALA A C 1
ATOM 3338 O O . ALA A 1 413 ? 8.009 2.191 2.006 1.00 93.31 413 ALA A O 1
ATOM 3339 N N . PRO A 1 414 ? 5.775 2.067 2.253 1.00 86.56 414 PRO A N 1
ATOM 3340 C CA . PRO A 1 414 ? 5.456 3.116 1.273 1.00 86.56 414 PRO A CA 1
ATOM 3341 C C . PRO A 1 414 ? 5.878 4.532 1.701 1.00 86.56 414 PRO A C 1
ATOM 3343 O O . PRO A 1 414 ? 5.634 5.493 0.984 1.00 86.56 414 PRO A O 1
ATOM 3346 N N . ASP A 1 415 ? 6.448 4.699 2.890 1.00 84.31 415 ASP A N 1
ATOM 3347 C CA . ASP A 1 415 ? 7.020 5.972 3.339 1.00 84.31 415 ASP A CA 1
ATOM 3348 C C . ASP A 1 415 ? 8.518 5.846 3.666 1.00 84.31 415 ASP A C 1
ATOM 3350 O O . ASP A 1 415 ? 9.171 6.835 4.002 1.00 84.31 415 ASP A O 1
ATOM 3354 N N . THR A 1 416 ? 9.092 4.646 3.528 1.00 86.00 416 THR A N 1
ATOM 3355 C CA . THR A 1 416 ? 10.522 4.414 3.735 1.00 86.00 416 THR A CA 1
ATOM 3356 C C . THR A 1 416 ? 11.301 4.783 2.480 1.00 86.00 416 THR A C 1
ATOM 3358 O O . THR A 1 416 ? 10.910 4.451 1.363 1.00 86.00 416 THR A O 1
ATOM 3361 N N . LEU A 1 417 ? 12.432 5.459 2.674 1.00 84.75 417 LEU A N 1
ATOM 3362 C CA . LEU A 1 417 ? 13.363 5.799 1.609 1.00 84.75 417 LEU A CA 1
ATOM 3363 C C . LEU A 1 417 ? 14.447 4.718 1.529 1.00 84.75 417 LEU A C 1
ATOM 3365 O O . LEU A 1 417 ? 15.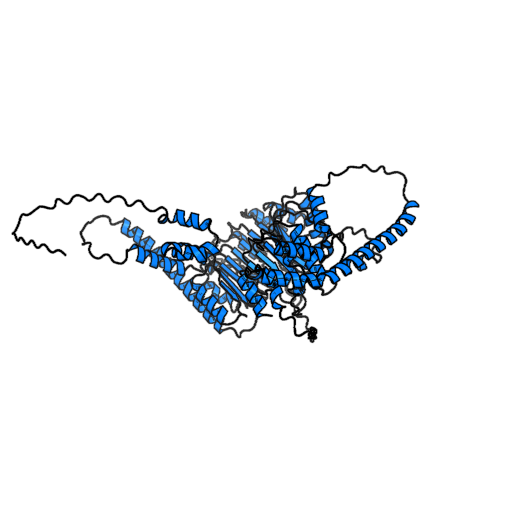314 4.624 2.396 1.00 84.75 417 LEU A O 1
ATOM 3369 N N . TYR A 1 418 ? 14.401 3.901 0.480 1.00 91.38 418 TYR A N 1
ATOM 3370 C CA . TYR A 1 418 ? 15.380 2.860 0.183 1.00 91.38 418 TYR A CA 1
ATOM 3371 C C . TYR A 1 418 ? 16.420 3.357 -0.821 1.00 91.38 418 TYR A C 1
ATOM 3373 O O . TYR A 1 418 ? 16.060 3.980 -1.822 1.00 91.38 418 TYR A O 1
ATOM 3381 N N . LEU A 1 419 ? 17.709 3.150 -0.553 1.00 91.50 419 LEU A N 1
ATOM 3382 C CA . LEU A 1 419 ? 18.779 3.658 -1.413 1.00 91.50 419 LEU A CA 1
ATOM 3383 C C . LEU A 1 419 ? 18.900 2.816 -2.685 1.00 91.50 419 LEU A C 1
ATOM 3385 O O . LEU A 1 419 ? 19.149 1.615 -2.615 1.00 91.50 419 LEU A O 1
ATOM 3389 N N . VAL A 1 420 ? 18.800 3.450 -3.858 1.00 92.75 420 VAL A N 1
ATOM 3390 C CA . VAL A 1 420 ? 19.037 2.777 -5.152 1.00 92.75 420 VAL A CA 1
ATOM 3391 C C . VAL A 1 420 ? 20.459 2.210 -5.223 1.00 92.75 420 VAL A C 1
ATOM 3393 O O . VAL A 1 420 ? 20.672 1.164 -5.826 1.00 92.75 420 VAL A O 1
ATOM 3396 N N . ASN A 1 421 ? 21.422 2.834 -4.537 1.00 92.25 421 ASN A N 1
ATOM 3397 C CA . ASN A 1 421 ? 22.804 2.357 -4.442 1.00 92.25 421 ASN A CA 1
ATOM 3398 C C . ASN A 1 421 ? 22.909 0.920 -3.898 1.00 92.25 421 ASN A C 1
ATOM 3400 O O . ASN A 1 421 ? 23.832 0.205 -4.269 1.00 92.25 421 ASN A O 1
ATOM 3404 N N . HIS A 1 422 ? 21.955 0.465 -3.080 1.00 93.69 422 HIS A N 1
ATOM 3405 C CA . HIS A 1 422 ? 21.931 -0.913 -2.574 1.00 93.69 422 HIS A CA 1
ATOM 3406 C C . HIS A 1 422 ? 21.525 -1.950 -3.625 1.00 93.69 422 HIS A C 1
ATOM 3408 O O . HIS A 1 422 ? 21.781 -3.141 -3.444 1.00 93.69 422 HIS A O 1
ATOM 3414 N N . LEU A 1 423 ? 20.894 -1.501 -4.712 1.00 95.75 423 LEU A N 1
ATOM 3415 C CA . LEU A 1 423 ? 20.499 -2.328 -5.851 1.00 95.75 423 LEU A CA 1
ATOM 3416 C C . LEU A 1 423 ? 21.542 -2.302 -6.976 1.00 95.75 423 LEU A C 1
ATOM 3418 O O . LEU A 1 423 ? 21.526 -3.161 -7.852 1.00 95.75 423 LEU A O 1
ATOM 3422 N N . ASP A 1 424 ? 22.450 -1.325 -6.964 1.00 94.88 424 ASP A N 1
ATOM 3423 C CA . ASP A 1 424 ? 23.478 -1.127 -7.986 1.00 94.88 424 ASP A CA 1
ATOM 3424 C C . ASP A 1 424 ? 24.673 -2.072 -7.773 1.00 94.88 424 ASP A C 1
ATOM 3426 O O . ASP A 1 424 ? 25.771 -1.667 -7.385 1.00 94.88 424 ASP A O 1
ATOM 3430 N N . LEU A 1 425 ? 24.446 -3.365 -8.028 1.00 94.62 425 LEU A N 1
ATOM 3431 C CA . LEU A 1 425 ? 25.431 -4.443 -7.849 1.00 94.62 425 LEU A CA 1
ATOM 3432 C C . LEU A 1 425 ? 26.752 -4.186 -8.595 1.00 94.62 425 LEU A C 1
ATOM 3434 O O . LEU A 1 425 ? 27.807 -4.630 -8.147 1.00 94.62 425 LEU A O 1
ATOM 3438 N N . HIS A 1 426 ? 26.694 -3.440 -9.701 1.00 93.62 426 HIS A N 1
ATOM 3439 C CA . HIS A 1 426 ? 27.836 -3.142 -10.570 1.00 93.62 426 HIS A CA 1
ATOM 3440 C C . HIS A 1 426 ? 28.401 -1.729 -10.380 1.00 93.62 426 HIS A C 1
ATOM 3442 O O . HIS A 1 426 ? 29.293 -1.335 -11.128 1.00 93.62 426 HIS A O 1
ATOM 3448 N N . ARG A 1 427 ? 27.907 -0.968 -9.391 1.00 91.19 427 ARG A N 1
ATOM 3449 C CA . ARG A 1 427 ? 28.364 0.396 -9.052 1.00 91.19 427 ARG A CA 1
ATOM 3450 C C . ARG A 1 427 ? 28.395 1.346 -10.257 1.00 91.19 427 ARG A C 1
ATOM 3452 O O . ARG A 1 427 ? 29.345 2.111 -10.450 1.00 91.19 427 ARG A O 1
ATOM 3459 N N . ARG A 1 428 ? 27.361 1.278 -11.090 1.00 88.62 428 ARG A N 1
ATOM 3460 C CA . ARG A 1 428 ? 27.219 2.080 -12.309 1.00 88.62 428 ARG A CA 1
ATOM 3461 C C . ARG A 1 428 ? 26.926 3.546 -12.011 1.00 88.62 428 ARG A C 1
ATOM 3463 O O . ARG A 1 428 ? 27.313 4.404 -12.796 1.00 88.62 428 ARG A O 1
ATOM 3470 N N . LEU A 1 429 ? 26.292 3.843 -10.878 1.00 89.00 429 LEU A N 1
ATOM 3471 C CA . LEU A 1 429 ? 25.904 5.201 -10.510 1.00 89.00 429 LEU A CA 1
ATOM 3472 C C . LEU A 1 429 ? 27.115 6.047 -10.080 1.00 89.00 429 LEU A C 1
ATOM 3474 O O . LEU A 1 429 ? 27.871 5.665 -9.187 1.00 89.00 429 LEU A O 1
ATOM 3478 N N . GLU A 1 430 ? 27.256 7.243 -10.661 1.00 78.81 430 GLU A N 1
ATOM 3479 C CA . GLU A 1 430 ? 28.371 8.173 -10.400 1.00 78.81 430 GLU A CA 1
ATOM 3480 C C . GLU A 1 430 ? 28.523 8.544 -8.920 1.00 78.81 430 GLU A C 1
ATOM 3482 O O . GLU A 1 430 ? 29.636 8.571 -8.396 1.00 78.81 430 GLU A O 1
ATOM 3487 N N . SER A 1 431 ? 27.409 8.750 -8.208 1.00 67.38 431 SER A N 1
ATOM 3488 C CA . SER A 1 431 ? 27.409 9.066 -6.772 1.00 67.38 431 SER A CA 1
ATOM 3489 C C . SER A 1 431 ? 28.065 7.966 -5.928 1.00 67.38 431 SER A C 1
ATOM 3491 O O . SER A 1 431 ? 28.655 8.254 -4.891 1.00 67.38 431 SER A O 1
ATOM 3493 N N . THR A 1 432 ? 28.027 6.712 -6.390 1.00 61.66 432 THR A N 1
ATOM 3494 C CA . THR A 1 432 ? 28.714 5.586 -5.743 1.00 61.66 432 THR A CA 1
ATOM 3495 C C . THR A 1 432 ? 30.234 5.680 -5.906 1.00 61.66 432 THR A C 1
ATOM 3497 O O . THR A 1 432 ? 30.959 5.063 -5.139 1.00 61.66 432 THR A O 1
ATOM 3500 N N . ARG A 1 433 ? 30.762 6.441 -6.872 1.00 66.62 433 ARG A N 1
ATOM 3501 C CA . ARG A 1 433 ? 32.214 6.552 -7.094 1.00 66.62 433 ARG A CA 1
ATOM 3502 C C . ARG A 1 433 ? 32.854 7.596 -6.183 1.00 66.62 433 ARG A C 1
ATOM 3504 O O . ARG A 1 433 ? 33.902 7.337 -5.599 1.00 66.62 433 ARG A O 1
ATOM 3511 N N . SER A 1 434 ? 32.212 8.751 -6.015 1.00 65.81 434 SER A N 1
ATOM 3512 C CA . SER A 1 434 ? 32.787 9.878 -5.266 1.00 65.81 434 SER A CA 1
ATOM 3513 C C . SER A 1 434 ? 32.780 9.670 -3.748 1.00 65.81 434 SER A C 1
ATOM 3515 O O . SER A 1 434 ? 33.721 10.078 -3.071 1.00 65.81 434 SER A O 1
ATOM 3517 N N . SER A 1 435 ? 31.755 9.013 -3.194 1.00 60.00 435 SER A N 1
ATOM 3518 C CA . SER A 1 435 ? 31.588 8.899 -1.736 1.00 60.00 435 SER A CA 1
ATOM 3519 C C . SER A 1 435 ? 32.576 7.950 -1.047 1.00 60.00 435 SER A C 1
ATOM 3521 O O . SER A 1 435 ? 32.787 8.083 0.153 1.00 60.00 435 SER A O 1
ATOM 3523 N N . PHE A 1 436 ? 33.211 7.022 -1.769 1.00 57.72 436 PHE A N 1
ATOM 3524 C CA . PHE A 1 436 ? 34.160 6.065 -1.174 1.00 57.72 436 PHE A CA 1
ATOM 3525 C C . PHE A 1 436 ? 35.614 6.558 -1.166 1.00 57.72 436 PHE A C 1
ATOM 3527 O O . PHE A 1 436 ? 36.467 5.924 -0.550 1.00 57.72 436 PHE A O 1
ATOM 3534 N N . SER A 1 437 ? 35.917 7.672 -1.838 1.00 54.84 437 SER A N 1
ATOM 3535 C CA . SER A 1 437 ? 37.302 8.086 -2.094 1.00 54.84 437 SER A CA 1
ATOM 3536 C C . SER A 1 437 ? 37.915 8.998 -1.019 1.00 54.84 437 SER A C 1
ATOM 3538 O O . SER A 1 437 ? 39.101 9.305 -1.117 1.00 54.84 437 SER A O 1
ATOM 3540 N N . ALA A 1 438 ? 37.170 9.447 -0.001 1.00 55.12 438 ALA A N 1
ATOM 3541 C CA . ALA A 1 438 ? 37.663 10.454 0.945 1.00 55.12 438 ALA A CA 1
ATOM 3542 C C . ALA A 1 438 ? 37.579 10.000 2.420 1.00 55.12 438 ALA A C 1
ATOM 3544 O O . ALA A 1 438 ? 36.589 10.212 3.112 1.00 55.12 438 ALA A O 1
ATOM 3545 N N . ASN A 1 439 ? 38.679 9.423 2.910 1.00 56.12 439 ASN A N 1
ATOM 3546 C CA . ASN A 1 439 ? 39.174 9.501 4.296 1.00 56.12 439 ASN A CA 1
ATOM 3547 C C . ASN A 1 439 ? 38.331 8.984 5.477 1.00 56.12 439 ASN A C 1
ATOM 3549 O O . ASN A 1 439 ? 38.757 9.151 6.620 1.00 56.12 439 ASN A O 1
ATOM 3553 N N . THR A 1 440 ? 37.202 8.306 5.279 1.00 54.53 440 THR A N 1
ATOM 3554 C CA . THR A 1 440 ? 36.507 7.655 6.402 1.00 54.53 440 THR A CA 1
ATOM 3555 C C . THR A 1 440 ? 37.094 6.265 6.645 1.00 54.53 440 THR A C 1
ATOM 3557 O O . THR A 1 440 ? 36.657 5.268 6.088 1.00 54.53 440 THR A O 1
ATOM 3560 N N . THR A 1 441 ? 38.107 6.190 7.510 1.00 61.47 441 THR A N 1
ATOM 3561 C CA . THR A 1 441 ? 38.730 4.953 8.026 1.00 61.47 441 THR A CA 1
ATOM 3562 C C . THR A 1 441 ? 37.799 4.107 8.911 1.00 61.47 441 THR A C 1
ATOM 3564 O O . THR A 1 441 ? 38.248 3.192 9.601 1.00 61.47 441 THR A O 1
ATOM 3567 N N . SER A 1 442 ? 36.492 4.377 8.911 1.00 56.88 442 SER A N 1
ATOM 3568 C CA . SER A 1 442 ? 35.502 3.582 9.627 1.00 56.88 442 SER A CA 1
ATOM 3569 C C . SER A 1 442 ? 35.044 2.407 8.758 1.00 56.88 442 SER A C 1
ATOM 3571 O O . SER A 1 442 ? 34.563 2.591 7.643 1.00 56.88 442 SER A O 1
ATOM 3573 N N . ASN A 1 443 ? 35.194 1.193 9.298 1.00 58.50 443 ASN A N 1
ATOM 3574 C CA . ASN A 1 443 ? 34.842 -0.131 8.752 1.00 58.50 443 ASN A CA 1
ATOM 3575 C C . ASN A 1 443 ? 33.353 -0.310 8.356 1.00 58.50 443 ASN A C 1
ATOM 3577 O O . ASN A 1 443 ? 32.709 -1.282 8.747 1.00 58.50 443 ASN A O 1
ATOM 3581 N N . SER A 1 444 ? 32.765 0.608 7.596 1.00 61.06 444 SER A N 1
ATOM 3582 C CA . SER A 1 444 ? 31.367 0.543 7.181 1.00 61.06 444 SER A CA 1
ATOM 3583 C C . SER A 1 444 ? 31.213 -0.373 5.963 1.00 61.06 444 SER A C 1
ATOM 3585 O O . SER A 1 444 ? 31.030 0.050 4.827 1.00 61.06 444 SER A O 1
ATOM 3587 N N . SER A 1 445 ? 31.220 -1.683 6.212 1.00 67.19 445 SER A N 1
ATOM 3588 C CA . SER A 1 445 ? 30.687 -2.681 5.270 1.00 67.19 445 SER A CA 1
ATOM 3589 C C . SER A 1 445 ? 29.200 -2.459 4.931 1.00 67.19 445 SER A C 1
ATOM 3591 O O . SER A 1 445 ? 28.681 -3.110 4.029 1.00 67.19 445 SER A O 1
ATOM 3593 N N . ALA A 1 446 ? 28.532 -1.530 5.625 1.00 65.75 446 ALA A N 1
ATOM 3594 C CA . ALA A 1 446 ? 27.104 -1.236 5.546 1.00 65.75 446 ALA A CA 1
ATOM 3595 C C . ALA A 1 446 ? 26.603 -0.788 4.159 1.00 65.75 446 ALA A C 1
ATOM 3597 O O . ALA A 1 446 ? 25.442 -1.026 3.850 1.00 65.75 446 ALA A O 1
ATOM 3598 N N . ASN A 1 447 ? 27.465 -0.228 3.302 1.00 71.50 447 ASN A N 1
ATOM 3599 C CA . ASN A 1 447 ? 27.048 0.334 2.007 1.00 71.50 447 ASN A CA 1
ATOM 3600 C C . ASN A 1 447 ? 27.311 -0.594 0.811 1.00 71.50 447 ASN A C 1
ATOM 3602 O O . ASN A 1 447 ? 27.333 -0.141 -0.336 1.00 71.50 447 ASN A O 1
ATOM 3606 N N . GLN A 1 448 ? 27.597 -1.876 1.045 1.00 84.06 448 GLN A N 1
ATOM 3607 C CA . GLN A 1 448 ? 27.801 -2.804 -0.063 1.00 84.06 448 GLN A CA 1
ATOM 3608 C C . GLN A 1 448 ? 26.452 -3.201 -0.673 1.00 84.06 448 GLN A C 1
ATOM 3610 O O . GLN A 1 448 ? 25.559 -3.607 0.067 1.00 84.06 448 GLN A O 1
ATOM 3615 N N . PRO A 1 449 ? 26.294 -3.111 -2.007 1.00 91.50 449 PRO A N 1
ATOM 3616 C CA . PRO A 1 449 ? 25.101 -3.615 -2.663 1.00 91.50 449 PRO A CA 1
ATOM 3617 C C . PRO A 1 449 ? 25.012 -5.134 -2.474 1.00 91.50 449 PRO A C 1
ATOM 3619 O O . PRO A 1 449 ? 26.024 -5.833 -2.382 1.00 91.50 449 PRO A O 1
ATOM 3622 N N . GLY A 1 450 ? 23.789 -5.647 -2.433 1.00 93.62 450 GLY A N 1
ATOM 3623 C CA . GLY A 1 450 ? 23.508 -7.037 -2.089 1.00 93.62 450 GLY A CA 1
ATOM 3624 C C . GLY A 1 450 ? 22.274 -7.564 -2.806 1.00 93.62 450 GLY A C 1
ATOM 3625 O O . GLY A 1 450 ? 21.432 -6.800 -3.281 1.00 93.62 450 GLY A O 1
ATOM 3626 N N . ILE A 1 451 ? 22.170 -8.888 -2.909 1.00 96.88 451 ILE A N 1
ATOM 3627 C CA . ILE A 1 451 ? 21.021 -9.564 -3.520 1.00 96.88 451 ILE A CA 1
ATOM 3628 C C . ILE A 1 451 ? 20.036 -9.930 -2.410 1.00 96.88 451 ILE A C 1
ATOM 3630 O O . ILE A 1 451 ? 20.394 -10.666 -1.488 1.00 96.88 451 ILE A O 1
ATOM 3634 N N . TRP A 1 452 ? 18.799 -9.439 -2.496 1.00 97.38 452 TRP A N 1
ATOM 3635 C CA . TRP A 1 452 ? 17.762 -9.788 -1.533 1.00 97.38 452 TRP A CA 1
ATOM 3636 C C . TRP A 1 452 ? 17.484 -11.290 -1.573 1.00 97.38 452 TRP A C 1
ATOM 3638 O O . TRP A 1 452 ? 17.324 -11.886 -2.638 1.00 97.38 452 TRP A O 1
ATOM 3648 N N . GLN A 1 453 ? 17.378 -11.902 -0.397 1.00 95.81 453 GLN A N 1
ATOM 3649 C CA . GLN A 1 453 ? 17.047 -13.320 -0.274 1.00 95.81 453 GLN A CA 1
ATOM 3650 C C . GLN A 1 453 ? 15.534 -13.572 -0.327 1.00 95.81 453 GLN A C 1
ATOM 3652 O O . GLN A 1 453 ? 15.114 -14.708 -0.545 1.00 95.81 453 GLN A O 1
ATOM 3657 N N . CYS A 1 454 ? 14.700 -12.534 -0.186 1.00 95.75 454 CYS A N 1
ATOM 3658 C CA . CYS A 1 454 ? 13.236 -12.610 -0.182 1.00 95.75 454 CYS A CA 1
ATOM 3659 C C . CYS A 1 454 ? 12.611 -12.879 -1.571 1.00 95.75 454 CYS A C 1
ATOM 3661 O O . CYS A 1 454 ? 11.745 -12.149 -2.047 1.00 95.75 454 CYS A O 1
ATOM 3663 N N . ARG A 1 455 ? 12.992 -13.971 -2.245 1.00 95.75 455 ARG A N 1
ATOM 3664 C CA . ARG A 1 455 ? 12.470 -14.324 -3.586 1.00 95.75 455 ARG A CA 1
ATOM 3665 C C . ARG A 1 455 ? 10.983 -14.714 -3.601 1.00 95.75 455 ARG A C 1
ATOM 3667 O O . ARG A 1 455 ? 10.359 -14.748 -4.661 1.00 95.75 455 ARG A O 1
ATOM 3674 N N . LYS A 1 456 ? 10.406 -15.017 -2.433 1.00 96.56 456 LYS A N 1
ATOM 3675 C CA . LYS A 1 456 ? 8.979 -15.348 -2.243 1.00 96.56 456 LYS A CA 1
ATOM 3676 C C . LYS A 1 456 ? 8.104 -14.114 -1.991 1.00 96.56 456 LYS A C 1
ATOM 3678 O O . LYS A 1 456 ? 6.981 -14.246 -1.517 1.00 96.56 456 LYS A O 1
ATOM 3683 N N . LEU A 1 457 ? 8.616 -12.920 -2.278 1.00 98.12 457 LEU A N 1
ATOM 3684 C CA . LEU A 1 457 ? 7.881 -11.683 -2.077 1.00 98.12 457 LEU A CA 1
ATOM 3685 C C . LEU A 1 457 ? 6.701 -11.581 -3.061 1.00 98.12 457 LEU A C 1
ATOM 3687 O O . LEU A 1 457 ? 6.897 -11.550 -4.274 1.00 98.12 457 LEU A O 1
ATOM 3691 N N . HIS A 1 458 ? 5.488 -11.504 -2.516 1.00 98.06 458 HIS A N 1
ATOM 3692 C CA . HIS A 1 458 ? 4.223 -11.277 -3.219 1.00 98.06 458 HIS A CA 1
ATOM 3693 C C . HIS A 1 458 ? 3.797 -9.806 -3.181 1.00 98.06 458 HIS A C 1
ATOM 3695 O O . HIS A 1 458 ? 3.127 -9.326 -4.095 1.00 98.06 458 HIS A O 1
ATOM 3701 N N . THR A 1 459 ? 4.177 -9.070 -2.133 1.00 97.94 459 THR A N 1
ATOM 3702 C CA . THR A 1 459 ? 3.872 -7.639 -1.999 1.00 97.94 459 THR A CA 1
ATOM 3703 C C . THR A 1 459 ? 5.137 -6.847 -1.725 1.00 97.94 459 THR A C 1
ATOM 3705 O O . THR A 1 459 ? 5.829 -7.125 -0.748 1.00 97.94 459 THR A O 1
ATOM 3708 N N . LEU A 1 460 ? 5.393 -5.829 -2.544 1.00 97.50 460 LEU A N 1
ATOM 3709 C CA . LEU A 1 460 ? 6.474 -4.869 -2.350 1.00 97.50 460 LEU A CA 1
ATOM 3710 C C . LEU A 1 460 ? 5.923 -3.458 -2.509 1.00 97.50 460 LEU A C 1
ATOM 3712 O O . LEU A 1 460 ? 5.685 -3.007 -3.626 1.00 97.50 460 LEU A O 1
ATOM 3716 N N . HIS A 1 461 ? 5.738 -2.752 -1.397 1.00 95.31 461 HIS A N 1
ATOM 3717 C CA . HIS A 1 461 ? 5.484 -1.312 -1.404 1.00 95.31 461 HIS A CA 1
ATOM 3718 C C . HIS A 1 461 ? 6.711 -0.613 -0.835 1.00 95.31 461 HIS A C 1
ATOM 3720 O O . HIS A 1 461 ? 7.047 -0.848 0.321 1.00 95.31 461 HIS A O 1
ATOM 3726 N N . MET A 1 462 ? 7.412 0.192 -1.628 1.00 93.06 462 MET A N 1
ATOM 3727 C CA . MET A 1 462 ? 8.684 0.786 -1.218 1.00 93.06 462 MET A CA 1
ATOM 3728 C C . MET A 1 462 ? 8.967 2.097 -1.951 1.00 93.06 462 MET A C 1
ATOM 3730 O O . MET A 1 462 ? 8.743 2.218 -3.161 1.00 93.06 462 MET A O 1
ATOM 3734 N N . GLY A 1 463 ? 9.513 3.058 -1.209 1.00 90.12 463 GLY A N 1
ATOM 3735 C CA . GLY A 1 463 ? 10.066 4.285 -1.761 1.00 90.12 463 GLY A CA 1
ATOM 3736 C C . GLY A 1 463 ? 11.537 4.130 -2.105 1.00 90.12 463 GLY A C 1
ATOM 3737 O O . GLY A 1 463 ? 12.302 3.600 -1.307 1.00 90.12 463 GLY A O 1
ATOM 3738 N N . PHE A 1 464 ? 11.957 4.634 -3.261 1.00 90.44 464 PHE A N 1
ATOM 3739 C CA . PHE A 1 464 ? 13.358 4.650 -3.678 1.00 90.44 464 PHE A CA 1
ATOM 3740 C C . PHE A 1 464 ? 13.902 6.077 -3.714 1.00 90.44 464 PHE A C 1
ATOM 3742 O O . PHE A 1 464 ? 13.214 7.021 -4.113 1.00 90.44 464 PHE A O 1
ATOM 3749 N N . HIS A 1 465 ? 15.161 6.229 -3.308 1.00 87.19 465 HIS A N 1
ATOM 3750 C CA . HIS A 1 465 ? 15.893 7.492 -3.327 1.00 87.19 465 HIS A CA 1
ATOM 3751 C C . HIS A 1 465 ? 17.369 7.282 -3.656 1.00 87.19 465 HIS A C 1
ATOM 3753 O O . HIS A 1 465 ? 17.888 6.166 -3.600 1.00 87.19 465 HIS A O 1
ATOM 3759 N N . THR A 1 466 ? 18.054 8.369 -3.987 1.00 85.31 466 THR A N 1
ATOM 3760 C CA . THR A 1 466 ? 19.489 8.377 -4.281 1.00 85.31 466 THR A CA 1
ATOM 3761 C C . THR A 1 466 ? 20.239 9.253 -3.296 1.00 85.31 466 THR A C 1
ATOM 3763 O O . THR A 1 466 ? 19.684 10.226 -2.786 1.00 85.31 466 THR A O 1
ATOM 3766 N N . LEU A 1 467 ? 21.515 8.937 -3.066 1.00 82.62 467 LEU A N 1
ATOM 3767 C CA . LEU A 1 467 ? 22.426 9.834 -2.361 1.00 82.62 467 LEU A CA 1
ATOM 3768 C C . LEU A 1 467 ? 22.618 11.121 -3.183 1.00 82.62 467 LEU A C 1
ATOM 3770 O O . LEU A 1 467 ? 22.934 11.062 -4.370 1.00 82.62 467 LEU A O 1
ATOM 3774 N N . GLY A 1 468 ? 22.414 12.274 -2.548 1.00 73.69 468 GLY A N 1
ATOM 3775 C CA . GLY A 1 468 ? 22.482 13.598 -3.177 1.00 73.69 468 GLY A CA 1
ATOM 3776 C C . GLY A 1 468 ? 21.187 14.385 -2.977 1.00 73.69 468 GLY A C 1
ATOM 3777 O O . GLY A 1 468 ? 20.095 13.856 -3.174 1.00 73.69 468 GLY A O 1
ATOM 3778 N N . GLN A 1 469 ? 21.302 15.643 -2.543 1.00 61.59 469 GLN A N 1
ATOM 3779 C CA . GLN A 1 469 ? 20.142 16.498 -2.279 1.00 61.59 469 GLN A CA 1
ATOM 3780 C C . GLN A 1 469 ? 19.325 16.700 -3.565 1.00 61.59 469 GLN A C 1
ATOM 3782 O O . GLN A 1 469 ? 19.846 17.179 -4.567 1.00 61.59 469 GLN A O 1
ATOM 3787 N N . GLY A 1 470 ? 18.052 16.302 -3.520 1.00 65.00 470 GLY A N 1
ATOM 3788 C CA . GLY A 1 470 ? 17.031 16.664 -4.506 1.00 65.00 470 GLY A CA 1
ATOM 3789 C C . GLY A 1 470 ? 16.865 15.754 -5.721 1.00 65.00 470 GLY A C 1
ATOM 3790 O O . GLY A 1 470 ? 15.848 15.816 -6.404 1.00 65.00 470 GLY A O 1
ATOM 3791 N N . MET A 1 471 ? 17.792 14.832 -5.990 1.00 68.69 471 MET A N 1
ATOM 3792 C CA . MET A 1 471 ? 17.626 13.967 -7.159 1.00 68.69 471 MET A CA 1
ATOM 3793 C C . MET A 1 471 ? 16.589 12.859 -6.928 1.00 68.69 471 MET A C 1
ATOM 3795 O O . MET A 1 471 ? 16.598 12.154 -5.915 1.00 68.69 471 MET A O 1
ATOM 3799 N N . SER A 1 472 ? 15.711 12.672 -7.915 1.00 72.50 472 SER A N 1
ATOM 3800 C CA . SER A 1 472 ? 14.809 11.522 -7.969 1.00 72.50 472 SER A CA 1
ATOM 3801 C C . SER A 1 472 ? 15.572 10.213 -8.207 1.00 72.50 472 SER A C 1
ATOM 3803 O O . SER A 1 472 ? 16.529 10.156 -8.986 1.00 72.50 472 SER A O 1
ATOM 3805 N N . ALA A 1 473 ? 15.073 9.121 -7.618 1.00 72.19 473 ALA A N 1
ATOM 3806 C CA . ALA A 1 473 ? 15.462 7.759 -7.991 1.00 72.19 473 ALA A CA 1
ATOM 3807 C C . ALA A 1 473 ? 15.203 7.430 -9.470 1.00 72.19 473 ALA A C 1
ATOM 3809 O O . ALA A 1 473 ? 15.832 6.525 -10.000 1.00 72.19 473 ALA A O 1
ATOM 3810 N N . PHE A 1 474 ? 14.326 8.171 -10.143 1.00 78.75 474 PHE A N 1
ATOM 3811 C CA . PHE A 1 474 ? 13.999 8.006 -11.559 1.00 78.75 474 PHE A CA 1
ATOM 3812 C C . PHE A 1 474 ? 14.448 9.207 -12.403 1.00 78.75 474 PHE A C 1
ATOM 3814 O O . PHE A 1 474 ? 14.003 9.357 -13.535 1.00 78.75 474 PHE A O 1
ATOM 3821 N N . SER A 1 475 ? 15.342 10.063 -11.881 1.00 77.00 475 SER A N 1
ATOM 3822 C CA . SER A 1 475 ? 15.836 11.235 -12.622 1.00 77.00 475 SER A CA 1
ATOM 3823 C C . SER A 1 475 ? 16.723 10.875 -13.814 1.00 77.00 475 SER A C 1
ATOM 3825 O O . SER A 1 475 ? 16.936 11.715 -14.679 1.00 77.00 475 SER A O 1
ATOM 3827 N N . THR A 1 476 ? 17.280 9.660 -13.849 1.00 85.00 476 THR A N 1
ATOM 3828 C CA . THR A 1 476 ? 18.055 9.155 -14.987 1.00 85.00 476 THR A CA 1
ATOM 3829 C C . THR A 1 476 ? 17.530 7.782 -15.412 1.00 85.00 476 THR A C 1
ATOM 3831 O O . THR A 1 476 ? 17.159 6.983 -14.540 1.00 85.00 476 THR A O 1
ATOM 3834 N N . PRO A 1 477 ? 17.533 7.459 -16.722 1.00 87.56 477 PRO A N 1
ATOM 3835 C CA . PRO A 1 477 ? 17.110 6.148 -17.211 1.00 87.56 477 PRO A CA 1
ATOM 3836 C C . PRO A 1 477 ? 17.844 4.992 -16.532 1.00 87.56 477 PRO A C 1
ATOM 3838 O O . PRO A 1 477 ? 17.224 4.018 -16.122 1.00 87.56 477 PRO A O 1
ATOM 3841 N N . GLN A 1 478 ? 19.152 5.137 -16.314 1.00 90.31 478 GLN A N 1
ATOM 3842 C CA . GLN A 1 478 ? 19.981 4.102 -15.700 1.00 90.31 478 GLN A CA 1
ATOM 3843 C C . GLN A 1 478 ? 19.522 3.719 -14.284 1.00 90.31 478 GLN A C 1
ATOM 3845 O O . GLN A 1 478 ? 19.518 2.543 -13.926 1.00 90.31 478 GLN A O 1
ATOM 3850 N N . ARG A 1 479 ? 19.091 4.686 -13.461 1.00 90.25 479 ARG A N 1
ATOM 3851 C CA . ARG A 1 479 ? 18.595 4.389 -12.105 1.00 90.25 479 ARG A CA 1
ATOM 3852 C C . ARG A 1 479 ? 17.276 3.628 -12.148 1.00 90.25 479 ARG A C 1
ATOM 3854 O O . ARG A 1 479 ? 17.099 2.663 -11.407 1.00 90.25 479 ARG A O 1
ATOM 3861 N N . ALA A 1 480 ? 16.380 4.034 -13.043 1.00 91.19 480 ALA A N 1
ATOM 3862 C CA . ALA A 1 480 ? 15.119 3.347 -13.275 1.00 91.19 480 ALA A CA 1
ATOM 3863 C C . ALA A 1 480 ? 15.354 1.905 -13.767 1.00 91.19 480 ALA A C 1
ATOM 3865 O O . ALA A 1 480 ? 14.769 0.971 -13.218 1.00 91.19 480 ALA A O 1
ATOM 3866 N N . GLN A 1 481 ? 16.297 1.707 -14.695 1.00 93.69 481 GLN A N 1
ATOM 3867 C CA . GLN A 1 481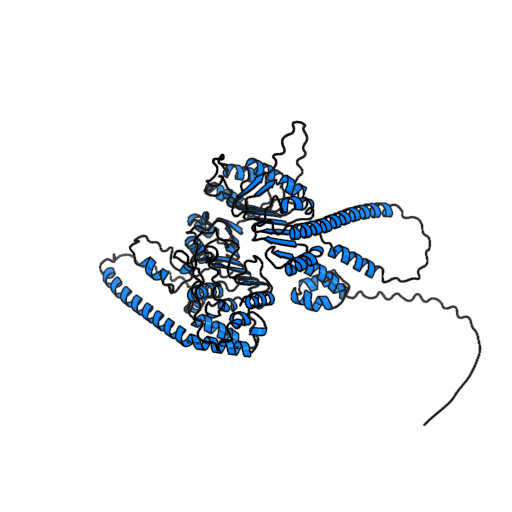 ? 16.716 0.389 -15.179 1.00 93.69 481 GLN A CA 1
ATOM 3868 C C . GLN A 1 481 ? 17.265 -0.497 -14.052 1.00 93.69 481 GLN A C 1
ATOM 3870 O O . GLN A 1 481 ? 16.912 -1.673 -13.984 1.00 93.69 481 GLN A O 1
ATOM 3875 N N . ILE A 1 482 ? 18.080 0.050 -13.140 1.00 95.38 482 ILE A N 1
ATOM 3876 C CA . ILE A 1 482 ? 18.566 -0.684 -11.960 1.00 95.38 482 ILE A CA 1
ATOM 3877 C C . ILE A 1 482 ? 17.388 -1.108 -11.076 1.00 95.38 482 ILE A C 1
ATOM 3879 O O . ILE A 1 482 ? 17.270 -2.283 -10.745 1.00 95.38 482 ILE A O 1
ATOM 3883 N N . VAL A 1 483 ? 16.489 -0.186 -10.715 1.00 95.12 483 VAL A N 1
ATOM 3884 C CA . VAL A 1 483 ? 15.354 -0.493 -9.826 1.00 95.12 483 VAL A CA 1
ATOM 3885 C C . VAL A 1 483 ? 14.419 -1.528 -10.459 1.00 95.12 483 VAL A C 1
ATOM 3887 O O . VAL A 1 483 ? 14.139 -2.563 -9.852 1.00 95.12 483 VAL A O 1
ATOM 3890 N N . PHE A 1 484 ? 13.943 -1.283 -11.683 1.00 96.12 484 PHE A N 1
ATOM 3891 C CA . PHE A 1 484 ? 12.993 -2.171 -12.353 1.00 96.12 484 PHE A CA 1
ATOM 3892 C C . PHE A 1 484 ? 13.623 -3.514 -12.722 1.00 96.12 484 PHE A C 1
ATOM 3894 O O . PHE A 1 484 ? 13.009 -4.556 -12.485 1.00 96.12 484 PHE A O 1
ATOM 3901 N N . GLY A 1 485 ? 14.855 -3.507 -13.239 1.00 97.19 485 GLY A N 1
ATOM 3902 C CA . GLY A 1 485 ? 15.604 -4.716 -13.569 1.00 97.19 485 GLY A CA 1
ATOM 3903 C C . GLY A 1 485 ? 15.825 -5.589 -12.340 1.00 97.19 485 GLY A C 1
ATOM 3904 O O . GLY A 1 485 ? 15.453 -6.763 -12.353 1.00 97.19 485 GLY A O 1
ATOM 3905 N N . TYR A 1 486 ? 16.312 -5.000 -11.244 1.00 98.00 486 TYR A N 1
ATOM 3906 C CA . TYR A 1 486 ? 16.580 -5.722 -10.002 1.00 98.00 486 TYR A CA 1
ATOM 3907 C C . TYR A 1 486 ? 15.304 -6.355 -9.445 1.00 98.00 486 TYR A C 1
ATOM 3909 O O . TYR A 1 486 ? 15.268 -7.562 -9.214 1.00 98.00 486 TYR A O 1
ATOM 3917 N N . ILE A 1 487 ? 14.232 -5.569 -9.285 1.00 97.88 487 ILE A N 1
ATOM 3918 C CA . ILE A 1 487 ? 12.955 -6.062 -8.744 1.00 97.88 487 ILE A CA 1
ATOM 3919 C C . ILE A 1 487 ? 12.404 -7.198 -9.614 1.00 97.88 487 ILE A C 1
ATOM 3921 O O . ILE A 1 487 ? 11.981 -8.225 -9.083 1.00 97.88 487 ILE A O 1
ATOM 3925 N N . SER A 1 488 ? 12.447 -7.041 -10.941 1.00 97.69 488 SER A N 1
ATOM 3926 C CA . SER A 1 488 ? 11.910 -8.028 -11.884 1.00 97.69 488 SER A CA 1
ATOM 3927 C C . SER A 1 488 ? 12.617 -9.389 -11.832 1.00 97.69 488 SER A C 1
ATOM 3929 O O . SER A 1 488 ? 11.985 -10.413 -12.090 1.00 97.69 488 SER A O 1
ATOM 3931 N N . LEU A 1 489 ? 13.911 -9.405 -11.490 1.00 97.69 489 LEU A N 1
ATOM 3932 C CA . LEU A 1 489 ? 14.744 -10.610 -11.442 1.00 97.69 489 LEU A CA 1
ATOM 3933 C C . LEU A 1 489 ? 14.783 -11.240 -10.043 1.00 97.69 489 LEU A C 1
ATOM 3935 O O . LEU A 1 489 ? 14.713 -12.463 -9.901 1.00 97.69 489 LEU A O 1
ATOM 3939 N N . VAL A 1 490 ? 14.881 -10.413 -9.000 1.00 97.81 490 VAL A N 1
ATOM 3940 C CA . VAL A 1 490 ? 15.049 -10.867 -7.612 1.00 97.81 490 VAL A CA 1
ATOM 3941 C C . VAL A 1 490 ? 13.712 -11.262 -6.977 1.00 97.81 490 VAL A C 1
ATOM 3943 O O . VAL A 1 490 ? 13.662 -12.230 -6.215 1.00 97.81 490 VAL A O 1
ATOM 3946 N N . CYS A 1 491 ? 12.613 -10.596 -7.344 1.00 98.06 491 CYS A N 1
ATOM 3947 C CA . CYS A 1 491 ? 11.276 -10.834 -6.792 1.00 98.06 491 CYS A CA 1
ATOM 3948 C C . CYS A 1 491 ? 10.268 -11.267 -7.881 1.00 98.06 491 CYS A C 1
ATOM 3950 O O . CYS A 1 491 ? 9.281 -10.571 -8.124 1.00 98.06 491 CYS A O 1
ATOM 3952 N N . PRO A 1 492 ? 10.463 -12.425 -8.542 1.00 97.69 492 PRO A N 1
ATOM 3953 C CA . PRO A 1 492 ? 9.645 -12.833 -9.691 1.00 97.69 492 PRO A CA 1
ATOM 3954 C C . PRO A 1 492 ? 8.176 -13.148 -9.345 1.00 97.69 492 PRO A C 1
ATOM 3956 O O . PRO A 1 492 ? 7.328 -13.170 -10.236 1.00 97.69 492 PRO A O 1
ATOM 3959 N N . ASN A 1 493 ? 7.867 -13.385 -8.064 1.00 98.00 493 ASN A N 1
ATOM 3960 C CA . ASN A 1 493 ? 6.541 -13.785 -7.572 1.00 98.00 493 ASN A CA 1
ATOM 3961 C C . ASN A 1 493 ? 5.642 -12.608 -7.154 1.00 98.00 493 ASN A C 1
ATOM 3963 O O . ASN A 1 493 ? 4.600 -12.821 -6.535 1.00 98.00 493 ASN A O 1
ATOM 3967 N N . LEU A 1 494 ? 6.036 -11.371 -7.467 1.00 98.50 494 LEU A N 1
ATOM 3968 C CA . LEU A 1 494 ? 5.279 -10.190 -7.067 1.00 98.50 494 LEU A CA 1
ATOM 3969 C C . LEU A 1 494 ? 3.887 -10.155 -7.702 1.00 98.50 494 LEU A C 1
ATOM 3971 O O . LEU A 1 494 ? 3.734 -10.236 -8.920 1.00 98.50 494 LEU A O 1
ATOM 3975 N N . GLU A 1 495 ? 2.885 -9.946 -6.851 1.00 97.81 495 GLU A N 1
ATOM 3976 C CA . GLU A 1 495 ? 1.486 -9.736 -7.222 1.00 97.81 495 GLU A CA 1
ATOM 3977 C C . GLU A 1 495 ? 1.059 -8.273 -7.049 1.00 97.81 495 GLU A C 1
ATOM 3979 O O . GLU A 1 495 ? 0.244 -7.766 -7.821 1.00 97.81 495 GLU A O 1
ATOM 3984 N N . ASP A 1 496 ? 1.603 -7.585 -6.045 1.00 97.44 496 ASP A N 1
ATOM 3985 C CA . ASP A 1 496 ? 1.285 -6.193 -5.720 1.00 97.44 496 ASP A CA 1
ATOM 3986 C C . ASP A 1 496 ? 2.579 -5.390 -5.557 1.00 97.44 496 ASP A C 1
ATOM 3988 O O . ASP A 1 496 ? 3.312 -5.546 -4.576 1.00 97.44 496 ASP A O 1
ATOM 3992 N N . LEU A 1 497 ? 2.868 -4.554 -6.553 1.00 96.75 497 LEU A N 1
ATOM 3993 C CA . LEU A 1 497 ? 4.068 -3.734 -6.620 1.00 96.75 497 LEU A CA 1
ATOM 3994 C C . LEU A 1 497 ? 3.697 -2.256 -6.554 1.00 96.75 497 LEU A C 1
ATOM 3996 O O . LEU A 1 497 ? 2.986 -1.739 -7.416 1.00 96.75 497 LEU A O 1
ATOM 4000 N N . PHE A 1 498 ? 4.246 -1.564 -5.562 1.00 94.06 498 PHE A N 1
ATOM 4001 C CA . PHE A 1 498 ? 4.167 -0.121 -5.426 1.00 94.06 498 PHE A CA 1
ATOM 4002 C C . PHE A 1 498 ? 5.570 0.463 -5.261 1.00 94.06 498 PHE A C 1
ATOM 4004 O O . PHE A 1 498 ? 6.214 0.304 -4.230 1.00 94.06 498 PHE A O 1
ATOM 4011 N N . ILE A 1 499 ? 6.016 1.167 -6.294 1.00 91.88 499 ILE A N 1
ATOM 4012 C CA . ILE A 1 499 ? 7.287 1.875 -6.369 1.00 91.88 499 ILE A CA 1
ATOM 4013 C C . ILE A 1 499 ? 6.994 3.374 -6.404 1.00 91.88 499 ILE A C 1
ATOM 4015 O O . ILE A 1 499 ? 6.243 3.839 -7.261 1.00 91.88 499 ILE A O 1
ATOM 4019 N N . HIS A 1 500 ? 7.622 4.162 -5.538 1.00 86.56 500 HIS A N 1
ATOM 4020 C CA . HIS A 1 500 ? 7.589 5.622 -5.665 1.00 86.56 500 HIS A CA 1
ATOM 4021 C C . HIS A 1 500 ? 8.968 6.238 -5.452 1.00 86.56 500 HIS A C 1
ATOM 4023 O O . HIS A 1 500 ? 9.796 5.705 -4.722 1.00 86.56 500 HIS A O 1
ATOM 4029 N N . GLY A 1 501 ? 9.221 7.368 -6.110 1.00 80.19 501 GLY A N 1
ATOM 4030 C CA . GLY A 1 501 ? 10.453 8.135 -5.944 1.00 80.19 501 GLY A CA 1
ATOM 4031 C C . GLY A 1 501 ? 10.320 9.238 -4.894 1.00 80.19 501 GLY A C 1
ATOM 4032 O O . GLY A 1 501 ? 9.219 9.567 -4.438 1.00 80.19 501 GLY A O 1
ATOM 4033 N N . THR A 1 502 ? 11.443 9.879 -4.576 1.00 68.69 502 THR A N 1
ATOM 4034 C CA . THR A 1 502 ? 11.523 11.129 -3.792 1.00 68.69 502 THR A CA 1
ATOM 4035 C C . THR A 1 502 ? 10.970 12.360 -4.508 1.00 68.69 502 THR A C 1
ATOM 4037 O O . THR A 1 502 ? 10.864 13.414 -3.892 1.00 68.69 502 THR A O 1
ATOM 4040 N N . GLU A 1 503 ? 10.521 12.233 -5.760 1.00 57.88 503 GLU A N 1
ATOM 4041 C CA . GLU A 1 503 ? 9.880 13.285 -6.579 1.00 57.88 503 GLU A CA 1
ATOM 4042 C C . GLU A 1 503 ? 8.690 13.966 -5.890 1.00 57.88 503 GLU A C 1
ATOM 4044 O O . GLU A 1 503 ? 8.239 15.036 -6.294 1.00 57.88 503 GLU A O 1
ATOM 4049 N N . GLY A 1 504 ? 8.124 13.334 -4.858 1.00 51.41 504 GLY A N 1
ATOM 4050 C CA . GLY A 1 504 ? 7.105 13.926 -3.994 1.00 51.41 504 GLY A CA 1
ATOM 4051 C C . GLY A 1 504 ? 7.612 15.050 -3.078 1.00 51.41 504 GLY A C 1
ATOM 4052 O O . GLY A 1 504 ? 6.780 15.719 -2.468 1.00 51.41 504 GLY A O 1
ATOM 4053 N N . LEU A 1 505 ? 8.927 15.269 -2.965 1.00 51.97 505 LEU A N 1
ATOM 4054 C CA . LEU A 1 505 ? 9.525 16.330 -2.145 1.00 51.97 505 LEU A CA 1
ATOM 4055 C C . LEU A 1 505 ? 9.786 17.626 -2.923 1.00 51.97 505 LEU A C 1
ATOM 4057 O O . LEU A 1 505 ? 9.686 18.693 -2.325 1.00 51.97 505 LEU A O 1
ATOM 4061 N N . GLU A 1 506 ? 10.028 17.563 -4.234 1.00 50.06 506 GLU A N 1
ATOM 4062 C CA . GLU A 1 506 ? 10.325 18.746 -5.054 1.00 50.06 506 GLU A CA 1
ATOM 4063 C C . GLU A 1 506 ? 9.198 19.092 -6.032 1.00 50.06 506 GLU A C 1
ATOM 4065 O O . GLU A 1 506 ? 8.774 18.266 -6.837 1.00 50.06 506 GLU A O 1
ATOM 4070 N N . THR A 1 507 ? 8.691 20.325 -5.955 1.00 50.06 507 THR A N 1
ATOM 4071 C CA . THR A 1 507 ? 7.523 20.870 -6.683 1.00 50.06 507 THR A CA 1
ATOM 4072 C C . THR A 1 507 ? 7.622 20.866 -8.207 1.00 50.06 507 THR A C 1
ATOM 4074 O O . THR A 1 507 ? 6.722 21.387 -8.859 1.00 50.06 507 THR A O 1
ATOM 4077 N N . SER A 1 508 ? 8.676 20.295 -8.783 1.00 52.12 508 SER A N 1
ATOM 4078 C CA . SER A 1 508 ? 8.830 20.225 -10.226 1.00 52.12 508 SER A CA 1
ATOM 4079 C C . SER A 1 508 ? 7.848 19.208 -10.809 1.00 52.12 508 SER A C 1
ATOM 4081 O O . SER A 1 508 ? 7.849 18.026 -10.455 1.00 52.12 508 SER A O 1
ATOM 4083 N N . GLU A 1 509 ? 6.986 19.677 -11.708 1.00 55.72 509 GLU A N 1
ATOM 4084 C CA . GLU A 1 509 ? 6.132 18.860 -12.575 1.00 55.72 509 GLU A CA 1
ATOM 4085 C C . GLU A 1 509 ? 6.947 18.176 -13.684 1.00 55.72 509 GLU A C 1
ATOM 4087 O O . GLU A 1 509 ? 6.471 18.017 -14.804 1.00 55.72 509 GLU A O 1
ATOM 4092 N N . MET A 1 510 ? 8.180 17.746 -13.394 1.00 52.94 510 MET A N 1
ATOM 4093 C CA . MET A 1 510 ? 8.859 16.810 -14.276 1.00 52.94 510 MET A CA 1
ATOM 4094 C C . MET A 1 510 ? 8.056 15.518 -14.250 1.00 52.94 510 MET A C 1
ATOM 4096 O O . MET A 1 510 ? 8.010 14.811 -13.243 1.00 52.94 510 MET A O 1
ATOM 4100 N N . SER A 1 511 ? 7.367 15.261 -15.357 1.00 55.69 511 SER A N 1
ATOM 4101 C CA . SER A 1 511 ? 6.851 13.941 -15.671 1.00 55.69 511 SER A CA 1
ATOM 4102 C C . SER A 1 511 ? 8.085 13.069 -15.882 1.00 55.69 511 SER A C 1
ATOM 4104 O O . SER A 1 511 ? 8.803 13.309 -16.852 1.00 55.69 511 SER A O 1
ATOM 4106 N N . PRO A 1 512 ? 8.415 12.133 -14.977 1.00 53.28 512 PRO A N 1
ATOM 4107 C CA . PRO A 1 512 ? 9.498 11.197 -15.241 1.00 53.28 512 PRO A CA 1
ATOM 4108 C C . PRO A 1 512 ? 9.213 10.530 -16.583 1.00 53.28 512 PRO A C 1
ATOM 4110 O O . PRO A 1 512 ? 8.090 10.068 -16.813 1.00 53.28 512 PRO A O 1
ATOM 4113 N N . GLY A 1 513 ? 10.210 10.591 -17.470 1.00 53.62 513 GLY A N 1
ATOM 4114 C CA . GLY A 1 513 ? 10.119 10.139 -18.851 1.00 53.62 513 GLY A CA 1
ATOM 4115 C C . GLY A 1 513 ? 9.413 8.796 -18.902 1.00 53.62 513 GLY A C 1
ATOM 4116 O O . GLY A 1 513 ? 9.867 7.803 -18.342 1.00 53.62 513 GLY A O 1
ATOM 4117 N N . ALA A 1 514 ? 8.247 8.802 -19.525 1.00 54.47 514 ALA A N 1
ATOM 4118 C CA . ALA A 1 514 ? 7.371 7.661 -19.723 1.00 54.47 514 ALA A CA 1
ATOM 4119 C C . ALA A 1 514 ? 7.949 6.610 -20.689 1.00 54.47 514 ALA A C 1
ATOM 4121 O O . ALA A 1 514 ? 7.289 5.618 -21.003 1.00 54.47 514 ALA A O 1
ATOM 4122 N N . ASP A 1 515 ? 9.148 6.865 -21.201 1.00 62.31 515 ASP A N 1
ATOM 4123 C CA . ASP A 1 515 ? 9.740 6.163 -22.319 1.00 62.31 515 ASP A CA 1
ATOM 4124 C C . ASP A 1 515 ? 10.113 4.716 -21.973 1.00 62.31 515 ASP A C 1
ATOM 4126 O O . ASP A 1 515 ? 10.238 4.306 -20.817 1.00 62.31 515 ASP A O 1
ATOM 4130 N N . LEU A 1 516 ? 10.313 3.904 -23.012 1.00 58.09 516 LEU A N 1
ATOM 4131 C CA . LEU A 1 516 ? 10.828 2.537 -22.864 1.00 58.09 516 LEU A CA 1
ATOM 4132 C C . LEU A 1 516 ? 12.246 2.516 -22.275 1.00 58.09 516 LEU A C 1
ATOM 4134 O O . LEU A 1 516 ? 12.638 1.554 -21.617 1.00 58.09 516 LEU A O 1
ATOM 4138 N N . GLU A 1 517 ? 12.999 3.583 -22.521 1.00 74.25 517 GLU A N 1
ATOM 4139 C CA . GLU A 1 517 ? 14.388 3.777 -22.122 1.00 74.25 517 GLU A CA 1
ATOM 4140 C C . GLU A 1 517 ? 14.622 3.680 -20.599 1.00 74.25 517 GLU A C 1
ATOM 4142 O O . GLU A 1 517 ? 15.519 2.937 -20.197 1.00 74.25 517 GLU A O 1
ATOM 4147 N N . PRO A 1 518 ? 13.802 4.297 -19.726 1.00 76.00 518 PRO A N 1
ATOM 4148 C CA . PRO A 1 518 ? 13.887 4.083 -18.280 1.00 76.00 518 PRO A CA 1
ATOM 4149 C C . PRO A 1 518 ? 13.639 2.638 -17.808 1.00 76.00 518 PRO A C 1
ATOM 4151 O O . PRO A 1 518 ? 13.791 2.351 -16.624 1.00 76.00 518 PRO A O 1
ATOM 4154 N N . GLY A 1 519 ? 13.275 1.700 -18.689 1.00 86.38 519 GLY A N 1
ATOM 4155 C CA . GLY A 1 519 ? 13.244 0.274 -18.360 1.00 86.38 519 GLY A CA 1
ATOM 4156 C C . GLY A 1 519 ? 11.976 -0.194 -17.649 1.00 86.38 519 GLY A C 1
ATOM 4157 O O . GLY A 1 519 ? 11.973 -1.281 -17.075 1.00 86.38 519 GLY A O 1
ATOM 4158 N N . LEU A 1 520 ? 10.869 0.560 -17.699 1.00 90.88 520 LEU A N 1
ATOM 4159 C CA . LEU A 1 520 ? 9.587 0.109 -17.130 1.00 90.88 520 LEU A CA 1
ATOM 4160 C C . LEU A 1 520 ? 9.136 -1.241 -17.726 1.00 90.88 520 LEU A C 1
ATOM 4162 O O . LEU A 1 520 ? 8.534 -2.063 -17.033 1.00 90.88 520 LEU A O 1
ATOM 4166 N N . CYS A 1 521 ? 9.481 -1.507 -18.990 1.00 92.81 521 CYS A N 1
ATOM 4167 C CA . CYS A 1 521 ? 9.207 -2.781 -19.655 1.00 92.81 521 CYS A CA 1
ATOM 4168 C C . CYS A 1 521 ? 9.941 -3.979 -19.023 1.00 92.81 521 CYS A C 1
ATOM 4170 O O . CYS A 1 521 ? 9.520 -5.115 -19.222 1.00 92.81 521 CYS A O 1
ATOM 4172 N N . LEU A 1 522 ? 10.989 -3.778 -18.216 1.00 95.69 522 LEU A N 1
ATOM 4173 C CA . LEU A 1 522 ? 11.639 -4.869 -17.475 1.00 95.69 522 LEU A CA 1
ATOM 4174 C C . LEU A 1 522 ? 10.659 -5.549 -16.505 1.00 95.69 522 LEU A C 1
ATOM 4176 O O . LEU A 1 522 ? 10.716 -6.762 -16.302 1.00 95.69 522 LEU A O 1
ATOM 4180 N N . LEU A 1 523 ? 9.674 -4.801 -15.988 1.00 95.81 523 LEU A N 1
ATOM 4181 C CA . LEU A 1 523 ? 8.625 -5.342 -15.123 1.00 95.81 523 LEU A CA 1
ATOM 4182 C C . LEU A 1 523 ? 7.691 -6.328 -15.841 1.00 95.81 523 LEU A C 1
ATOM 4184 O O . LEU A 1 523 ? 6.936 -7.024 -15.166 1.00 95.81 523 LEU A O 1
ATOM 4188 N N . THR A 1 524 ? 7.725 -6.441 -17.176 1.00 95.12 524 THR A N 1
ATOM 4189 C CA . THR A 1 524 ? 6.951 -7.462 -17.918 1.00 95.12 524 THR A CA 1
ATOM 4190 C C . THR A 1 524 ? 7.325 -8.898 -17.540 1.00 95.12 524 THR A C 1
ATOM 4192 O O . THR A 1 524 ? 6.531 -9.815 -17.751 1.00 95.12 524 THR A O 1
ATOM 4195 N N . ARG A 1 525 ? 8.497 -9.103 -16.922 1.00 96.06 525 ARG A N 1
ATOM 4196 C CA . ARG A 1 525 ? 8.941 -10.395 -16.371 1.00 96.06 525 ARG A CA 1
ATOM 4197 C C . ARG A 1 525 ? 8.091 -10.866 -15.184 1.00 96.06 525 ARG A C 1
ATOM 4199 O O . ARG A 1 525 ? 8.030 -12.066 -14.925 1.00 96.06 525 ARG A O 1
ATOM 4206 N N . LEU A 1 526 ? 7.410 -9.952 -14.487 1.00 97.31 526 LEU A N 1
ATOM 4207 C CA . LEU A 1 526 ? 6.559 -10.251 -13.333 1.00 97.31 526 LEU A CA 1
ATOM 4208 C C . LEU A 1 526 ? 5.204 -10.812 -13.791 1.00 97.31 526 LEU A C 1
ATOM 4210 O O . LEU A 1 526 ? 4.220 -10.089 -13.944 1.00 97.31 526 LEU A O 1
ATOM 4214 N N . ARG A 1 527 ? 5.149 -12.125 -14.034 1.00 96.00 527 ARG A N 1
ATOM 4215 C CA . ARG A 1 527 ? 3.964 -12.792 -14.609 1.00 96.00 527 ARG A CA 1
ATOM 4216 C C . ARG A 1 527 ? 2.744 -12.792 -13.689 1.00 96.00 527 ARG A C 1
ATOM 4218 O O . ARG A 1 527 ? 1.622 -12.808 -14.184 1.00 96.00 527 ARG A O 1
ATOM 4225 N N . PHE A 1 528 ? 2.963 -12.751 -12.377 1.00 97.31 528 PHE A N 1
ATOM 4226 C CA . PHE A 1 528 ? 1.902 -12.783 -11.366 1.00 97.31 528 PHE A CA 1
ATOM 4227 C C . PHE A 1 528 ? 1.404 -11.392 -10.963 1.00 97.31 528 PHE A C 1
ATOM 4229 O O . PHE A 1 528 ? 0.534 -11.277 -10.100 1.00 97.31 528 PHE A O 1
ATOM 4236 N N . LEU A 1 529 ? 1.931 -10.333 -11.584 1.00 97.56 529 LEU A N 1
ATOM 4237 C CA . LEU A 1 529 ? 1.640 -8.962 -11.200 1.00 97.56 529 LEU A CA 1
ATOM 4238 C C . LEU A 1 529 ? 0.173 -8.611 -11.471 1.00 97.56 529 LEU A C 1
ATOM 4240 O O . LEU A 1 529 ? -0.260 -8.543 -12.618 1.00 97.56 529 LEU A O 1
ATOM 4244 N N . ARG A 1 530 ? -0.581 -8.344 -10.403 1.00 95.94 530 ARG A N 1
ATOM 4245 C CA . ARG A 1 530 ? -2.006 -7.972 -10.418 1.00 95.94 530 ARG A CA 1
ATOM 4246 C C . ARG A 1 530 ? -2.217 -6.479 -10.234 1.00 95.94 530 ARG A C 1
ATOM 4248 O O . ARG A 1 530 ? -3.156 -5.910 -10.801 1.00 95.94 530 ARG A O 1
ATOM 4255 N N . VAL A 1 531 ? -1.368 -5.845 -9.432 1.00 94.62 531 VAL A N 1
ATOM 4256 C CA . VAL A 1 531 ? -1.423 -4.413 -9.144 1.00 94.62 531 VAL A CA 1
ATOM 4257 C C . VAL A 1 531 ? -0.042 -3.812 -9.338 1.00 94.62 531 VAL A C 1
ATOM 4259 O O . VAL A 1 531 ? 0.919 -4.242 -8.710 1.00 94.62 531 VAL A O 1
ATOM 4262 N N . LEU A 1 532 ? 0.033 -2.792 -10.190 1.00 94.69 532 LEU A N 1
ATOM 4263 C CA . LEU A 1 532 ? 1.235 -1.997 -10.393 1.00 94.69 532 LEU A CA 1
ATOM 4264 C C . LEU A 1 532 ? 0.946 -0.540 -10.051 1.00 94.69 532 LEU A C 1
ATOM 4266 O O . LEU A 1 532 ? 0.021 0.067 -10.589 1.00 94.69 532 LEU A O 1
ATOM 4270 N N . LYS A 1 533 ? 1.756 0.040 -9.176 1.00 92.31 533 LYS A N 1
ATOM 4271 C CA . LYS A 1 533 ? 1.786 1.476 -8.928 1.00 92.31 533 LYS A CA 1
ATOM 4272 C C . LYS A 1 533 ? 3.219 1.956 -9.057 1.00 92.31 533 LYS A C 1
ATOM 4274 O O . LYS A 1 533 ? 4.090 1.499 -8.326 1.00 92.31 533 LYS A O 1
ATOM 4279 N N . VAL A 1 534 ? 3.458 2.862 -9.988 1.00 90.25 534 VAL A N 1
ATOM 4280 C CA . VAL A 1 534 ? 4.753 3.504 -10.190 1.00 90.25 534 VAL A CA 1
ATOM 4281 C C . VAL A 1 534 ? 4.546 4.997 -10.068 1.00 90.25 534 VAL A C 1
ATOM 4283 O O . VAL A 1 534 ? 3.617 5.546 -10.653 1.00 90.25 534 VAL A O 1
ATOM 4286 N N . GLY A 1 535 ? 5.404 5.668 -9.315 1.00 81.00 535 GLY A N 1
ATOM 4287 C CA . GLY A 1 535 ? 5.319 7.111 -9.153 1.00 81.00 535 GLY A CA 1
ATOM 4288 C C . GLY A 1 535 ? 4.458 7.554 -7.981 1.00 81.00 535 GLY A C 1
ATOM 4289 O O . GLY A 1 535 ? 4.038 6.740 -7.162 1.00 81.00 535 GLY A O 1
ATOM 4290 N N . LYS A 1 536 ? 4.298 8.881 -7.866 1.00 65.19 536 LYS A N 1
ATOM 4291 C CA . LYS A 1 536 ? 4.036 9.590 -6.601 1.00 65.19 536 LYS A CA 1
ATOM 4292 C C . LYS A 1 536 ? 3.100 8.840 -5.650 1.00 65.19 536 LYS A C 1
ATOM 4294 O O . LYS A 1 536 ? 1.878 8.877 -5.773 1.00 65.19 536 LYS A O 1
ATOM 4299 N N . ALA A 1 537 ? 3.721 8.257 -4.622 1.00 47.75 537 ALA A N 1
ATOM 4300 C CA . ALA A 1 537 ? 3.049 7.992 -3.372 1.00 47.75 537 ALA A CA 1
ATOM 4301 C C . ALA A 1 537 ? 2.448 9.278 -2.827 1.00 47.75 537 ALA A C 1
ATOM 4303 O O . ALA A 1 537 ? 2.870 10.402 -3.110 1.00 47.75 537 ALA A O 1
ATOM 4304 N N . TRP A 1 538 ? 1.384 9.078 -2.083 1.00 46.50 538 TRP A N 1
ATOM 4305 C CA . TRP A 1 538 ? 0.390 10.075 -1.791 1.00 46.50 538 TRP A CA 1
ATOM 4306 C C . TRP A 1 538 ? 0.858 11.100 -0.757 1.00 46.50 538 TRP A C 1
ATOM 4308 O O . TRP A 1 538 ? 0.339 11.153 0.352 1.00 46.50 538 TRP A O 1
ATOM 4318 N N . ARG A 1 539 ? 1.809 11.974 -1.098 1.00 44.03 539 ARG A N 1
ATOM 4319 C CA . ARG A 1 539 ? 2.149 13.136 -0.268 1.00 44.03 539 ARG A CA 1
ATOM 4320 C C . ARG A 1 539 ? 2.312 14.407 -1.109 1.00 44.03 539 ARG A C 1
ATOM 4322 O O . ARG A 1 539 ? 2.926 14.372 -2.172 1.00 44.03 539 ARG A O 1
ATOM 4329 N N . PRO A 1 540 ? 1.754 15.540 -0.650 1.00 40.03 540 PRO A N 1
ATOM 4330 C CA . PRO A 1 540 ? 1.998 16.845 -1.233 1.00 40.03 540 PRO A CA 1
ATOM 4331 C C . PRO A 1 540 ? 3.236 17.448 -0.557 1.00 40.03 540 PRO A C 1
ATOM 4333 O O . PRO A 1 540 ? 3.459 17.263 0.644 1.00 40.03 540 PRO A O 1
ATOM 4336 N N . MET A 1 541 ? 4.026 18.206 -1.307 1.00 39.97 541 MET A N 1
ATOM 4337 C CA . MET A 1 541 ? 5.087 19.015 -0.722 1.00 39.97 541 MET A CA 1
ATOM 4338 C C . MET A 1 541 ? 4.546 19.929 0.380 1.00 39.97 541 MET A C 1
ATOM 4340 O O . MET A 1 541 ? 3.528 20.608 0.207 1.00 39.97 541 MET A O 1
ATOM 4344 N N . LEU A 1 542 ? 5.300 20.012 1.477 1.00 40.22 542 LEU A N 1
ATOM 4345 C CA . LEU A 1 542 ? 5.457 21.275 2.187 1.00 40.22 542 LEU A CA 1
ATOM 4346 C C . LEU A 1 542 ? 6.065 22.236 1.162 1.00 40.22 542 LEU A C 1
ATOM 4348 O O . LEU A 1 542 ? 7.163 21.987 0.674 1.00 40.22 542 LEU A O 1
ATOM 4352 N N . ARG A 1 543 ? 5.314 23.258 0.745 1.00 37.09 543 ARG A N 1
ATOM 4353 C CA . ARG A 1 543 ? 5.799 24.243 -0.227 1.00 37.09 543 ARG A CA 1
ATOM 4354 C C . ARG A 1 543 ? 7.076 24.886 0.319 1.00 37.09 543 ARG A C 1
ATOM 4356 O O . ARG A 1 543 ? 7.003 25.694 1.240 1.00 37.09 543 ARG A O 1
ATOM 4363 N N . CYS A 1 544 ? 8.224 24.575 -0.272 1.00 33.47 544 CYS A N 1
ATOM 4364 C CA . CYS A 1 544 ? 9.335 25.512 -0.279 1.00 33.47 544 CYS A CA 1
ATOM 4365 C C . CYS A 1 544 ? 8.914 26.666 -1.199 1.00 33.47 544 CYS A C 1
ATOM 4367 O O . CYS A 1 544 ? 8.622 26.454 -2.373 1.00 33.47 544 CYS A O 1
ATOM 4369 N N . ASN A 1 545 ? 8.809 27.876 -0.650 1.00 36.53 545 ASN A N 1
ATOM 4370 C CA . ASN A 1 545 ? 8.508 29.108 -1.384 1.00 36.53 545 ASN A CA 1
ATOM 4371 C C . ASN A 1 545 ? 9.708 29.555 -2.248 1.00 36.53 545 ASN A C 1
ATOM 4373 O O . ASN A 1 545 ? 10.151 30.697 -2.152 1.00 36.53 545 ASN A O 1
ATOM 4377 N N . SER A 1 546 ? 10.265 28.684 -3.089 1.00 40.75 546 SER A N 1
ATOM 4378 C CA . SER A 1 546 ? 11.214 29.106 -4.121 1.00 40.75 546 SER A CA 1
ATOM 4379 C C . SER A 1 546 ? 10.430 29.491 -5.372 1.00 40.75 546 SER A C 1
ATOM 4381 O O . SER A 1 546 ? 10.123 28.681 -6.244 1.00 40.75 546 SER A O 1
ATOM 4383 N N . GLY A 1 547 ? 10.042 30.765 -5.430 1.00 41.53 547 GLY A N 1
ATOM 4384 C CA . GLY A 1 547 ? 9.564 31.373 -6.663 1.00 41.53 547 GLY A CA 1
ATOM 4385 C C . GLY A 1 547 ? 10.632 31.266 -7.754 1.00 41.53 547 GLY A C 1
ATOM 4386 O O . GLY A 1 547 ? 11.802 31.527 -7.490 1.00 41.53 547 GLY A O 1
ATOM 4387 N N . ARG A 1 548 ? 10.180 30.946 -8.974 1.00 45.88 548 ARG A N 1
ATOM 4388 C CA . ARG A 1 548 ? 10.940 30.794 -10.233 1.00 45.88 548 ARG A CA 1
ATOM 4389 C C . ARG A 1 548 ? 11.663 29.452 -10.391 1.00 45.88 548 ARG A C 1
ATOM 4391 O O . ARG A 1 548 ? 12.844 29.328 -10.100 1.00 45.88 548 ARG A O 1
ATOM 4398 N N . SER A 1 549 ? 10.959 28.481 -10.973 1.00 39.06 549 SER A N 1
ATOM 4399 C CA . SER A 1 549 ? 11.600 27.415 -11.744 1.00 39.06 549 SER A CA 1
ATOM 4400 C C . SER A 1 549 ? 11.341 27.692 -13.225 1.00 39.06 549 SER A C 1
ATOM 4402 O O . SER A 1 549 ? 10.196 27.847 -13.649 1.00 39.06 549 SER A O 1
ATOM 4404 N N . GLN A 1 550 ? 12.432 27.887 -13.956 1.00 39.31 550 GLN A N 1
ATOM 4405 C CA . GLN A 1 550 ? 12.499 28.133 -15.389 1.00 39.31 550 GLN A CA 1
ATOM 4406 C C . GLN A 1 550 ? 12.174 26.812 -16.096 1.00 39.31 550 GLN A C 1
ATOM 4408 O O . GLN A 1 550 ? 12.834 25.808 -15.839 1.00 39.31 550 GLN A O 1
ATOM 4413 N N . ALA A 1 551 ? 11.119 26.794 -16.913 1.00 36.41 551 ALA A N 1
ATOM 4414 C CA . ALA A 1 551 ? 10.720 25.612 -17.666 1.00 36.41 551 ALA A CA 1
ATOM 4415 C C . ALA A 1 551 ? 11.899 25.124 -18.522 1.00 36.41 551 ALA A C 1
ATOM 4417 O O . ALA A 1 551 ? 12.459 25.899 -19.298 1.00 36.41 551 ALA A O 1
ATOM 4418 N N . CYS A 1 552 ? 12.284 23.857 -18.368 1.00 34.44 552 CYS A N 1
ATOM 4419 C CA . CYS A 1 552 ? 13.181 23.192 -19.301 1.00 34.44 552 CYS A CA 1
ATOM 4420 C C . CYS A 1 552 ? 12.453 23.111 -20.647 1.00 34.44 552 CYS A C 1
ATOM 4422 O O . CYS A 1 552 ? 11.580 22.265 -20.827 1.00 34.44 552 CYS A O 1
ATOM 4424 N N . GLN A 1 553 ? 12.760 24.038 -21.554 1.00 35.47 553 GLN A N 1
ATOM 4425 C CA . GLN A 1 553 ? 12.381 23.928 -22.956 1.00 35.47 553 GLN A CA 1
ATOM 4426 C C . GLN A 1 553 ? 13.097 22.696 -23.508 1.00 35.47 553 GLN A C 1
ATOM 4428 O O . GLN A 1 553 ? 14.328 22.646 -23.543 1.00 35.47 553 GLN A O 1
ATOM 4433 N N . MET A 1 554 ? 12.317 21.670 -23.839 1.00 39.47 554 MET A N 1
ATOM 4434 C CA . MET A 1 554 ? 12.800 20.563 -24.654 1.00 39.47 554 MET A CA 1
ATOM 4435 C C . MET A 1 554 ? 13.205 21.142 -26.019 1.00 39.47 554 MET A C 1
ATOM 4437 O O . MET A 1 554 ? 12.527 22.057 -26.487 1.00 39.47 554 MET A O 1
ATOM 4441 N N . PRO A 1 555 ? 14.300 20.675 -26.637 1.00 42.47 555 PRO A N 1
ATOM 4442 C CA . PRO A 1 555 ? 14.680 21.117 -27.974 1.00 42.47 555 PRO A CA 1
ATOM 4443 C C . PRO A 1 555 ? 13.539 20.809 -28.956 1.00 42.47 555 PRO A C 1
ATOM 4445 O O . PRO A 1 555 ? 13.107 19.664 -29.050 1.00 42.47 555 PRO A O 1
ATOM 4448 N N . GLU A 1 556 ? 13.038 21.844 -29.633 1.00 49.59 556 GLU A N 1
ATOM 4449 C CA . GLU A 1 556 ? 11.928 21.787 -30.602 1.00 49.59 556 GLU A CA 1
ATOM 4450 C C . GLU A 1 556 ? 12.378 21.322 -32.001 1.00 49.59 556 GLU A C 1
ATOM 4452 O O . GLU A 1 556 ? 11.598 21.349 -32.944 1.00 49.59 556 GLU A O 1
ATOM 4457 N N . ASP A 1 557 ? 13.617 20.855 -32.155 1.00 44.44 557 ASP A N 1
ATOM 4458 C CA . ASP A 1 557 ? 14.207 20.610 -33.471 1.00 44.44 557 ASP A CA 1
ATOM 4459 C C . ASP A 1 557 ? 14.219 19.107 -33.812 1.00 44.44 557 ASP A C 1
ATOM 4461 O O . ASP A 1 557 ? 15.186 18.416 -33.498 1.00 44.44 557 ASP A O 1
ATOM 4465 N N . ASP A 1 558 ? 13.110 18.609 -34.383 1.00 51.22 558 ASP A N 1
ATOM 4466 C CA . ASP A 1 558 ? 13.026 17.562 -35.433 1.00 51.22 558 ASP A CA 1
ATOM 4467 C C . ASP A 1 558 ? 11.540 17.158 -35.657 1.00 51.22 558 ASP A C 1
ATOM 4469 O O . ASP A 1 558 ? 11.031 16.189 -35.088 1.00 51.22 558 ASP A O 1
ATOM 4473 N N . ASP A 1 559 ? 10.832 17.914 -36.506 1.00 53.06 559 ASP A N 1
ATOM 4474 C CA . ASP A 1 559 ? 9.372 17.886 -36.755 1.00 53.06 559 ASP A CA 1
ATOM 4475 C C . ASP A 1 559 ? 8.773 16.595 -37.382 1.00 53.06 559 ASP A C 1
ATOM 4477 O O . ASP A 1 559 ? 7.583 16.565 -37.696 1.00 53.06 559 ASP A O 1
ATOM 4481 N N . ASP A 1 560 ? 9.523 15.497 -37.541 1.00 57.66 560 ASP A N 1
ATOM 4482 C CA . ASP A 1 560 ? 9.046 14.300 -38.270 1.00 57.66 560 ASP A CA 1
ATOM 4483 C C . ASP A 1 560 ? 8.852 13.026 -37.415 1.00 57.66 560 ASP A C 1
ATOM 4485 O O . ASP A 1 560 ? 8.361 12.007 -37.916 1.00 57.66 560 ASP A O 1
ATOM 4489 N N . ASP A 1 561 ? 9.188 13.031 -36.120 1.00 56.72 561 ASP A N 1
ATOM 4490 C CA . ASP A 1 561 ? 8.982 11.865 -35.243 1.00 56.72 561 ASP A CA 1
ATOM 4491 C C . ASP A 1 561 ? 7.640 11.969 -34.482 1.00 56.72 561 ASP A C 1
ATOM 4493 O O . ASP A 1 561 ? 7.584 12.091 -33.258 1.00 56.72 561 ASP A O 1
ATOM 4497 N N . GLU A 1 562 ? 6.534 11.833 -35.224 1.00 57.97 562 GLU A N 1
ATOM 4498 C CA . GLU A 1 562 ? 5.122 11.775 -34.776 1.00 57.97 562 GLU A CA 1
ATOM 4499 C C . GLU A 1 562 ? 4.802 10.599 -33.798 1.00 57.97 562 GLU A C 1
ATOM 4501 O O . GLU A 1 562 ? 3.657 10.168 -33.656 1.00 57.97 562 GLU A O 1
ATOM 4506 N N . ASP A 1 563 ? 5.807 10.024 -33.121 1.00 60.09 563 ASP A N 1
ATOM 4507 C CA . ASP A 1 563 ? 5.746 8.708 -32.469 1.00 60.09 563 ASP A CA 1
ATOM 4508 C C . ASP A 1 563 ? 5.866 8.689 -30.937 1.00 60.09 563 ASP A C 1
ATOM 4510 O O . ASP A 1 563 ? 5.812 7.613 -30.326 1.00 60.09 563 ASP A O 1
ATOM 4514 N N . GLY A 1 564 ? 5.953 9.857 -30.291 1.00 53.84 564 GLY A N 1
ATOM 4515 C CA . GLY A 1 564 ? 6.081 9.983 -28.828 1.00 53.84 564 GLY A CA 1
ATOM 4516 C C . GLY A 1 564 ? 4.939 9.333 -28.024 1.00 53.84 564 GLY A C 1
ATOM 4517 O O . GLY A 1 564 ? 5.156 8.805 -26.932 1.00 53.84 564 GLY A O 1
ATOM 4518 N N . GLY A 1 565 ? 3.730 9.243 -28.592 1.00 52.00 565 GLY A N 1
ATOM 4519 C CA . GLY A 1 565 ? 2.559 8.622 -27.950 1.00 52.00 565 GLY A CA 1
ATOM 4520 C C . GLY A 1 565 ? 2.613 7.090 -27.798 1.00 52.00 565 GLY A C 1
ATOM 4521 O O . GLY A 1 565 ? 1.692 6.475 -27.249 1.00 52.00 565 GLY A O 1
ATOM 4522 N N . LYS A 1 566 ? 3.667 6.417 -28.287 1.00 63.12 566 LYS A N 1
ATOM 4523 C CA . LYS A 1 566 ? 3.749 4.942 -28.304 1.00 63.12 566 LYS A CA 1
ATOM 4524 C C . LYS A 1 566 ? 4.371 4.307 -27.064 1.00 63.12 566 LYS A C 1
ATOM 4526 O O . LYS A 1 566 ? 4.284 3.077 -26.939 1.00 63.12 566 LYS A O 1
ATOM 4531 N N . ALA A 1 567 ? 4.933 5.090 -26.143 1.00 71.00 567 ALA A N 1
ATOM 4532 C CA . ALA A 1 567 ? 5.746 4.579 -25.037 1.00 71.00 567 ALA A CA 1
ATOM 4533 C C . ALA A 1 567 ? 5.021 3.575 -24.122 1.00 71.00 567 ALA A C 1
ATOM 4535 O O . ALA A 1 567 ? 5.658 2.643 -23.646 1.00 71.00 567 ALA A O 1
ATOM 4536 N N . PHE A 1 568 ? 3.694 3.678 -23.958 1.00 82.81 568 PHE A N 1
ATOM 4537 C CA . PHE A 1 568 ? 2.885 2.751 -23.143 1.00 82.81 568 PHE A CA 1
ATOM 4538 C C . PHE A 1 568 ? 1.973 1.822 -23.940 1.00 82.81 568 PHE A C 1
ATOM 4540 O O . PHE A 1 568 ? 1.238 1.027 -23.356 1.00 82.81 568 PHE A O 1
ATOM 4547 N N . SER A 1 569 ? 1.998 1.900 -25.273 1.00 85.69 569 SER A N 1
ATOM 4548 C CA . SER A 1 569 ? 1.108 1.087 -26.112 1.00 85.69 569 SER A CA 1
ATOM 4549 C C . SER A 1 569 ? 1.261 -0.408 -25.821 1.00 85.69 569 SER A C 1
ATOM 4551 O O . SER A 1 569 ? 0.275 -1.135 -25.823 1.00 85.69 569 SER A O 1
ATOM 4553 N N . TRP A 1 570 ? 2.474 -0.857 -25.483 1.00 87.62 570 TRP A N 1
ATOM 4554 C CA . TRP A 1 570 ? 2.784 -2.241 -25.116 1.00 87.62 570 TRP A CA 1
ATOM 4555 C C . TRP A 1 570 ? 2.085 -2.741 -23.848 1.00 87.62 570 TRP A C 1
ATOM 4557 O O . TRP A 1 570 ? 2.091 -3.942 -23.618 1.00 87.62 570 TRP A O 1
ATOM 4567 N N . MET A 1 571 ? 1.503 -1.870 -23.021 1.00 86.38 571 MET A N 1
ATOM 4568 C CA . MET A 1 571 ? 0.740 -2.297 -21.846 1.00 86.38 571 MET A CA 1
ATOM 4569 C C . MET A 1 571 ? -0.662 -2.793 -22.214 1.00 86.38 571 MET A C 1
ATOM 4571 O O . MET A 1 571 ? -1.287 -3.507 -21.435 1.00 86.38 571 MET A O 1
ATOM 4575 N N . VAL A 1 572 ? -1.183 -2.386 -23.375 1.00 88.69 572 VAL A N 1
ATOM 4576 C CA . VAL A 1 572 ? -2.545 -2.697 -23.820 1.00 88.69 572 VAL A CA 1
ATOM 4577 C C . VAL A 1 572 ? -2.533 -3.633 -25.029 1.00 88.69 572 VAL A C 1
ATOM 4579 O O . VAL A 1 572 ? -1.566 -3.638 -25.794 1.00 88.69 572 VAL A O 1
ATOM 4582 N N . PRO A 1 573 ? -3.631 -4.372 -25.288 1.00 86.69 573 PRO A N 1
ATOM 4583 C CA . PRO A 1 573 ? -3.723 -5.275 -26.437 1.00 86.69 573 PRO A CA 1
ATOM 4584 C C . PRO A 1 573 ? -3.356 -4.648 -27.789 1.00 86.69 573 PRO A C 1
ATOM 4586 O O . PRO A 1 573 ? -2.747 -5.301 -28.634 1.00 86.69 573 PRO A O 1
ATOM 4589 N N . ALA A 1 574 ? -3.662 -3.361 -27.985 1.00 85.75 574 ALA A N 1
ATOM 4590 C CA . ALA A 1 574 ? -3.317 -2.638 -29.207 1.00 85.75 574 ALA A CA 1
ATOM 4591 C C . ALA A 1 574 ? -1.796 -2.558 -29.461 1.00 85.75 574 ALA A C 1
ATOM 4593 O O . ALA A 1 574 ? -1.366 -2.549 -30.614 1.00 85.75 574 ALA A O 1
ATOM 4594 N N . GLY A 1 575 ? -0.957 -2.558 -28.420 1.00 85.38 575 GLY A N 1
ATOM 4595 C CA . GLY A 1 575 ? 0.500 -2.568 -28.577 1.00 85.38 575 GLY A CA 1
ATOM 4596 C C . GLY A 1 575 ? 1.100 -3.931 -28.898 1.00 85.38 575 GLY A C 1
ATOM 4597 O O . GLY A 1 575 ? 2.308 -4.012 -29.142 1.00 85.38 575 GLY A O 1
ATOM 4598 N N . TYR A 1 576 ? 0.302 -4.999 -28.915 1.00 88.75 576 TYR A N 1
ATOM 4599 C CA . TYR A 1 576 ? 0.765 -6.334 -29.302 1.00 88.75 576 TYR A CA 1
ATOM 4600 C C . TYR A 1 576 ? 0.722 -6.560 -30.817 1.00 88.75 576 TYR A C 1
ATOM 4602 O O . TYR A 1 576 ? 1.276 -7.543 -31.298 1.00 88.75 576 TYR A O 1
ATOM 4610 N N . MET A 1 577 ? 0.109 -5.643 -31.571 1.00 89.12 577 MET A N 1
ATOM 4611 C CA . MET A 1 577 ? 0.034 -5.713 -33.030 1.00 89.12 577 MET A CA 1
ATOM 4612 C C . MET A 1 577 ? 1.417 -5.568 -33.687 1.00 89.12 577 MET A C 1
ATOM 4614 O O . MET A 1 577 ? 2.283 -4.850 -33.179 1.00 89.12 577 MET A O 1
ATOM 4618 N N . GLU A 1 578 ? 1.607 -6.173 -34.867 1.00 90.38 578 GLU A N 1
ATOM 4619 C CA . GLU A 1 578 ? 2.896 -6.150 -35.584 1.00 90.38 578 GLU A CA 1
ATOM 4620 C C . GLU A 1 578 ? 3.375 -4.727 -35.888 1.00 90.38 578 GLU A C 1
ATOM 4622 O O . GLU A 1 578 ? 4.549 -4.417 -35.714 1.00 90.38 578 GLU A O 1
ATOM 4627 N N . ARG A 1 579 ? 2.461 -3.804 -36.215 1.00 89.31 579 ARG A N 1
ATOM 4628 C CA . ARG A 1 579 ? 2.804 -2.385 -36.406 1.00 89.31 579 ARG A CA 1
ATOM 4629 C C . ARG A 1 579 ? 3.455 -1.768 -35.160 1.00 89.31 579 ARG A C 1
ATOM 4631 O O . ARG A 1 579 ? 4.420 -1.018 -35.280 1.00 89.31 579 ARG A O 1
ATOM 4638 N N . ALA A 1 580 ? 2.951 -2.086 -33.966 1.00 88.44 580 ALA A N 1
ATOM 4639 C CA . ALA A 1 580 ? 3.514 -1.595 -32.710 1.00 88.44 580 ALA A CA 1
ATOM 4640 C C . ALA A 1 580 ? 4.844 -2.293 -32.368 1.00 88.44 580 ALA A C 1
ATOM 4642 O O . ALA A 1 580 ? 5.764 -1.646 -31.868 1.00 88.44 580 ALA A O 1
ATOM 4643 N N . ARG A 1 581 ? 4.982 -3.587 -32.693 1.00 89.56 581 ARG A N 1
ATOM 4644 C CA . ARG A 1 581 ? 6.253 -4.328 -32.579 1.00 89.56 581 ARG A CA 1
ATOM 4645 C C . ARG A 1 581 ? 7.335 -3.736 -33.481 1.00 89.56 581 ARG A C 1
ATOM 4647 O O . ARG A 1 581 ? 8.436 -3.480 -33.004 1.00 89.56 581 ARG A O 1
ATOM 4654 N N . LEU A 1 582 ? 7.019 -3.454 -34.745 1.00 88.94 582 LEU A N 1
ATOM 4655 C CA . LEU A 1 582 ? 7.929 -2.809 -35.697 1.00 88.94 582 LEU A CA 1
ATOM 4656 C C . LEU A 1 582 ? 8.355 -1.415 -35.224 1.00 88.94 582 LEU A C 1
ATOM 4658 O O . LEU A 1 582 ? 9.539 -1.094 -35.288 1.00 88.94 582 LEU A O 1
ATOM 4662 N N . ALA A 1 583 ? 7.423 -0.623 -34.682 1.00 86.69 583 ALA A N 1
ATOM 4663 C CA . ALA A 1 583 ? 7.742 0.681 -34.100 1.00 86.69 583 ALA A CA 1
ATOM 4664 C C . ALA A 1 583 ? 8.734 0.557 -32.929 1.00 86.69 583 ALA A C 1
ATOM 4666 O O . ALA A 1 583 ? 9.749 1.251 -32.904 1.00 86.69 583 ALA A O 1
ATOM 4667 N N . ARG A 1 584 ? 8.515 -0.398 -32.012 1.00 88.88 584 ARG A N 1
ATOM 4668 C CA . ARG A 1 584 ? 9.473 -0.681 -30.930 1.00 88.88 584 ARG A CA 1
ATOM 4669 C C . ARG A 1 584 ? 10.828 -1.138 -31.462 1.00 88.88 584 ARG A C 1
ATOM 4671 O O . ARG A 1 584 ? 11.841 -0.627 -31.000 1.00 88.88 584 ARG A O 1
ATOM 4678 N N . ARG A 1 585 ? 10.862 -2.044 -32.449 1.00 88.94 585 ARG A N 1
ATOM 4679 C CA . ARG A 1 585 ? 12.113 -2.498 -33.085 1.00 88.94 585 ARG A CA 1
ATOM 4680 C C . ARG A 1 585 ? 12.890 -1.313 -33.674 1.00 88.94 585 ARG A C 1
ATOM 4682 O O . ARG A 1 585 ? 14.082 -1.188 -33.406 1.00 88.94 585 ARG A O 1
ATOM 4689 N N . LYS A 1 586 ? 12.218 -0.403 -34.393 1.00 88.62 586 LYS A N 1
ATOM 4690 C CA . LYS A 1 586 ? 12.823 0.834 -34.925 1.00 88.62 586 LYS A CA 1
ATOM 4691 C C . LYS A 1 586 ? 13.409 1.702 -33.803 1.00 88.62 586 LYS A C 1
ATOM 4693 O O . LYS A 1 586 ? 14.547 2.146 -33.926 1.00 88.62 586 LYS A O 1
ATOM 4698 N N . GLY A 1 587 ? 12.682 1.872 -32.696 1.00 83.94 587 GLY A N 1
ATOM 4699 C CA . GLY A 1 587 ? 13.176 2.569 -31.503 1.00 83.94 587 GLY A CA 1
ATOM 4700 C C . GLY A 1 587 ? 14.435 1.920 -30.918 1.00 83.94 587 GLY A C 1
ATOM 4701 O O . GLY A 1 587 ? 15.443 2.595 -30.726 1.00 83.94 587 GLY A O 1
ATOM 4702 N N . THR A 1 588 ? 14.432 0.594 -30.737 1.00 87.56 588 THR A N 1
ATOM 4703 C CA . THR A 1 588 ? 15.583 -0.140 -30.178 1.00 87.56 588 THR A CA 1
ATOM 4704 C C . THR A 1 588 ? 16.835 -0.097 -31.056 1.00 87.56 588 THR A C 1
ATOM 4706 O O . THR A 1 588 ? 17.940 -0.195 -30.530 1.00 87.56 588 THR A O 1
ATOM 4709 N N . MET A 1 589 ? 16.710 0.096 -32.377 1.00 86.38 589 MET A N 1
ATOM 4710 C CA . MET A 1 589 ? 17.882 0.248 -33.255 1.00 86.38 589 MET A CA 1
ATOM 4711 C C . MET A 1 589 ? 18.683 1.516 -32.936 1.00 86.38 589 MET A C 1
ATOM 4713 O O . MET A 1 589 ? 19.906 1.519 -33.072 1.00 86.38 589 MET A O 1
ATOM 4717 N N . ARG A 1 590 ? 18.025 2.586 -32.461 1.00 85.25 590 ARG A N 1
ATOM 4718 C CA . ARG A 1 590 ? 18.711 3.826 -32.061 1.00 85.25 590 ARG A CA 1
ATOM 4719 C C . ARG A 1 590 ? 19.614 3.608 -30.838 1.00 85.25 590 ARG A C 1
ATOM 4721 O O . ARG A 1 590 ? 20.614 4.307 -30.692 1.00 85.25 590 ARG A O 1
ATOM 4728 N N . TRP A 1 591 ? 19.321 2.598 -30.014 1.00 88.75 591 TRP A N 1
ATOM 4729 C CA . TRP A 1 591 ? 20.076 2.284 -28.798 1.00 88.75 591 TRP A CA 1
ATOM 4730 C C . TRP A 1 591 ? 21.410 1.584 -29.050 1.00 88.75 591 TRP A C 1
ATOM 4732 O O . TRP A 1 591 ? 22.205 1.474 -28.122 1.00 88.75 591 TRP A O 1
ATOM 4742 N N . GLU A 1 592 ? 21.711 1.137 -30.274 1.00 91.50 592 GLU A N 1
ATOM 4743 C CA . GLU A 1 592 ? 22.993 0.476 -30.562 1.00 91.50 592 GLU A CA 1
ATOM 4744 C C . GLU A 1 592 ? 24.188 1.393 -30.254 1.00 91.50 592 GLU A C 1
ATOM 4746 O O . GLU A 1 592 ? 25.173 0.952 -29.667 1.00 91.50 592 GLU A O 1
ATOM 4751 N N . ARG A 1 593 ? 24.056 2.698 -30.536 1.00 89.75 593 ARG A N 1
ATOM 4752 C CA . ARG A 1 593 ? 25.058 3.709 -30.158 1.00 89.75 593 ARG A CA 1
ATOM 4753 C C . ARG A 1 593 ? 25.209 3.838 -28.639 1.00 89.75 593 ARG A C 1
ATOM 4755 O O . ARG A 1 593 ? 26.329 3.918 -28.142 1.00 89.75 593 ARG A O 1
ATOM 4762 N N . VAL A 1 594 ? 24.096 3.811 -27.905 1.00 88.19 594 VAL A N 1
ATOM 4763 C CA . VAL A 1 594 ? 24.088 3.906 -26.436 1.00 88.19 594 VAL A CA 1
ATOM 4764 C C . VAL A 1 594 ? 24.727 2.664 -25.811 1.00 88.19 594 VAL A C 1
ATOM 4766 O O . VAL A 1 594 ? 25.610 2.790 -24.970 1.00 88.19 594 VAL A O 1
ATOM 4769 N N . MET A 1 595 ? 24.384 1.464 -26.285 1.00 93.12 595 MET A N 1
ATOM 4770 C CA . MET A 1 595 ? 24.990 0.212 -25.817 1.00 93.12 595 MET A CA 1
ATOM 4771 C C . MET A 1 595 ? 26.493 0.135 -26.116 1.00 93.12 595 MET A C 1
ATOM 4773 O O . MET A 1 595 ? 27.252 -0.384 -25.300 1.00 93.12 595 MET A O 1
ATOM 4777 N N . GLN A 1 596 ? 26.951 0.641 -27.268 1.00 93.75 596 GLN A N 1
ATOM 4778 C CA . GLN A 1 596 ? 28.386 0.741 -27.560 1.00 93.75 596 GLN A CA 1
ATOM 4779 C C . GLN A 1 596 ? 29.091 1.667 -26.566 1.00 93.75 596 GLN A C 1
ATOM 4781 O O . GLN A 1 596 ? 30.144 1.308 -26.044 1.00 93.75 596 GLN A O 1
ATOM 4786 N N . HIS A 1 597 ? 28.487 2.815 -26.252 1.00 91.12 597 HIS A N 1
ATOM 4787 C CA . HIS A 1 597 ? 29.012 3.729 -25.244 1.00 91.12 597 HIS A CA 1
ATOM 4788 C C . HIS A 1 597 ? 29.069 3.087 -23.845 1.00 91.12 597 HIS A C 1
ATOM 4790 O O . HIS A 1 597 ? 30.103 3.166 -23.182 1.00 91.12 597 HIS A O 1
ATOM 4796 N N . GLU A 1 598 ? 28.019 2.370 -23.423 1.00 92.00 598 GLU A N 1
ATOM 4797 C CA . GLU A 1 598 ? 28.011 1.624 -22.154 1.00 92.00 598 GLU A CA 1
ATOM 4798 C C . GLU A 1 598 ? 29.116 0.562 -22.088 1.00 92.00 598 GLU A C 1
ATOM 4800 O O . GLU A 1 598 ? 29.782 0.430 -21.061 1.00 92.00 598 GLU A O 1
ATOM 4805 N N . ARG A 1 599 ? 29.353 -0.178 -23.182 1.00 93.69 599 ARG A N 1
ATOM 4806 C CA . ARG A 1 599 ? 30.446 -1.164 -23.259 1.00 93.69 599 ARG A CA 1
ATOM 4807 C C . ARG A 1 599 ? 31.812 -0.503 -23.089 1.00 93.69 599 ARG A C 1
ATOM 4809 O O . ARG A 1 599 ? 32.647 -1.046 -22.369 1.00 93.69 599 ARG A O 1
ATOM 4816 N N . SER A 1 600 ? 32.030 0.656 -23.709 1.00 93.81 600 SER A N 1
ATOM 4817 C CA . SER A 1 600 ? 33.274 1.417 -23.552 1.00 93.81 600 SER A CA 1
ATOM 4818 C C . SER A 1 600 ? 33.475 1.886 -22.107 1.00 93.81 600 SER A C 1
ATOM 4820 O O . SER A 1 600 ? 34.576 1.758 -21.575 1.00 93.81 600 SER A O 1
ATOM 4822 N N . MET A 1 601 ? 32.415 2.356 -21.437 1.00 88.69 601 MET A N 1
ATOM 4823 C CA . MET A 1 601 ? 32.488 2.726 -20.016 1.00 88.69 601 MET A CA 1
ATOM 4824 C C . MET A 1 601 ? 32.782 1.526 -19.105 1.00 88.69 601 MET A C 1
ATOM 4826 O O . MET A 1 601 ? 33.573 1.647 -18.171 1.00 88.69 601 MET A O 1
ATOM 4830 N N . ASP A 1 602 ? 32.183 0.362 -19.375 1.00 89.00 602 ASP A N 1
ATOM 4831 C CA . ASP A 1 602 ? 32.459 -0.873 -18.629 1.00 89.00 602 ASP A CA 1
ATOM 4832 C C . ASP A 1 602 ? 33.918 -1.326 -18.800 1.00 89.00 602 ASP A C 1
ATOM 4834 O O . ASP A 1 602 ? 34.555 -1.730 -17.827 1.00 89.00 602 ASP A O 1
ATOM 4838 N N . GLN A 1 603 ? 34.467 -1.229 -20.015 1.00 92.69 603 GLN A N 1
ATOM 4839 C CA . GLN A 1 603 ? 35.877 -1.535 -20.279 1.00 92.69 603 GLN A CA 1
ATOM 4840 C C . GLN A 1 603 ? 36.809 -0.579 -19.526 1.00 92.69 603 GLN A C 1
ATOM 4842 O O . GLN A 1 603 ? 37.776 -1.033 -18.914 1.00 92.69 603 GLN A O 1
ATOM 4847 N N . GLN A 1 604 ? 36.484 0.717 -19.499 1.00 90.56 604 GLN A N 1
ATOM 4848 C CA . GLN A 1 604 ? 37.248 1.715 -18.750 1.00 90.56 604 GLN A CA 1
ATOM 4849 C C . GLN A 1 604 ? 37.222 1.442 -17.235 1.00 90.56 604 GLN A C 1
ATOM 4851 O O . GLN A 1 604 ? 38.257 1.447 -16.571 1.00 90.56 604 GLN A O 1
ATOM 4856 N N . LEU A 1 605 ? 36.054 1.109 -16.683 1.00 86.81 605 LEU A N 1
ATOM 4857 C CA . LEU A 1 605 ? 35.924 0.708 -15.279 1.00 86.81 605 LEU A CA 1
ATOM 4858 C C . LEU A 1 605 ? 36.752 -0.536 -14.943 1.00 86.81 605 LEU A C 1
ATOM 4860 O O . LEU A 1 605 ? 37.361 -0.623 -13.873 1.00 86.81 605 LEU A O 1
ATOM 4864 N N . GLN A 1 606 ? 36.769 -1.519 -15.843 1.00 88.62 606 GLN A N 1
ATOM 4865 C CA . GLN A 1 606 ? 37.583 -2.717 -15.671 1.00 88.62 606 GLN A CA 1
ATOM 4866 C C . GLN A 1 606 ? 39.077 -2.377 -15.690 1.00 88.62 606 GLN A C 1
ATOM 4868 O O . GLN A 1 606 ? 39.806 -2.903 -14.844 1.00 88.62 606 GLN A O 1
ATOM 4873 N N . SER A 1 607 ? 39.535 -1.479 -16.572 1.00 92.44 607 SER A N 1
ATOM 4874 C CA . SER A 1 607 ? 40.939 -1.043 -16.602 1.00 92.44 607 SER A CA 1
ATOM 4875 C C . SER A 1 607 ? 41.351 -0.249 -15.359 1.00 92.44 607 SER A C 1
ATOM 4877 O O . SER A 1 607 ? 42.446 -0.468 -14.830 1.00 92.44 607 SER A O 1
ATOM 4879 N N . ASP A 1 608 ? 40.468 0.603 -14.833 1.00 87.50 608 ASP A N 1
ATOM 4880 C CA . ASP A 1 608 ? 40.734 1.393 -13.625 1.00 87.50 608 ASP A CA 1
ATOM 4881 C C . ASP A 1 608 ? 40.861 0.485 -12.389 1.00 87.50 608 ASP A C 1
ATOM 4883 O O . ASP A 1 608 ? 41.781 0.627 -11.577 1.00 87.50 608 ASP A O 1
ATOM 4887 N N . ASN A 1 609 ? 39.995 -0.529 -12.281 1.00 84.25 609 ASN A N 1
ATOM 4888 C CA . ASN A 1 609 ? 40.052 -1.515 -11.200 1.00 84.25 609 ASN A CA 1
ATOM 4889 C C . ASN A 1 609 ? 41.318 -2.388 -11.258 1.00 84.25 609 ASN A C 1
ATOM 4891 O O . ASN A 1 609 ? 41.913 -2.670 -10.215 1.00 84.25 609 ASN A O 1
ATOM 4895 N N . HIS A 1 610 ? 41.765 -2.791 -12.454 1.00 91.25 610 HIS A N 1
ATOM 4896 C CA . HIS A 1 610 ? 43.025 -3.532 -12.606 1.00 91.25 610 HIS A CA 1
ATOM 4897 C C . HIS A 1 610 ? 44.238 -2.681 -12.195 1.00 91.25 610 HIS A C 1
ATOM 4899 O O . HIS A 1 610 ? 45.138 -3.179 -11.516 1.00 91.25 610 HIS A O 1
ATOM 4905 N N . SER A 1 611 ? 44.235 -1.386 -12.527 1.00 90.44 611 SER A N 1
ATOM 4906 C CA . SER A 1 611 ? 45.317 -0.454 -12.174 1.00 90.44 611 SER A CA 1
ATOM 4907 C C . SER A 1 611 ? 45.416 -0.208 -10.657 1.00 90.44 611 SER A C 1
ATOM 4909 O O . SER A 1 611 ? 46.512 -0.213 -10.086 1.00 90.44 611 SER A O 1
ATOM 4911 N N . ASN A 1 612 ? 44.277 -0.083 -9.967 1.00 84.06 612 ASN A N 1
ATOM 4912 C CA . ASN A 1 612 ? 44.236 0.121 -8.512 1.00 84.06 612 ASN A CA 1
ATOM 4913 C C . ASN A 1 612 ? 44.627 -1.134 -7.706 1.00 84.06 612 ASN A C 1
ATOM 4915 O O . ASN A 1 612 ? 45.308 -1.034 -6.677 1.00 84.06 612 ASN A O 1
ATOM 4919 N N . ASN A 1 613 ? 44.253 -2.327 -8.179 1.00 82.44 613 ASN A N 1
ATOM 4920 C CA . ASN A 1 613 ? 44.606 -3.585 -7.512 1.00 82.44 613 ASN A CA 1
ATOM 4921 C C . ASN A 1 613 ? 46.116 -3.869 -7.555 1.00 82.44 613 ASN A C 1
ATOM 4923 O O . ASN A 1 613 ? 46.681 -4.316 -6.553 1.00 82.44 613 ASN A O 1
ATOM 4927 N N . ASN A 1 614 ? 46.791 -3.535 -8.660 1.00 84.69 614 ASN A N 1
ATOM 4928 C CA . ASN A 1 614 ? 48.245 -3.692 -8.772 1.00 84.69 614 ASN A CA 1
ATOM 4929 C C . ASN A 1 614 ? 49.009 -2.803 -7.773 1.00 84.69 614 ASN A C 1
ATOM 4931 O O . ASN A 1 614 ? 50.008 -3.236 -7.201 1.00 84.69 614 ASN A O 1
ATOM 4935 N N . SER A 1 615 ? 48.499 -1.600 -7.494 1.00 78.19 615 SER A N 1
ATOM 4936 C CA . SER A 1 615 ? 49.100 -0.660 -6.533 1.00 78.19 615 SER A CA 1
ATOM 4937 C C . SER A 1 615 ? 48.927 -1.105 -5.073 1.00 78.19 615 SER A C 1
ATOM 4939 O O . SER A 1 615 ? 49.809 -0.900 -4.240 1.00 78.19 615 SER A O 1
ATOM 4941 N N . THR A 1 616 ? 47.802 -1.748 -4.747 1.00 73.81 616 THR A N 1
ATOM 4942 C CA . THR A 1 616 ? 47.478 -2.141 -3.363 1.00 73.81 616 THR A CA 1
ATOM 4943 C C . THR A 1 616 ? 48.185 -3.436 -2.948 1.00 73.81 616 THR A C 1
ATOM 4945 O O . THR A 1 616 ? 48.629 -3.556 -1.803 1.00 73.81 616 THR A O 1
ATOM 4948 N N . ASN A 1 617 ? 48.356 -4.391 -3.870 1.00 69.00 617 ASN A N 1
ATOM 4949 C CA . ASN A 1 617 ? 49.050 -5.647 -3.572 1.00 69.00 617 ASN A CA 1
ATOM 4950 C C . ASN A 1 617 ? 50.548 -5.441 -3.281 1.00 69.00 617 ASN A C 1
ATOM 4952 O O . ASN A 1 617 ? 51.069 -6.087 -2.376 1.00 69.00 617 ASN A O 1
ATOM 4956 N N . GLN A 1 618 ? 51.215 -4.468 -3.920 1.00 68.50 618 GLN A N 1
ATOM 4957 C CA . GLN A 1 618 ? 52.630 -4.171 -3.634 1.00 68.50 618 GLN A CA 1
ATOM 4958 C C . GLN A 1 618 ? 52.891 -3.690 -2.193 1.00 68.50 618 GLN A C 1
ATOM 4960 O O . GLN A 1 618 ? 53.981 -3.906 -1.665 1.00 68.50 618 GLN A O 1
ATOM 4965 N N . ASN A 1 619 ? 51.902 -3.088 -1.522 1.00 65.38 619 ASN A N 1
ATOM 4966 C CA . ASN A 1 619 ? 52.039 -2.654 -0.126 1.00 65.38 619 ASN A CA 1
ATOM 4967 C C . ASN A 1 619 ? 51.628 -3.726 0.899 1.00 65.38 619 ASN A C 1
ATOM 4969 O O . ASN A 1 619 ? 52.031 -3.642 2.060 1.00 65.38 619 ASN A O 1
ATOM 4973 N N . ARG A 1 620 ? 50.845 -4.738 0.502 1.00 62.66 620 ARG A N 1
ATOM 4974 C CA . ARG A 1 620 ? 50.347 -5.779 1.418 1.00 62.66 620 ARG A CA 1
ATOM 4975 C C . ARG A 1 620 ? 51.383 -6.865 1.712 1.00 62.66 620 ARG A C 1
ATOM 4977 O O . ARG A 1 620 ? 51.451 -7.324 2.852 1.00 62.66 620 ARG A O 1
ATOM 4984 N N . ASP A 1 621 ? 52.243 -7.183 0.746 1.00 63.03 621 ASP A N 1
ATOM 4985 C CA . ASP A 1 621 ? 53.289 -8.208 0.899 1.00 63.03 621 ASP A CA 1
ATOM 4986 C C . ASP A 1 621 ? 54.389 -7.839 1.909 1.00 63.03 621 ASP A C 1
ATOM 4988 O O . ASP A 1 621 ? 55.159 -8.700 2.325 1.00 63.03 621 ASP A O 1
ATOM 4992 N N . ARG A 1 622 ? 54.455 -6.584 2.376 1.00 66.75 622 ARG A N 1
ATOM 4993 C CA . ARG A 1 622 ? 55.438 -6.173 3.393 1.00 66.75 622 ARG A CA 1
ATOM 4994 C C . ARG A 1 622 ? 54.987 -6.361 4.844 1.00 66.75 622 ARG A C 1
ATOM 4996 O O . ARG A 1 622 ? 55.846 -6.368 5.716 1.00 66.75 622 ARG A O 1
ATOM 5003 N N . ASN A 1 623 ? 53.689 -6.539 5.115 1.00 66.56 623 ASN A N 1
ATOM 5004 C CA . ASN A 1 623 ? 53.146 -6.481 6.485 1.00 66.56 623 ASN A CA 1
ATOM 5005 C C . ASN A 1 623 ? 52.238 -7.665 6.879 1.00 66.56 623 ASN A C 1
ATOM 5007 O O . ASN A 1 623 ? 51.551 -7.580 7.896 1.00 66.56 623 ASN A O 1
ATOM 5011 N N . ALA A 1 624 ? 52.184 -8.758 6.111 1.00 62.50 624 ALA A N 1
ATOM 5012 C CA . ALA A 1 624 ? 51.328 -9.897 6.449 1.00 62.50 624 ALA A CA 1
ATOM 5013 C C . ALA A 1 624 ? 51.939 -10.757 7.585 1.00 62.50 624 ALA A C 1
ATOM 5015 O O . ALA A 1 624 ? 53.004 -11.345 7.393 1.00 62.50 624 ALA A O 1
ATOM 5016 N N . PRO A 1 625 ? 51.287 -10.879 8.760 1.00 68.81 625 PRO A N 1
ATOM 5017 C CA . PRO A 1 625 ? 51.742 -11.765 9.825 1.00 68.81 625 PRO A CA 1
ATOM 5018 C C . PRO A 1 625 ? 51.572 -13.233 9.408 1.00 68.81 625 PRO A C 1
ATOM 5020 O O . PRO A 1 625 ? 50.463 -13.740 9.230 1.00 68.81 625 PRO A O 1
ATOM 5023 N N . THR A 1 626 ? 52.696 -13.928 9.262 1.00 67.44 626 THR A N 1
ATOM 5024 C CA . THR A 1 626 ? 52.796 -15.376 9.046 1.00 67.44 626 THR A CA 1
ATOM 5025 C C . THR A 1 626 ? 52.177 -16.136 10.226 1.00 67.44 626 THR A C 1
ATOM 5027 O O . THR A 1 626 ? 52.808 -16.232 11.276 1.00 67.44 626 THR A O 1
ATOM 5030 N N . GLY A 1 627 ? 50.962 -16.690 10.099 1.00 64.50 627 GLY A N 1
ATOM 5031 C CA . GLY A 1 627 ? 50.458 -17.591 11.150 1.00 64.50 627 GLY A CA 1
ATOM 5032 C C . GLY A 1 627 ? 49.031 -18.147 11.076 1.00 64.50 627 GLY A C 1
ATOM 5033 O O . GLY A 1 627 ? 48.778 -19.177 11.697 1.00 64.50 627 GLY A O 1
ATOM 5034 N N . ALA A 1 628 ? 48.086 -17.554 10.341 1.00 60.47 628 ALA A N 1
ATOM 5035 C CA . ALA A 1 628 ? 46.696 -18.034 10.356 1.00 60.47 628 ALA A CA 1
ATOM 5036 C C . ALA A 1 628 ? 46.410 -19.023 9.208 1.00 60.47 628 ALA A C 1
ATOM 5038 O O . ALA A 1 628 ? 46.315 -18.629 8.048 1.00 60.47 628 ALA A O 1
ATOM 5039 N N . LYS A 1 629 ? 46.261 -20.316 9.532 1.00 64.44 629 LYS A N 1
ATOM 5040 C CA . LYS A 1 629 ? 45.793 -21.348 8.589 1.00 64.44 629 LYS A CA 1
ATOM 5041 C C . LYS A 1 629 ? 44.339 -21.055 8.170 1.00 64.44 629 LYS A C 1
ATOM 5043 O O . LYS A 1 629 ? 43.479 -21.008 9.049 1.00 64.44 629 LYS A O 1
ATOM 5048 N N . PRO A 1 630 ? 44.033 -20.900 6.871 1.00 59.28 630 PRO A N 1
ATOM 5049 C CA . PRO A 1 630 ? 42.662 -20.737 6.403 1.00 59.28 630 PRO A CA 1
ATOM 5050 C C . PRO A 1 630 ? 41.931 -22.084 6.474 1.00 59.28 630 PRO A C 1
ATOM 5052 O O . PRO A 1 630 ? 42.234 -23.009 5.724 1.00 59.28 630 PRO A O 1
ATOM 5055 N N . GLY A 1 631 ? 40.971 -22.203 7.392 1.00 61.41 631 GLY A N 1
ATOM 5056 C CA . GLY A 1 631 ? 39.985 -23.281 7.370 1.00 61.41 631 GLY A CA 1
ATOM 5057 C C . GLY A 1 631 ? 39.042 -23.066 6.190 1.00 61.41 631 GLY A C 1
ATOM 5058 O O . GLY A 1 631 ? 38.152 -22.222 6.252 1.00 61.41 631 GLY A O 1
ATOM 5059 N N . SER A 1 632 ? 39.273 -23.782 5.093 1.00 56.88 632 SER A N 1
ATOM 5060 C CA . SER A 1 632 ? 38.446 -23.746 3.889 1.00 56.88 632 SER A CA 1
ATOM 5061 C C . SER A 1 632 ? 37.159 -24.549 4.100 1.00 56.88 632 SER A C 1
ATOM 5063 O O . SER A 1 632 ? 37.055 -25.698 3.674 1.00 56.88 632 SER A O 1
ATOM 5065 N N . GLU A 1 633 ? 36.167 -23.962 4.765 1.00 61.25 633 GLU A N 1
ATOM 5066 C CA . GLU A 1 633 ? 34.785 -24.411 4.596 1.00 61.25 633 GLU A CA 1
ATOM 5067 C C . GLU A 1 633 ? 34.283 -23.888 3.251 1.00 61.25 633 GLU A C 1
ATOM 5069 O O . GLU A 1 633 ? 33.845 -22.743 3.117 1.00 61.25 633 GLU A O 1
ATOM 5074 N N . THR A 1 634 ? 34.381 -24.728 2.223 1.00 63.47 634 THR A N 1
ATOM 5075 C CA . THR A 1 634 ? 33.760 -24.495 0.920 1.00 63.47 634 THR A CA 1
ATOM 5076 C C . THR A 1 634 ? 32.246 -24.545 1.115 1.00 63.47 634 THR A C 1
ATOM 5078 O O . THR A 1 634 ? 31.623 -25.600 1.009 1.00 63.47 634 THR A O 1
ATOM 5081 N N . ARG A 1 635 ? 31.641 -23.409 1.483 1.00 68.62 635 ARG A N 1
ATOM 5082 C CA . ARG A 1 635 ? 30.184 -23.246 1.485 1.00 68.62 635 ARG A CA 1
ATOM 5083 C C . ARG A 1 635 ? 29.687 -23.630 0.097 1.00 68.62 635 ARG A C 1
ATOM 5085 O O . ARG A 1 635 ? 30.073 -23.002 -0.884 1.00 68.62 635 ARG A O 1
ATOM 5092 N N . VAL A 1 636 ? 28.860 -24.669 0.033 1.00 72.25 636 VAL A N 1
ATOM 5093 C CA . VAL A 1 636 ? 28.119 -25.050 -1.169 1.00 72.25 636 VAL A CA 1
ATOM 5094 C C . VAL A 1 636 ? 27.282 -23.833 -1.566 1.00 72.25 636 VAL A C 1
ATOM 5096 O O . VAL A 1 636 ? 26.272 -23.542 -0.927 1.00 72.25 636 VAL A O 1
ATOM 5099 N N . GLU A 1 637 ? 27.756 -23.056 -2.542 1.00 74.94 637 GLU A N 1
ATOM 5100 C CA . GLU A 1 637 ? 26.962 -21.978 -3.124 1.00 74.94 637 GLU A CA 1
ATOM 5101 C C . GLU A 1 637 ? 25.748 -22.619 -3.805 1.00 74.94 637 GLU A C 1
ATOM 5103 O O . GLU A 1 637 ? 25.884 -23.516 -4.637 1.00 74.94 637 GLU A O 1
ATOM 5108 N N . ASP A 1 638 ? 24.553 -22.191 -3.403 1.00 84.75 638 ASP A N 1
ATOM 5109 C CA . ASP A 1 638 ? 23.289 -22.656 -3.967 1.00 84.75 638 ASP A CA 1
ATOM 5110 C C . ASP A 1 638 ? 23.258 -22.368 -5.480 1.00 84.75 638 ASP A C 1
ATOM 5112 O O . ASP A 1 638 ? 23.465 -21.230 -5.906 1.00 84.75 638 ASP A O 1
ATOM 5116 N N . VAL A 1 639 ? 22.986 -23.387 -6.301 1.00 89.75 639 VAL A N 1
ATOM 5117 C CA . VAL A 1 639 ? 22.908 -23.281 -7.771 1.00 89.75 639 VAL A CA 1
ATOM 5118 C C . VAL A 1 639 ? 21.953 -22.159 -8.192 1.00 89.75 639 VAL A C 1
ATOM 5120 O O . VAL A 1 639 ? 22.263 -21.387 -9.102 1.00 89.75 639 VAL A O 1
ATOM 5123 N N . ALA A 1 640 ? 20.841 -21.992 -7.468 1.00 88.69 640 ALA A N 1
ATOM 5124 C CA . ALA A 1 640 ? 19.857 -20.948 -7.744 1.00 88.69 640 ALA A CA 1
ATOM 5125 C C . ALA A 1 640 ? 20.419 -19.525 -7.560 1.00 88.69 640 ALA A C 1
ATOM 5127 O O . ALA A 1 640 ? 19.929 -18.574 -8.174 1.00 88.69 640 ALA A O 1
ATOM 5128 N N . TYR A 1 641 ? 21.433 -19.361 -6.708 1.00 91.31 641 TYR A N 1
ATOM 5129 C CA . TYR A 1 641 ? 22.108 -18.087 -6.483 1.00 91.31 641 TYR A CA 1
ATOM 5130 C C . TYR A 1 641 ? 23.085 -17.755 -7.618 1.00 91.31 641 TYR A C 1
ATOM 5132 O O . TYR A 1 641 ? 23.165 -16.601 -8.040 1.00 91.31 641 TYR A O 1
ATOM 5140 N N . THR A 1 642 ? 23.774 -18.761 -8.162 1.00 93.19 642 THR A N 1
ATOM 5141 C CA . THR A 1 642 ? 24.668 -18.607 -9.320 1.00 93.19 642 THR A CA 1
ATOM 5142 C C . THR A 1 642 ? 23.897 -18.219 -10.581 1.00 93.19 642 THR A C 1
ATOM 5144 O O . THR A 1 642 ? 24.287 -17.276 -11.267 1.00 93.19 642 THR A O 1
ATOM 5147 N N . GLU A 1 643 ? 22.756 -18.862 -10.845 1.00 95.56 643 GLU A N 1
ATOM 5148 C CA . GLU A 1 643 ? 21.871 -18.491 -11.961 1.00 95.56 643 GLU A CA 1
ATOM 5149 C C . GLU A 1 643 ? 21.357 -17.051 -11.833 1.00 95.56 643 GLU A C 1
ATOM 5151 O O . GLU A 1 643 ? 21.313 -16.305 -12.811 1.00 95.56 643 GLU A O 1
ATOM 5156 N N . LEU A 1 644 ? 21.002 -16.631 -10.614 1.00 95.75 644 LEU A N 1
ATOM 5157 C CA . LEU A 1 644 ? 20.539 -15.269 -10.358 1.00 95.75 644 LEU A CA 1
ATOM 5158 C C . LEU A 1 644 ? 21.658 -14.236 -10.551 1.00 95.75 644 LEU A C 1
ATOM 5160 O O . LEU A 1 644 ? 21.414 -13.186 -11.142 1.00 95.75 644 LEU A O 1
ATOM 5164 N N . LYS A 1 645 ? 22.883 -14.525 -10.092 1.00 95.38 645 LYS A N 1
ATOM 5165 C CA . LYS A 1 645 ? 24.058 -13.672 -10.343 1.00 95.38 645 LYS A CA 1
ATOM 5166 C C . LYS A 1 645 ? 24.291 -13.477 -11.843 1.00 95.38 645 LYS A C 1
ATOM 5168 O O . LYS A 1 645 ? 24.504 -12.347 -12.275 1.00 95.38 645 LYS A O 1
ATOM 5173 N N . GLU A 1 646 ? 24.198 -14.551 -12.624 1.00 96.38 646 GLU A N 1
ATOM 5174 C CA . GLU A 1 646 ? 24.343 -14.493 -14.081 1.00 96.38 646 GLU A CA 1
ATOM 5175 C C . GLU A 1 646 ? 23.218 -13.674 -14.729 1.00 96.38 646 GLU A C 1
ATOM 5177 O O . GLU A 1 646 ? 23.480 -12.825 -15.580 1.00 96.38 646 GLU A O 1
ATOM 5182 N N . ALA A 1 647 ? 21.972 -13.843 -14.278 1.00 96.44 647 ALA A N 1
ATOM 5183 C CA . ALA A 1 647 ? 20.843 -13.042 -14.751 1.00 96.44 647 ALA A CA 1
ATOM 5184 C C . ALA A 1 647 ? 20.992 -11.542 -14.427 1.00 96.44 647 ALA A C 1
ATOM 5186 O O . ALA A 1 647 ? 20.478 -10.696 -15.154 1.00 96.44 647 ALA A O 1
ATOM 5187 N N . LEU A 1 648 ? 21.712 -11.198 -13.355 1.00 97.00 648 LEU A N 1
ATOM 5188 C CA . LEU A 1 648 ? 21.955 -9.820 -12.921 1.00 97.00 648 LEU A CA 1
ATOM 5189 C C . LEU A 1 648 ? 23.182 -9.171 -13.584 1.00 97.00 648 LEU A C 1
ATOM 5191 O O . LEU A 1 648 ? 23.454 -8.002 -13.312 1.00 97.00 648 LEU A O 1
ATOM 5195 N N . LYS A 1 649 ? 23.929 -9.863 -14.457 1.00 96.75 649 LYS A N 1
ATOM 5196 C CA . LYS A 1 649 ? 25.160 -9.326 -15.080 1.00 96.75 649 LYS A CA 1
ATOM 5197 C C . LYS A 1 649 ? 24.940 -8.051 -15.904 1.00 96.75 649 LYS A C 1
ATOM 5199 O O . LYS A 1 649 ? 25.811 -7.182 -15.958 1.00 96.75 649 LYS A O 1
ATOM 5204 N N . ASP A 1 650 ? 23.762 -7.934 -16.513 1.00 96.69 650 ASP A N 1
ATOM 5205 C CA . ASP A 1 650 ? 23.375 -6.811 -17.368 1.00 96.69 650 ASP A CA 1
ATOM 5206 C C . ASP A 1 650 ? 22.484 -5.796 -16.635 1.00 96.69 650 ASP A C 1
ATOM 5208 O O . ASP A 1 650 ? 21.934 -4.886 -17.254 1.00 96.69 650 ASP A O 1
ATOM 5212 N N . LEU A 1 651 ? 22.362 -5.913 -15.307 1.00 96.06 651 LEU A N 1
ATOM 5213 C CA . LEU A 1 651 ? 21.565 -5.000 -14.496 1.00 96.06 651 LEU A CA 1
ATOM 5214 C C . LEU A 1 651 ? 22.017 -3.545 -14.690 1.00 96.06 651 LEU A C 1
ATOM 5216 O O . LEU A 1 651 ? 23.193 -3.215 -14.502 1.00 96.06 651 LEU A O 1
ATOM 5220 N N . GLY A 1 652 ? 21.053 -2.679 -15.017 1.00 93.69 652 GLY A N 1
ATOM 5221 C CA . GLY A 1 652 ? 21.288 -1.254 -15.254 1.00 93.69 652 GLY A CA 1
ATOM 5222 C C . GLY A 1 652 ? 21.940 -0.932 -16.601 1.00 93.69 652 GLY A C 1
ATOM 5223 O O . GLY A 1 652 ? 22.556 0.127 -16.707 1.00 93.69 652 GLY A O 1
ATOM 5224 N N . LYS A 1 653 ? 21.865 -1.846 -17.580 1.00 94.94 653 LYS A N 1
ATOM 5225 C CA . LYS A 1 653 ? 22.307 -1.635 -18.967 1.00 94.94 653 LYS A CA 1
ATOM 5226 C C . LYS A 1 653 ? 21.129 -1.617 -19.935 1.00 94.94 653 LYS A C 1
ATOM 5228 O O . LYS A 1 653 ? 20.150 -2.346 -19.750 1.00 94.94 653 LYS A O 1
ATOM 5233 N N . PHE A 1 654 ? 21.297 -0.939 -21.068 1.00 93.69 654 PHE A N 1
ATOM 5234 C CA . PHE A 1 654 ? 20.343 -1.011 -22.182 1.00 93.69 654 PHE A CA 1
ATOM 5235 C C . PHE A 1 654 ? 20.233 -2.406 -22.794 1.00 93.69 654 PHE A C 1
ATOM 5237 O O . PHE A 1 654 ? 19.174 -2.751 -23.316 1.00 93.69 654 PHE A O 1
ATOM 5244 N N . THR A 1 655 ? 21.283 -3.228 -22.705 1.00 95.38 655 THR A N 1
ATOM 5245 C CA . THR A 1 655 ? 21.236 -4.629 -23.151 1.00 95.38 655 THR A CA 1
ATOM 5246 C C . THR A 1 655 ? 20.091 -5.390 -22.477 1.00 95.38 655 THR A C 1
ATOM 5248 O O . THR A 1 655 ? 19.373 -6.124 -23.150 1.00 95.38 655 THR A O 1
ATOM 5251 N N . ASP A 1 656 ? 19.856 -5.174 -21.177 1.00 95.88 656 ASP A N 1
ATOM 5252 C CA . ASP A 1 656 ? 18.777 -5.852 -20.447 1.00 95.88 656 ASP A CA 1
ATOM 5253 C C . ASP A 1 656 ? 17.390 -5.409 -20.942 1.00 95.88 656 ASP A C 1
ATOM 5255 O O . ASP A 1 656 ? 16.497 -6.229 -21.180 1.00 95.88 656 ASP A O 1
ATOM 5259 N N . VAL A 1 657 ? 17.234 -4.102 -21.181 1.00 94.38 657 VAL A N 1
ATOM 5260 C CA . VAL A 1 657 ? 16.010 -3.502 -21.734 1.00 94.38 657 VAL A CA 1
ATOM 5261 C C . VAL A 1 657 ? 15.742 -4.020 -23.149 1.00 94.38 657 VAL A C 1
ATOM 5263 O O . VAL A 1 657 ? 14.623 -4.440 -23.451 1.00 94.38 657 VAL A O 1
ATOM 5266 N N . LYS A 1 658 ? 16.768 -4.050 -24.009 1.00 94.50 658 LYS A N 1
ATOM 5267 C CA . LYS A 1 658 ? 16.689 -4.586 -25.374 1.00 94.50 658 LYS A CA 1
ATOM 5268 C C . LYS A 1 658 ? 16.267 -6.052 -25.362 1.00 94.50 658 LYS A C 1
ATOM 5270 O O . LYS A 1 658 ? 15.304 -6.392 -26.043 1.00 94.50 658 LYS A O 1
ATOM 5275 N N . ASN A 1 659 ? 16.900 -6.884 -24.535 1.00 94.75 659 ASN A N 1
ATOM 5276 C CA . ASN A 1 659 ? 16.555 -8.300 -24.403 1.00 94.75 659 ASN A CA 1
ATOM 5277 C C . ASN A 1 659 ? 15.091 -8.489 -23.970 1.00 94.75 659 ASN A C 1
ATOM 5279 O O . ASN A 1 659 ? 14.378 -9.324 -24.524 1.00 94.75 659 ASN A O 1
ATOM 5283 N N . ALA A 1 660 ? 14.604 -7.692 -23.011 1.00 94.31 660 ALA A N 1
ATOM 5284 C CA . ALA A 1 660 ? 13.199 -7.736 -22.605 1.00 94.31 660 ALA A CA 1
ATOM 5285 C C . ALA A 1 660 ? 12.251 -7.372 -23.762 1.00 94.31 660 ALA A C 1
ATOM 5287 O O . ALA A 1 660 ? 11.260 -8.066 -23.990 1.00 94.31 660 ALA A O 1
ATOM 5288 N N . ILE A 1 661 ? 12.571 -6.329 -24.533 1.00 92.75 661 ILE A N 1
ATOM 5289 C CA . ILE A 1 661 ? 11.774 -5.919 -25.698 1.00 92.75 661 ILE A CA 1
ATOM 5290 C C . ILE A 1 661 ? 11.815 -6.974 -26.808 1.00 92.75 661 ILE A C 1
ATOM 5292 O O . ILE A 1 661 ? 10.796 -7.221 -27.455 1.00 92.75 661 ILE A O 1
ATOM 5296 N N . GLU A 1 662 ? 12.958 -7.617 -27.033 1.00 93.38 662 GLU A N 1
ATOM 5297 C CA . GLU A 1 662 ? 13.076 -8.724 -27.980 1.00 93.38 662 GLU A CA 1
ATOM 5298 C C . GLU A 1 662 ? 12.166 -9.884 -27.577 1.00 93.38 662 GLU A C 1
ATOM 5300 O O . GLU A 1 662 ? 11.394 -10.340 -28.414 1.00 93.38 662 GLU A O 1
ATOM 5305 N N . VAL A 1 663 ? 12.127 -10.272 -26.297 1.00 93.19 663 VAL A N 1
ATOM 5306 C CA . VAL A 1 663 ? 11.179 -11.284 -25.790 1.00 93.19 663 VAL A CA 1
ATOM 5307 C C . VAL A 1 663 ? 9.724 -10.864 -26.029 1.00 93.19 663 VAL A C 1
ATOM 5309 O O . VAL A 1 663 ? 8.926 -11.665 -26.520 1.00 93.19 663 VAL A O 1
ATOM 5312 N N . MET A 1 664 ? 9.380 -9.600 -25.760 1.00 90.94 664 MET A N 1
ATOM 5313 C CA . MET A 1 664 ? 8.038 -9.058 -26.027 1.00 90.94 664 MET A CA 1
ATOM 5314 C C . MET A 1 664 ? 7.669 -9.089 -27.522 1.00 90.94 664 MET A C 1
ATOM 5316 O O . MET A 1 664 ? 6.488 -9.145 -27.873 1.00 90.94 664 MET A O 1
ATOM 5320 N N . ASN A 1 665 ? 8.665 -9.024 -28.408 1.00 90.25 665 ASN A N 1
ATOM 5321 C CA . ASN A 1 665 ? 8.490 -8.989 -29.859 1.00 90.25 665 ASN A CA 1
ATOM 5322 C C . ASN A 1 665 ? 8.678 -10.358 -30.543 1.00 90.25 665 ASN A C 1
ATOM 5324 O O . ASN A 1 665 ? 8.322 -10.470 -31.716 1.00 90.25 665 ASN A O 1
ATOM 5328 N N . ALA A 1 666 ? 9.266 -11.353 -29.869 1.00 86.31 666 ALA A N 1
ATOM 5329 C CA . ALA A 1 666 ? 9.669 -12.635 -30.454 1.00 86.31 666 ALA A CA 1
ATOM 5330 C C . ALA A 1 666 ? 8.555 -13.690 -30.457 1.00 86.31 666 ALA A C 1
ATOM 5332 O O . ALA A 1 666 ? 8.552 -14.561 -31.322 1.00 86.31 666 ALA A O 1
ATOM 5333 N N . ALA A 1 667 ? 7.608 -13.629 -29.517 1.00 67.06 667 ALA A N 1
ATOM 5334 C CA . ALA A 1 667 ? 6.583 -14.659 -29.383 1.00 67.06 667 ALA A CA 1
ATOM 5335 C C . ALA A 1 667 ? 5.230 -14.237 -29.979 1.00 67.06 667 ALA A C 1
ATOM 5337 O O . ALA A 1 667 ? 4.622 -13.222 -29.608 1.00 67.06 667 ALA A O 1
ATOM 5338 N N . GLU A 1 668 ? 4.703 -15.077 -30.868 1.00 75.62 668 GLU A N 1
ATOM 5339 C CA . GLU A 1 668 ? 3.257 -15.188 -31.029 1.00 75.62 668 GLU A CA 1
ATOM 5340 C C . GLU A 1 668 ? 2.666 -15.592 -29.671 1.00 75.62 668 GLU A C 1
ATOM 5342 O O . GLU A 1 668 ? 3.108 -16.551 -29.044 1.00 75.62 668 GLU A O 1
ATOM 5347 N N . GLY A 1 669 ? 1.725 -14.798 -29.158 1.00 79.00 669 GLY A N 1
ATOM 5348 C CA . GLY A 1 669 ? 1.097 -15.059 -27.860 1.00 79.00 669 GLY A CA 1
ATOM 5349 C C . GLY A 1 669 ? 1.816 -14.505 -26.624 1.00 79.00 669 GLY A C 1
ATOM 5350 O O . GLY A 1 669 ? 1.375 -14.805 -25.516 1.00 79.00 669 GLY A O 1
ATOM 5351 N N . PHE A 1 670 ? 2.863 -13.672 -26.747 1.00 86.12 670 PHE A N 1
ATOM 5352 C CA . PHE A 1 670 ? 3.348 -12.929 -25.573 1.00 86.12 670 PHE A CA 1
ATOM 5353 C C . PHE A 1 670 ? 2.256 -11.983 -25.058 1.00 86.12 670 PHE A C 1
ATOM 5355 O O . PHE A 1 670 ? 1.816 -11.084 -25.777 1.00 86.12 670 PHE A O 1
ATOM 5362 N N . VAL A 1 671 ? 1.851 -12.165 -23.802 1.00 88.38 671 VAL A N 1
ATOM 5363 C CA . VAL A 1 671 ? 0.908 -11.286 -23.104 1.00 88.38 671 VAL A CA 1
ATOM 5364 C C . VAL A 1 671 ? 1.670 -10.558 -22.008 1.00 88.38 671 VAL A C 1
ATOM 5366 O O . VAL A 1 671 ? 2.173 -11.186 -21.075 1.00 88.38 671 VAL A O 1
ATOM 5369 N N . CYS A 1 672 ? 1.760 -9.231 -22.117 1.00 88.38 672 CYS A N 1
ATOM 5370 C CA . CYS A 1 672 ? 2.328 -8.428 -21.046 1.00 88.38 672 CYS A CA 1
ATOM 5371 C C . CYS A 1 672 ? 1.406 -8.486 -19.823 1.00 88.38 672 CYS A C 1
ATOM 5373 O O . CYS A 1 672 ? 0.217 -8.196 -19.936 1.00 88.38 672 CYS A O 1
ATOM 5375 N N . TRP A 1 673 ? 1.980 -8.865 -18.677 1.00 91.69 673 TRP A N 1
ATOM 5376 C CA . TRP A 1 673 ? 1.303 -9.026 -17.389 1.00 91.69 673 TRP A CA 1
ATOM 5377 C C . TRP A 1 673 ? -0.048 -9.757 -17.491 1.00 91.69 673 TRP A C 1
ATOM 5379 O O . TRP A 1 673 ? -1.100 -9.135 -17.368 1.00 91.69 673 TRP A O 1
ATOM 5389 N N . PRO A 1 674 ? -0.057 -11.084 -17.689 1.00 91.56 674 PRO A N 1
ATOM 5390 C CA . PRO A 1 674 ? -1.301 -11.827 -17.906 1.00 91.56 674 PRO A CA 1
ATOM 5391 C C . PRO A 1 674 ? -2.316 -11.682 -16.755 1.00 91.56 674 PRO A C 1
ATOM 5393 O O . PRO A 1 674 ? -3.517 -11.790 -16.982 1.00 91.56 674 PRO A O 1
ATOM 5396 N N . GLU A 1 675 ? -1.845 -11.391 -15.539 1.00 93.75 675 GLU A N 1
ATOM 5397 C CA . GLU A 1 675 ? -2.663 -11.239 -14.331 1.00 93.75 675 GLU A CA 1
ATOM 5398 C C . GLU A 1 675 ? -2.993 -9.779 -13.967 1.00 93.75 675 GLU A C 1
ATOM 5400 O O . GLU A 1 675 ? -3.690 -9.550 -12.971 1.00 93.75 675 GLU A O 1
ATOM 5405 N N . ILE A 1 676 ? -2.523 -8.776 -14.726 1.00 94.50 676 ILE A N 1
ATOM 5406 C CA . ILE A 1 676 ? -2.680 -7.369 -14.329 1.00 94.50 676 ILE A CA 1
ATOM 5407 C C . ILE A 1 676 ? -4.149 -6.965 -14.316 1.00 94.50 676 ILE A C 1
ATOM 5409 O O . ILE A 1 676 ? -4.911 -7.167 -15.260 1.00 94.50 676 ILE A O 1
ATOM 5413 N N . ARG A 1 677 ? -4.560 -6.342 -13.215 1.00 89.75 677 ARG A N 1
ATOM 5414 C CA . ARG A 1 677 ? -5.923 -5.838 -13.031 1.00 89.75 677 ARG A CA 1
ATOM 5415 C C . ARG A 1 677 ? -5.948 -4.331 -12.928 1.00 89.75 677 ARG A C 1
ATOM 5417 O O . ARG A 1 677 ? -6.910 -3.704 -13.368 1.00 89.75 677 ARG A O 1
ATOM 5424 N N . ARG A 1 678 ? -4.933 -3.748 -12.285 1.00 91.50 678 ARG A N 1
ATOM 5425 C CA . ARG A 1 678 ? -4.908 -2.315 -12.004 1.00 91.50 678 ARG A CA 1
ATOM 5426 C C . ARG A 1 678 ? -3.502 -1.744 -12.122 1.00 91.50 678 ARG A C 1
ATOM 5428 O O . ARG A 1 678 ? -2.566 -2.293 -11.547 1.00 91.50 678 ARG A O 1
ATOM 5435 N N . VAL A 1 679 ? -3.391 -0.603 -12.789 1.00 91.31 679 VAL A N 1
ATOM 5436 C CA . VAL A 1 679 ? -2.153 0.150 -12.965 1.00 91.31 679 VAL A CA 1
ATOM 5437 C C . VAL A 1 679 ? -2.361 1.608 -12.547 1.00 91.31 679 VAL A C 1
ATOM 5439 O O . VAL A 1 679 ? -3.420 2.185 -12.788 1.00 91.31 679 VAL A O 1
ATOM 5442 N N . ALA A 1 680 ? -1.370 2.191 -11.879 1.00 89.88 680 ALA A N 1
ATOM 5443 C CA . ALA A 1 680 ? -1.238 3.630 -11.678 1.00 89.88 680 ALA A CA 1
ATOM 5444 C C . ALA A 1 680 ? 0.196 4.046 -12.019 1.00 89.88 680 ALA A C 1
ATOM 5446 O O . ALA A 1 680 ? 1.132 3.534 -11.415 1.00 89.88 680 ALA A O 1
ATOM 5447 N N . ILE A 1 681 ? 0.378 4.968 -12.955 1.00 88.00 681 ILE A N 1
ATOM 5448 C CA . ILE A 1 681 ? 1.684 5.481 -13.378 1.00 88.00 681 ILE A CA 1
ATOM 5449 C C . ILE A 1 681 ? 1.682 6.999 -13.199 1.00 88.00 681 ILE A C 1
ATOM 5451 O O . ILE A 1 681 ? 0.969 7.730 -13.886 1.00 88.00 681 ILE A O 1
ATOM 5455 N N . PHE A 1 682 ? 2.439 7.475 -12.213 1.00 81.31 682 PHE A N 1
ATOM 5456 C CA . PHE A 1 682 ? 2.539 8.881 -11.810 1.00 81.31 682 PHE A CA 1
ATOM 5457 C C . PHE A 1 682 ? 1.168 9.535 -11.573 1.00 81.31 682 PHE A C 1
ATOM 5459 O O . PHE A 1 682 ? 0.967 10.736 -11.775 1.00 81.31 682 PHE A O 1
ATOM 5466 N N . SER A 1 683 ? 0.195 8.730 -11.141 1.00 77.62 683 SER A N 1
ATOM 5467 C CA . SER A 1 683 ? -1.124 9.220 -10.774 1.00 77.62 683 SER A CA 1
ATOM 5468 C C . SER A 1 683 ? -1.094 9.778 -9.355 1.00 77.62 683 SER A C 1
ATOM 5470 O O . SER A 1 683 ? -0.578 9.147 -8.438 1.00 77.62 683 SER A O 1
ATOM 5472 N N . LYS A 1 684 ? -1.683 10.966 -9.166 1.00 67.75 684 LYS A N 1
ATOM 5473 C CA . LYS A 1 684 ? -1.991 11.505 -7.828 1.00 67.75 684 LYS A CA 1
ATOM 5474 C C . LYS A 1 684 ? -3.180 10.780 -7.195 1.00 67.75 684 LYS A C 1
ATOM 5476 O O . LYS A 1 684 ? -3.469 11.003 -6.026 1.00 67.75 684 LYS A O 1
ATOM 5481 N N . ASP A 1 685 ? -3.903 9.974 -7.963 1.00 67.25 685 ASP A N 1
ATOM 5482 C CA . ASP A 1 685 ? -4.972 9.127 -7.456 1.00 67.25 685 ASP A CA 1
ATOM 5483 C C . ASP A 1 685 ? -4.332 8.005 -6.615 1.00 67.25 685 ASP A C 1
ATOM 5485 O O . ASP A 1 685 ? -3.446 7.308 -7.119 1.00 67.25 685 ASP A O 1
ATOM 5489 N N . PRO A 1 686 ? -4.717 7.803 -5.336 1.00 64.06 686 PRO A N 1
ATOM 5490 C CA . PRO A 1 686 ? -4.178 6.672 -4.576 1.00 64.06 686 PRO A CA 1
ATOM 5491 C C . PRO A 1 686 ? -4.679 5.335 -5.149 1.00 64.06 686 PRO A C 1
ATOM 5493 O O . PRO A 1 686 ? -4.224 4.258 -4.741 1.00 64.06 686 PRO A O 1
ATOM 5496 N N . PHE A 1 687 ? -5.625 5.376 -6.085 1.00 69.81 687 PHE A N 1
ATOM 5497 C CA . PHE A 1 687 ? -6.253 4.235 -6.707 1.00 69.81 687 PHE A CA 1
ATOM 5498 C C . PHE A 1 687 ? -5.679 3.981 -8.097 1.00 69.81 687 PHE A C 1
ATOM 5500 O O . PHE A 1 687 ? -5.435 4.872 -8.901 1.00 69.81 687 PHE A O 1
ATOM 5507 N N . SER A 1 688 ? -5.461 2.702 -8.375 1.00 81.69 688 SER A N 1
ATOM 5508 C CA . SER A 1 688 ? -5.045 2.229 -9.686 1.00 81.69 688 SER A CA 1
ATOM 5509 C C . SER A 1 688 ? -6.259 2.007 -10.587 1.00 81.69 688 SER A C 1
ATOM 5511 O O . SER A 1 688 ? -7.314 1.554 -10.128 1.00 81.69 688 SER A O 1
ATOM 5513 N N . LEU A 1 689 ? -6.135 2.327 -11.869 1.00 85.12 689 LEU A N 1
ATOM 5514 C CA . LEU A 1 689 ? -7.187 2.151 -12.867 1.00 85.12 689 LEU A CA 1
ATOM 5515 C C . LEU A 1 689 ? -6.972 0.839 -13.636 1.00 85.12 689 LEU A C 1
ATOM 5517 O O . LEU A 1 689 ? -5.856 0.327 -13.662 1.00 85.12 689 LEU A O 1
ATOM 5521 N N . PRO A 1 690 ? -8.009 0.257 -14.266 1.00 87.94 690 PRO A N 1
ATOM 5522 C CA . PRO A 1 690 ? -7.802 -0.766 -15.290 1.00 87.94 690 PRO A CA 1
ATOM 5523 C C . PRO A 1 690 ? -6.796 -0.283 -16.339 1.00 87.94 690 PRO A C 1
ATOM 5525 O O . PRO A 1 690 ? -6.801 0.905 -16.672 1.00 87.94 690 PRO A O 1
ATOM 5528 N N . VAL A 1 691 ? -5.967 -1.190 -16.859 1.00 88.81 691 VAL A N 1
ATOM 5529 C CA . VAL A 1 691 ? -4.827 -0.857 -17.731 1.00 88.81 691 VAL A CA 1
ATOM 5530 C C . VAL A 1 691 ? -5.234 0.036 -18.898 1.00 88.81 691 VAL A C 1
ATOM 5532 O O . VAL A 1 691 ? -4.581 1.039 -19.159 1.00 88.81 691 VAL A O 1
ATOM 5535 N N . GLU A 1 692 ? -6.351 -0.267 -19.559 1.00 87.31 692 GLU A N 1
ATOM 5536 C CA . GLU A 1 692 ? -6.831 0.495 -20.711 1.00 87.31 692 GLU A CA 1
ATOM 5537 C C . GLU A 1 692 ? -7.220 1.921 -20.325 1.00 87.31 692 GLU A C 1
ATOM 5539 O O . GLU A 1 692 ? -6.928 2.861 -21.055 1.00 87.31 692 GLU A O 1
ATOM 5544 N N . LYS A 1 693 ? -7.856 2.108 -19.164 1.00 86.75 693 LYS A N 1
ATOM 5545 C CA . LYS A 1 693 ? -8.229 3.446 -18.685 1.00 86.75 693 LYS A CA 1
ATOM 5546 C C . LYS A 1 693 ? -7.010 4.246 -18.264 1.00 86.75 693 LYS A C 1
ATOM 5548 O O . LYS A 1 693 ? -6.969 5.446 -18.507 1.00 86.75 693 LYS A O 1
ATOM 5553 N N . GLU A 1 694 ? -6.043 3.583 -17.642 1.00 88.12 694 GLU A N 1
ATOM 5554 C CA . GLU A 1 694 ? -4.791 4.216 -17.253 1.00 88.12 694 GLU A CA 1
ATOM 5555 C C . GLU A 1 694 ? -3.988 4.652 -18.481 1.00 88.12 694 GLU A C 1
ATOM 5557 O O . GLU A 1 694 ? -3.546 5.792 -18.552 1.00 88.12 694 GLU A O 1
ATOM 5562 N N . TYR A 1 695 ? -3.892 3.789 -19.491 1.00 88.25 695 TYR A N 1
ATOM 5563 C CA . TYR A 1 695 ? -3.288 4.106 -20.782 1.00 88.25 695 TYR A CA 1
ATOM 5564 C C . TYR A 1 695 ? -3.954 5.319 -21.450 1.00 88.25 695 TYR A C 1
ATOM 5566 O O . TYR A 1 695 ? -3.268 6.265 -21.829 1.00 88.25 695 TYR A O 1
ATOM 5574 N N . GLN A 1 696 ? -5.290 5.345 -21.515 1.00 85.94 696 GLN A N 1
ATOM 5575 C CA . GLN A 1 696 ? -6.035 6.489 -22.058 1.00 85.94 696 GLN A CA 1
ATOM 5576 C C . GLN A 1 696 ? -5.796 7.773 -21.253 1.00 85.94 696 GLN A C 1
ATOM 5578 O O . GLN A 1 696 ? -5.617 8.841 -21.833 1.00 85.94 696 GLN A O 1
ATOM 5583 N N . ARG A 1 697 ? -5.741 7.676 -19.917 1.00 86.00 697 ARG A N 1
ATOM 5584 C CA . ARG A 1 697 ? -5.427 8.812 -19.038 1.00 86.00 697 ARG A CA 1
ATOM 5585 C C . ARG A 1 697 ? -4.039 9.372 -19.336 1.00 86.00 697 ARG A C 1
ATOM 5587 O O . ARG A 1 697 ? -3.880 10.589 -19.355 1.00 86.00 697 ARG A O 1
ATOM 5594 N N . ILE A 1 698 ? -3.048 8.504 -19.526 1.00 83.44 698 ILE A N 1
ATOM 5595 C CA . ILE A 1 698 ? -1.674 8.920 -19.803 1.00 83.44 698 ILE A CA 1
ATOM 5596 C C . ILE A 1 698 ? -1.583 9.597 -21.172 1.00 83.44 698 ILE A C 1
ATOM 5598 O O . ILE A 1 698 ? -1.056 10.701 -21.239 1.00 83.44 698 ILE A O 1
ATOM 5602 N N . ILE A 1 699 ? -2.164 9.001 -22.218 1.00 82.50 699 ILE A N 1
ATOM 5603 C CA . ILE A 1 699 ? -2.149 9.594 -23.565 1.00 82.50 699 ILE A CA 1
ATOM 5604 C C . ILE A 1 699 ? -2.879 10.928 -23.601 1.00 82.50 699 ILE A C 1
ATOM 5606 O O . ILE A 1 699 ? -2.383 11.856 -24.205 1.00 82.50 699 ILE A O 1
ATOM 5610 N N . SER A 1 700 ? -4.019 11.069 -22.919 1.00 82.06 700 SER A N 1
ATOM 5611 C CA . SER A 1 700 ? -4.765 12.339 -22.914 1.00 82.06 700 SER A CA 1
ATOM 5612 C C . SER A 1 700 ? -4.025 13.523 -22.271 1.00 82.06 700 SER A C 1
ATOM 5614 O O . SER A 1 700 ? -4.535 14.640 -22.300 1.00 82.06 700 SER A O 1
ATOM 5616 N N . ARG A 1 701 ? -2.889 13.268 -21.607 1.00 75.81 701 ARG A N 1
ATOM 5617 C CA . ARG A 1 701 ? -2.036 14.292 -20.989 1.00 75.81 701 ARG A CA 1
ATOM 5618 C C . ARG A 1 701 ? -0.795 14.625 -21.815 1.00 75.81 701 ARG A C 1
ATOM 5620 O O . ARG A 1 701 ? -0.154 15.618 -21.485 1.00 75.81 701 ARG A O 1
ATOM 5627 N N . GLN A 1 702 ? -0.438 13.764 -22.768 1.00 69.19 702 GLN A N 1
ATOM 5628 C CA . GLN A 1 702 ? 0.574 14.041 -23.785 1.00 69.19 702 GLN A CA 1
ATOM 5629 C C . GLN A 1 702 ? -0.084 14.877 -24.877 1.00 69.19 702 GLN A C 1
ATOM 5631 O O . GLN A 1 702 ? 0.591 15.812 -25.348 1.00 69.19 702 GLN A O 1
#

InterPro domains:
  IPR032675 Leucine-rich repeat domain superfamily [G3DSA:3.80.10.10] (200-537)

Sequence (702 aa):
MSSILGDTTTTANIDTVTTINPTRLAKKRMSPMEILELLFKIFSFTDSRTLSHTVVLVCRHWFLMIYSSVTNNRGIYFNEDETNLLLNKALLGLPWSRWLKWHSLSPLDNQGIQRKVLGGMLRGKSKQYQCLLVRDQDNTDQVQRTTATTDDSALYPQDCQPASREDILALTRLREHANLPLRELEIGGKIDYNRRIGPLLPLLSSLAVLKIHLRNRFEVQLDSFLEAMPLLERIDLRNIETLTVSAATTTTTEQGQASARELPRLRSFIFEHSRVDQVELEGFLVRTTRLQELKLIELLSKWGTVYRYESFHYDAPRLLCHLQDLTLPLHTLHVSIFDTEIPEKVQMEFDKLVAPWTRDLTARELLPSKIRSMNQLQNTITTLNLFGSKMCGVGDVLHQYLCSSPHLQHLRAPDTLYLVNHLDLHRRLESTRSSFSANTTSNSSANQPGIWQCRKLHTLHMGFHTLGQGMSAFSTPQRAQIVFGYISLVCPNLEDLFIHGTEGLETSEMSPGADLEPGLCLLTRLRFLRVLKVGKAWRPMLRCNSGRSQACQMPEDDDDDEDGGKAFSWMVPAGYMERARLARRKGTMRWERVMQHERSMDQQLQSDNHSNNNSTNQNRDRNAPTGAKPGSETRVEDVAYTELKEALKDLGKFTDVKNAIEVMNAAEGFVCWPEIRRVAIFSKDPFSLPVEKEYQRIISRQ

Radius of gyration: 33.22 Å; chains: 1; bounding box: 130×70×103 Å

pLDDT: mean 79.96, std 16.39, range [33.47, 98.5]

Secondary structure (DSSP, 8-state):
---------------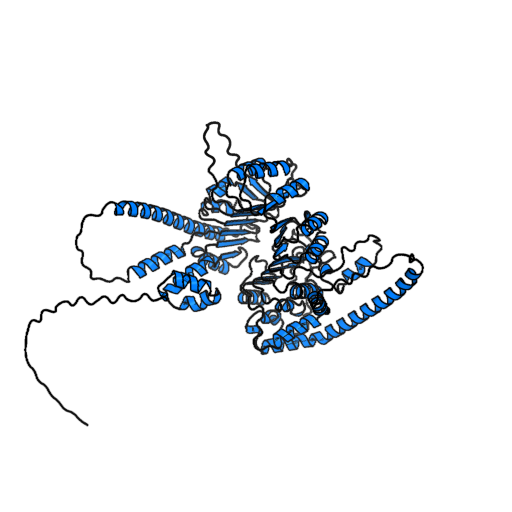-------------PPPGGG-HHHHHHHHHTS-HHHHHHTGGGT-HHHHHHHHHHHHHH--EEEETTS-HHHHHHHHHHGGG-SEEEEEE----STTHHHHHHHHHHHHHHHHHHHHHHHHHHHHHHHHHHHTT--------------S-HHHHHHHHHHHHHTTPPP-EEEEEES--IIIIIGGGGGG-TT-SEEEEEESS-EEEEHHHHHHH-TT--EEEEEEEEEEEEE-------SSS-------TT--EEEEEEEEE-HHHHHHHHHT-TT--EEEEEEE--S--TT--PPPP---HHHHHHHHHHHT---SEEEEEETTBPPPHHHHHHHTTSS-TTEEEEETTT--HHHHHHHHHTTT---EEEEE----S-HHHHHHHHHTT-TT--EEEEEEEEEEGGGT-TT--STHHHHTTSS---S--GGG-----S-TT-SEEEEEEE-SSTT-BTTSSHHHHHHHHHHHHHH-TT-SEEEEEEGGGSS--------STTTTGGGGGG-TT--EEEES--S--------------------TT-TTGGGTTGGGSGGGGSHHHHHHHHHHHHHTHHHHHHHHHHHHHHHHHHHHHHHHHHHHHTTS--TT-----------HHHHHHHHHTTTTTSHHHHHHHHHHHHH-TT--SSTT--EEEES-SSSSPBPHHHHHHHHHTT-